Protein AF-0000000079468160 (afdb_homodimer)

Sequence (456 aa):
MKLNCDRSTHDFYAPIHKGIRLGLCQMLTRLGAADAGDPGLIRMLADLRAQLALSDQHLTHEDAVIHTALEARAPGATSRLEQAHDHHRASFEDLEALIGRVERADGTEKNSLLRALYLRFSLFVADDFAHMAEEEQLMLPILQSLFSDEELMALEDAIVSQIPPEEMMAVAGLMIPAATRTDRIGMLSAMRANAPAEAFGAILAVAVQPNISADDFAHLSEGLGLAAMKLNCDRSTHDFYAPIHKGIRLGLCQMLTRLGAADAGDPGLIRMLADLRAQLALSDQHLTHEDAVIHTALEARAPGATSRLEQAHDHHRASFEDLEALIGRVERADGTEKNSLLRALYLRFSLFVADDFAHMAEEEQLMLPILQSLFSDEELMALEDAIVSQIPPEEMMAVAGLMIPAATRTDRIGMLSAMRANAPAEAFGAILAVAVQPNISADDFAHLSEGLGLAA

InterPro domains:
  IPR012312 Hemerythrin-like [PF01814] (27-143)

Radius of gyration: 23.56 Å; Cα contacts (8 Å, |Δi|>4): 410; chains: 2; bounding box: 48×80×62 Å

Foldseek 3Di:
DPPVPQQAPDDPLPLLVLLLLQLLVVLLVVLVPDAQPDPCVVVSLVSVLVSLVLVLLVLVLCVVFVVVVCCVQPPPLCVVVVVLSVVSVVLSVVLVVLSVVLVPDDDPVNRVSSVVSSVSSVVSSVSVVVSSCCCRPPVVSVCSNRDHNVRVVVSSVVSVVPQDLVSVLQSLLRSLQSDDLVVNLVVLLVCCVPDDPVSSVCSLPPRNVVRHDPVSNVSSCVSNVNDD/DPCVVQQAPDDPLPLLVLLLLQLLVVLLVVLVPDAQPDPCVVVSLVSVLVSLVLVLLVLVLCVVFVVVVCCVQPPPLCVVVVVLSVVSVVLSVVLVVLSVVLVPDDDPVNRVSSVVSSVSSVVSSVSVVVSSCCCRPPVVSVCSNRDHNVRVVVSSVVSVVPQDLVSVLQSLLRSLQSDDLVVNLVVLLVCCVPDDPVSSVCSLPPRNVVRHDPVSNVSSCVSNVNDD

Nearest PDB structures (foldseek):
  3cax-assembly1_A-2  TM=7.598E-01  e=4.972E-02  Pyrococcus furiosus DSM 3638
  8i4v-assembly1_B  TM=3.149E-01  e=8.273E+00  Saccharomyces cerevisiae S288C
  3cax-assembly1_A-2  TM=7.599E-01  e=5.541E-02  Pyrococcus furiosus DSM 3638
  8i4v-assembly1_B  TM=3.149E-01  e=9.119E+00  Saccharomyces cerevisiae S288C

Secondary structure (DSSP, 8-state):
-----------SHHHHHHHHHHHHHHHHHHHHT--TT-TTHHHHHHHHHHHHHHHHHHHHHIIIIIIHHHHHHSTTTTHHHHHHHHHHHHHHHHHHHHHHHHHH--HHHHHHHHHHHHHHHHHHHHHHHHHHHHIIIIIHHHHHHHS-HHHHHHHHHHHHTT--HHHHHHHHHHHHHHS-HHHHHHHHHHHHHHS-HHHHHHIIIIIIGGGS-HHHHHHHHHHHT---/-----------SHHHHHHHHHHHHHHHHHHHHT--TT-TTHHHHHHHHHHHHHHHHHHHHHIIIIIIHHHHHHSTTTTHHHHHHHHHHHHHHHHHHHHHHHHHH--HHHHHHHHHHHHHHHHHHHHHHHHHHHHIIIIIHHHHHHHS-HHHHHHHHHHHHTT--HHHHHHHHHHHHHHS-HHHHHHHHHHHHHHS-HHHHHHIIIIIIGGGS-HHHHHHHHHHHT---

Solvent-accessible surface area (backbone atoms only — not comparable to full-atom values): 24228 Å² total; per-residue (Å²): 129,81,80,74,79,82,58,33,78,74,69,81,56,58,55,56,50,37,9,50,52,38,51,52,38,52,48,50,45,52,46,48,26,53,46,71,83,43,90,57,44,68,59,48,54,52,50,49,50,51,52,52,48,51,54,50,49,53,51,50,46,40,51,68,47,54,43,47,55,46,34,74,76,36,75,71,73,45,52,69,58,52,53,50,50,52,52,49,53,52,50,51,51,53,51,51,52,45,51,54,50,36,72,70,42,56,68,71,58,18,38,54,42,42,50,51,44,36,54,54,48,46,44,48,51,17,51,50,41,47,49,51,45,45,44,61,70,52,46,42,58,52,50,24,70,74,35,51,42,70,54,50,50,49,52,51,48,58,48,58,75,66,52,51,70,70,56,45,40,57,48,44,34,27,22,46,55,21,33,22,70,67,50,34,38,54,54,51,51,52,41,54,75,72,40,57,68,66,58,41,51,45,39,46,62,65,21,39,51,79,53,45,54,72,68,56,46,52,52,42,32,57,69,67,66,49,82,130,129,80,81,74,78,81,59,32,80,74,70,81,54,58,54,57,50,38,8,50,52,38,51,51,36,51,47,51,44,52,45,48,25,53,45,70,82,43,89,55,45,69,59,48,54,51,51,48,50,51,51,54,50,51,54,50,50,53,51,51,46,40,52,68,46,53,43,45,56,45,34,73,77,37,75,71,72,45,53,69,57,52,51,50,50,52,52,49,51,53,48,52,52,53,51,51,53,44,52,53,49,35,74,72,43,56,69,71,58,18,39,56,41,44,51,52,44,37,54,53,48,45,46,49,50,16,51,48,40,46,50,52,46,45,42,62,70,53,48,43,58,51,48,24,72,74,35,50,45,68,53,50,50,50,50,50,48,56,48,58,74,67,52,51,70,72,56,46,39,57,48,43,34,28,22,47,55,22,33,21,72,68,50,34,38,52,53,51,51,53,41,53,75,72,40,57,68,67,58,41,51,46,39,45,61,65,21,39,52,79,51,46,54,72,69,56,45,50,52,41,32,56,69,69,65,50,81,130

pLDDT: mean 94.37, std 10.46, range [26.03, 98.94]

Organism: NCBI:txid2803784

Structure (mmCIF, N/CA/C/O backbone):
data_AF-0000000079468160-model_v1
#
loop_
_entity.id
_entity.type
_entity.pdbx_description
1 polymer 'Hemerythrin domain-containing protein'
#
loop_
_atom_site.group_PDB
_atom_site.id
_atom_site.type_symbol
_atom_site.label_atom_id
_atom_site.label_alt_id
_atom_site.label_comp_id
_atom_site.label_asym_id
_atom_site.label_entity_id
_atom_site.label_seq_id
_atom_site.pdbx_PDB_ins_code
_atom_site.Cartn_x
_atom_site.Cartn_y
_atom_site.Cartn_z
_atom_site.occupancy
_atom_site.B_iso_or_equiv
_atom_site.auth_seq_id
_atom_site.auth_comp_id
_atom_site.auth_asym_id
_atom_site.auth_atom_id
_atom_site.pdbx_PDB_model_num
ATOM 1 N N . MET A 1 1 ? 7.051 45.562 -8.484 1 26.53 1 MET A N 1
ATOM 2 C CA . MET A 1 1 ? 5.879 45.156 -7.711 1 26.53 1 MET A CA 1
ATOM 3 C C . MET A 1 1 ? 5.871 43.656 -7.457 1 26.53 1 MET A C 1
ATOM 5 O O . MET A 1 1 ? 5.809 42.875 -8.398 1 26.53 1 MET A O 1
ATOM 9 N N . LYS A 1 2 ? 6.859 43.188 -6.602 1 32.94 2 LYS A N 1
ATOM 10 C CA . LYS A 1 2 ? 7.094 41.812 -6.215 1 32.94 2 LYS A CA 1
ATOM 11 C C . LYS A 1 2 ? 5.777 41.062 -5.953 1 32.94 2 LYS A C 1
ATOM 13 O O . LYS A 1 2 ? 5.012 41.469 -5.074 1 32.94 2 LYS A O 1
ATOM 18 N N . LEU A 1 3 ? 4.973 40.75 -6.863 1 32.41 3 LEU A N 1
ATOM 19 C CA . LEU A 1 3 ? 3.689 40.094 -6.676 1 32.41 3 LEU A CA 1
ATOM 20 C C . LEU A 1 3 ? 3.816 38.938 -5.68 1 32.41 3 LEU A C 1
ATOM 22 O O . LEU A 1 3 ? 4.312 37.875 -6.023 1 32.41 3 LEU A O 1
ATOM 26 N N . ASN A 1 4 ? 4.477 39.062 -4.527 1 39.03 4 ASN A N 1
ATOM 27 C CA . ASN A 1 4 ? 4.75 38.25 -3.346 1 39.03 4 ASN A CA 1
ATOM 28 C C . ASN A 1 4 ? 3.541 37.406 -2.959 1 39.03 4 ASN A C 1
ATOM 30 O O . ASN A 1 4 ? 2.711 37.844 -2.152 1 39.03 4 ASN A O 1
ATOM 34 N N . CYS A 1 5 ? 2.551 37.031 -3.816 1 41.97 5 CYS A N 1
ATOM 35 C CA . CYS A 1 5 ? 1.235 36.438 -3.6 1 41.97 5 CYS A CA 1
ATOM 36 C C . CYS A 1 5 ? 1.303 35.312 -2.568 1 41.97 5 CYS A C 1
ATOM 38 O O . CYS A 1 5 ? 2.014 34.344 -2.766 1 41.97 5 CYS A O 1
ATOM 40 N N . ASP A 1 6 ? 0.942 35.438 -1.215 1 54.81 6 ASP A N 1
ATOM 41 C CA . ASP A 1 6 ? 0.751 34.938 0.147 1 54.81 6 ASP A CA 1
ATOM 42 C C . ASP A 1 6 ? -0.031 33.625 0.154 1 54.81 6 ASP A C 1
ATOM 44 O O . ASP A 1 6 ? -1.231 33.625 0.435 1 54.81 6 ASP A O 1
ATOM 48 N N . ARG A 1 7 ? -0.004 32.844 -0.821 1 66.44 7 ARG A N 1
ATOM 49 C CA . ARG A 1 7 ? -0.732 31.578 -0.77 1 66.44 7 ARG A CA 1
ATOM 50 C C . ARG A 1 7 ? -0.345 30.781 0.466 1 66.44 7 ARG A C 1
ATOM 52 O O . ARG A 1 7 ? 0.827 30.734 0.847 1 66.44 7 ARG A O 1
ATOM 59 N N . SER A 1 8 ? -1.439 30.406 1.175 1 75 8 SER A N 1
ATOM 60 C CA . SER A 1 8 ? -1.218 29.547 2.34 1 75 8 SER A CA 1
ATOM 61 C C . SER A 1 8 ? -0.362 28.344 1.983 1 75 8 SER A C 1
ATOM 63 O O . SER A 1 8 ? -0.337 27.906 0.829 1 75 8 SER A O 1
ATOM 65 N N . THR A 1 9 ? 0.377 28.016 2.898 1 86.25 9 THR A N 1
ATOM 66 C CA . THR A 1 9 ? 1.233 26.844 2.713 1 86.25 9 THR A CA 1
ATOM 67 C C . THR A 1 9 ? 0.844 25.734 3.68 1 86.25 9 THR A C 1
ATOM 69 O O . THR A 1 9 ? 1.489 24.688 3.717 1 86.25 9 THR A O 1
ATOM 72 N N . HIS A 1 10 ? -0.301 25.984 4.449 1 94.25 10 HIS A N 1
ATOM 73 C CA . HIS A 1 10 ? -0.669 24.984 5.449 1 94.25 10 HIS A CA 1
ATOM 74 C C . HIS A 1 10 ? -1.247 23.734 4.793 1 94.25 10 HIS A C 1
ATOM 76 O O . HIS A 1 10 ? -2.16 23.828 3.971 1 94.25 10 HIS A O 1
ATOM 82 N N . ASP A 1 11 ? -0.686 22.578 5.121 1 96.06 11 ASP A N 1
ATOM 83 C CA . ASP A 1 11 ? -1.086 21.281 4.578 1 96.06 11 ASP A CA 1
ATOM 84 C C . ASP A 1 11 ? -1.559 20.344 5.688 1 96.06 11 ASP A C 1
ATOM 86 O O . ASP A 1 11 ? -0.743 19.719 6.363 1 96.06 11 ASP A O 1
ATOM 90 N N . PHE A 1 12 ? -2.893 20.25 5.797 1 95.81 12 PHE A N 1
ATOM 91 C CA . PHE A 1 12 ? -3.418 19.391 6.852 1 95.81 12 PHE A CA 1
ATOM 92 C C . PHE A 1 12 ? -3.715 18 6.316 1 95.81 12 PHE A C 1
ATOM 94 O O . PHE A 1 12 ? -4.121 17.109 7.07 1 95.81 12 PHE A O 1
ATOM 101 N N . TYR A 1 13 ? -3.506 17.719 4.992 1 97.88 13 TYR A N 1
ATOM 102 C CA . TYR A 1 13 ? -3.789 16.422 4.402 1 97.88 13 TYR A CA 1
ATOM 103 C C . TYR A 1 13 ? -2.623 15.461 4.609 1 97.88 13 TYR A C 1
ATOM 105 O O . TYR A 1 13 ? -2.826 14.281 4.914 1 97.88 13 TYR A O 1
ATOM 113 N N . ALA A 1 14 ? -1.449 15.977 4.484 1 97.12 14 ALA A N 1
ATOM 114 C CA . ALA A 1 14 ? -0.262 15.133 4.344 1 97.12 14 ALA A CA 1
ATOM 115 C C . ALA A 1 14 ? -0.095 14.219 5.551 1 97.12 14 ALA A C 1
ATOM 117 O O . ALA A 1 14 ? 0.056 13 5.398 1 97.12 14 ALA A O 1
ATOM 118 N N . PRO A 1 15 ? -0.147 14.703 6.793 1 97.31 15 PRO A N 1
ATOM 119 C CA . PRO A 1 15 ? 0.118 13.805 7.922 1 97.31 15 PRO A CA 1
ATOM 120 C C . PRO A 1 15 ? -0.888 12.664 8.016 1 97.31 15 PRO A C 1
ATOM 122 O O . PRO A 1 15 ? -0.495 11.492 8.102 1 97.31 15 PRO A O 1
ATOM 125 N N . ILE A 1 16 ? -2.143 12.977 7.98 1 98.31 16 ILE A N 1
ATOM 126 C CA . ILE A 1 16 ? -3.156 11.945 8.172 1 98.31 16 ILE A CA 1
ATOM 127 C C . ILE A 1 16 ? -3.176 11.016 6.957 1 98.31 16 ILE A C 1
ATOM 129 O O . ILE A 1 16 ? -3.369 9.805 7.098 1 98.31 16 ILE A O 1
ATOM 133 N N . HIS A 1 17 ? -2.975 11.516 5.707 1 98.88 17 HIS A N 1
ATOM 134 C CA . HIS A 1 17 ? -2.961 10.672 4.516 1 98.88 17 HIS A CA 1
ATOM 135 C C . HIS A 1 17 ? -1.777 9.711 4.531 1 98.88 17 HIS A C 1
ATOM 137 O O . HIS A 1 17 ? -1.905 8.555 4.121 1 98.88 17 HIS A O 1
ATOM 143 N N . LYS A 1 18 ? -0.642 10.219 5.016 1 98.69 18 LYS A N 1
ATOM 144 C CA . LYS A 1 18 ? 0.485 9.305 5.184 1 98.69 18 LYS A CA 1
ATOM 145 C C . LYS A 1 18 ? 0.137 8.18 6.148 1 98.69 18 LYS A C 1
ATOM 147 O O . LYS A 1 18 ? 0.497 7.023 5.918 1 98.69 18 LYS A O 1
ATOM 152 N N . GLY A 1 19 ? -0.506 8.531 7.223 1 98.75 19 GLY A N 1
ATOM 153 C CA . GLY A 1 19 ? -0.935 7.527 8.18 1 98.75 19 GLY A CA 1
ATOM 154 C C . GLY A 1 19 ? -1.899 6.516 7.594 1 98.75 19 GLY A C 1
ATOM 155 O O . GLY A 1 19 ? -1.748 5.309 7.805 1 98.75 19 GLY A O 1
ATOM 156 N N . ILE A 1 20 ? -2.848 7.008 6.879 1 98.88 20 ILE A N 1
ATOM 157 C CA . ILE A 1 20 ? -3.844 6.133 6.273 1 98.88 20 ILE A CA 1
ATOM 158 C C . ILE A 1 20 ? -3.176 5.219 5.246 1 98.88 20 ILE A C 1
ATOM 160 O O . ILE A 1 20 ? -3.443 4.016 5.207 1 98.88 20 ILE A O 1
ATOM 164 N N . ARG A 1 21 ? -2.252 5.754 4.402 1 98.88 21 ARG A N 1
ATOM 165 C CA . ARG A 1 21 ? -1.53 4.926 3.441 1 98.88 21 ARG A CA 1
ATOM 166 C C . ARG A 1 21 ? -0.73 3.838 4.148 1 98.88 21 ARG A C 1
ATOM 168 O O . ARG A 1 21 ? -0.696 2.691 3.697 1 98.88 21 ARG A O 1
ATOM 175 N N . LEU A 1 22 ? -0.133 4.215 5.273 1 98.81 22 LEU A N 1
ATOM 176 C CA . LEU A 1 22 ? 0.614 3.225 6.047 1 98.81 22 LEU A CA 1
ATOM 177 C C . LEU A 1 22 ? -0.301 2.102 6.523 1 98.81 22 LEU A C 1
ATOM 179 O O . LEU A 1 22 ? 0.002 0.923 6.324 1 98.81 22 LEU A O 1
ATOM 183 N N . GLY A 1 23 ? -1.374 2.473 7.141 1 98.81 23 GLY A N 1
ATOM 184 C CA . GLY A 1 23 ? -2.301 1.471 7.641 1 98.81 23 GLY A CA 1
ATOM 185 C C . GLY A 1 23 ? -2.848 0.565 6.555 1 98.81 23 GLY A C 1
ATOM 186 O O . GLY A 1 23 ? -2.945 -0.649 6.742 1 98.81 23 GLY A O 1
ATOM 187 N N . LEU A 1 24 ? -3.213 1.173 5.438 1 98.94 24 LEU A N 1
ATOM 188 C CA . LEU A 1 24 ? -3.742 0.399 4.32 1 98.94 24 LEU A CA 1
ATOM 189 C C . LEU A 1 24 ? -2.693 -0.568 3.779 1 98.94 24 LEU A C 1
ATOM 191 O O . LEU A 1 24 ? -3.004 -1.724 3.484 1 98.94 24 LEU A O 1
ATOM 195 N N . CYS A 1 25 ? -1.461 -0.125 3.648 1 98.88 25 CYS A N 1
ATOM 196 C CA . CYS A 1 25 ? -0.372 -0.979 3.188 1 98.88 25 CYS A CA 1
ATOM 197 C C . CYS A 1 25 ? -0.14 -2.135 4.152 1 98.88 25 CYS A C 1
ATOM 199 O O . CYS A 1 25 ? 0.029 -3.279 3.73 1 98.88 25 CYS A O 1
ATOM 201 N N . GLN A 1 26 ? -0.162 -1.803 5.414 1 98.31 26 GLN A N 1
ATOM 202 C CA . GLN A 1 26 ? 0.035 -2.84 6.422 1 98.31 26 GLN A CA 1
ATOM 203 C C . GLN A 1 26 ? -1.06 -3.9 6.344 1 98.31 26 GLN A C 1
ATOM 205 O O . GLN A 1 26 ? -0.772 -5.098 6.363 1 98.31 26 GLN A O 1
ATOM 210 N N . MET A 1 27 ? -2.232 -3.467 6.227 1 98.75 27 MET A N 1
ATOM 211 C CA . MET A 1 27 ? -3.348 -4.41 6.211 1 98.75 27 MET A CA 1
ATOM 212 C C . MET A 1 27 ? -3.34 -5.242 4.934 1 98.75 27 MET A C 1
ATOM 214 O O . MET A 1 27 ? -3.65 -6.434 4.961 1 98.75 27 MET A O 1
ATOM 218 N N . LEU A 1 28 ? -3.027 -4.594 3.818 1 98.88 28 LEU A N 1
ATOM 219 C CA . LEU A 1 28 ? -3.004 -5.312 2.549 1 98.88 28 LEU A CA 1
ATOM 220 C C . LEU A 1 28 ? -1.978 -6.438 2.58 1 98.88 28 LEU A C 1
ATOM 222 O O . LEU A 1 28 ? -2.264 -7.555 2.146 1 98.88 28 LEU A O 1
ATOM 226 N N . THR A 1 29 ? -0.837 -6.152 3.092 1 98.12 29 THR A N 1
ATOM 227 C CA . THR A 1 29 ? 0.236 -7.137 3.141 1 98.12 29 THR A CA 1
ATOM 228 C C . THR A 1 29 ? -0.121 -8.273 4.09 1 98.12 29 THR A C 1
ATOM 230 O O . THR A 1 29 ? 0.099 -9.445 3.775 1 98.12 29 THR A O 1
ATOM 233 N N . ARG A 1 30 ? -0.714 -7.965 5.207 1 97.62 30 ARG A N 1
ATOM 234 C CA . ARG A 1 30 ? -1.143 -8.992 6.152 1 97.62 30 ARG A CA 1
ATOM 235 C C . ARG A 1 30 ? -2.232 -9.875 5.551 1 97.62 30 ARG A C 1
ATOM 237 O O . ARG A 1 30 ? -2.184 -11.102 5.672 1 97.62 30 ARG A O 1
ATOM 244 N N . LEU A 1 31 ? -3.131 -9.203 4.926 1 98.19 31 LEU A N 1
ATOM 245 C CA . LEU A 1 31 ? -4.234 -9.93 4.309 1 98.19 31 LEU A CA 1
ATOM 246 C C . LEU A 1 31 ? -3.73 -10.859 3.209 1 98.19 31 LEU A C 1
ATOM 248 O O . LEU A 1 31 ? -4.207 -11.984 3.074 1 98.19 31 LEU A O 1
ATOM 252 N N . GLY A 1 32 ? -2.797 -10.438 2.473 1 97.69 32 GLY A N 1
ATOM 253 C CA . GLY A 1 32 ? -2.244 -11.219 1.379 1 97.69 32 GLY A CA 1
ATOM 254 C C . GLY A 1 32 ? -1.582 -12.5 1.838 1 97.69 32 GLY A C 1
ATOM 255 O O . GLY A 1 32 ? -1.55 -13.484 1.099 1 97.69 32 GLY A O 1
ATOM 256 N N . ALA A 1 33 ? -1.105 -12.5 3.039 1 97.12 33 ALA A N 1
ATOM 257 C CA . ALA A 1 33 ? -0.34 -13.641 3.543 1 97.12 33 ALA A CA 1
ATOM 258 C C . ALA A 1 33 ? -1.195 -14.516 4.453 1 97.12 33 ALA A C 1
ATOM 260 O O . ALA A 1 33 ? -0.725 -15.539 4.965 1 97.12 33 ALA A O 1
ATOM 261 N N . ALA A 1 34 ? -2.449 -14.195 4.609 1 95.75 34 ALA A N 1
ATOM 262 C CA . ALA A 1 34 ? -3.297 -14.898 5.57 1 95.75 34 ALA A CA 1
ATOM 263 C C . ALA A 1 34 ? -3.975 -16.109 4.926 1 95.75 34 ALA A C 1
ATOM 265 O O . ALA A 1 34 ? -4.371 -16.047 3.758 1 95.75 34 ALA A O 1
ATOM 266 N N . ASP A 1 35 ? -4.094 -17.125 5.711 1 94.19 35 ASP A N 1
ATOM 267 C CA . ASP A 1 35 ? -4.922 -18.266 5.316 1 94.19 35 ASP A CA 1
ATOM 268 C C . ASP A 1 35 ? -5.805 -18.719 6.473 1 94.19 35 ASP A C 1
ATOM 270 O O . ASP A 1 35 ? -5.73 -18.172 7.574 1 94.19 35 ASP A O 1
ATOM 274 N N . ALA A 1 36 ? -6.668 -19.719 6.16 1 94 36 ALA A N 1
ATOM 275 C CA . ALA A 1 36 ? -7.711 -20.141 7.09 1 94 36 ALA A CA 1
ATOM 276 C C . ALA A 1 36 ? -7.109 -20.719 8.367 1 94 36 ALA A C 1
ATOM 278 O O . ALA A 1 36 ? -7.73 -20.688 9.43 1 94 36 ALA A O 1
ATOM 279 N N . GLY A 1 37 ? -5.922 -21.234 8.352 1 89.75 37 GLY A N 1
ATOM 280 C CA . GLY A 1 37 ? -5.301 -21.859 9.508 1 89.75 37 GLY A CA 1
ATOM 281 C C . GLY A 1 37 ? -4.445 -20.906 10.312 1 89.75 37 GLY A C 1
ATOM 282 O O . GLY A 1 37 ? -3.848 -21.297 11.32 1 89.75 37 GLY A O 1
ATOM 283 N N . ASP A 1 38 ? -4.383 -19.656 9.977 1 90.25 38 ASP A N 1
ATOM 284 C CA . ASP A 1 38 ? -3.58 -18.656 10.664 1 90.25 38 ASP A CA 1
ATOM 285 C C . ASP A 1 38 ? -4.129 -18.375 12.062 1 90.25 38 ASP A C 1
ATOM 287 O O . ASP A 1 38 ? -5.277 -17.953 12.203 1 90.25 38 ASP A O 1
ATOM 291 N N . PRO A 1 39 ? -3.293 -18.578 13.117 1 89 39 PRO A N 1
ATOM 292 C CA . PRO A 1 39 ? -3.756 -18.328 14.484 1 89 39 PRO A CA 1
ATOM 293 C C . PRO A 1 39 ? -4.098 -16.859 14.727 1 89 39 PRO A C 1
ATOM 295 O O . PRO A 1 39 ? -4.863 -16.547 15.641 1 89 39 PRO A O 1
ATOM 298 N N . GLY A 1 40 ? -3.586 -16.031 13.922 1 93.69 40 GLY A N 1
ATOM 299 C CA . GLY A 1 40 ? -3.824 -14.602 14.094 1 93.69 40 GLY A CA 1
ATOM 300 C C . GLY A 1 40 ? -4.953 -14.078 13.227 1 93.69 40 GLY A C 1
ATOM 301 O O . GLY A 1 40 ? -5.172 -12.867 13.148 1 93.69 40 GLY A O 1
ATOM 302 N N . LEU A 1 41 ? -5.68 -14.938 12.602 1 96.12 41 LEU A N 1
ATOM 303 C CA . LEU A 1 41 ? -6.656 -14.531 11.594 1 96.12 41 LEU A CA 1
ATOM 304 C C . LEU A 1 41 ? -7.75 -13.672 12.219 1 96.12 41 LEU A C 1
ATOM 306 O O . LEU A 1 41 ? -8.117 -12.633 11.672 1 96.12 41 LEU A O 1
ATOM 310 N N . ILE A 1 42 ? -8.281 -14.039 13.367 1 96.62 42 ILE A N 1
ATOM 311 C CA . ILE A 1 42 ? -9.359 -13.312 14.031 1 96.62 42 ILE A CA 1
ATOM 312 C C . ILE A 1 42 ? -8.906 -11.891 14.367 1 96.62 42 ILE A C 1
ATOM 314 O O . ILE A 1 42 ? -9.625 -10.93 14.102 1 96.62 42 ILE A O 1
ATOM 318 N N . ARG A 1 43 ? -7.766 -11.812 14.922 1 97.38 43 ARG A N 1
ATOM 319 C CA . ARG A 1 43 ? -7.215 -10.508 15.25 1 97.38 43 ARG A CA 1
ATOM 320 C C . ARG A 1 43 ? -7 -9.672 13.992 1 97.38 43 ARG A C 1
ATOM 322 O O . ARG A 1 43 ? -7.27 -8.469 13.984 1 97.38 43 ARG A O 1
ATOM 329 N N . MET A 1 44 ? -6.512 -10.289 12.984 1 97.69 44 MET A N 1
ATOM 330 C CA . MET A 1 44 ? -6.27 -9.57 11.727 1 97.69 44 MET A CA 1
ATOM 331 C C . MET A 1 44 ? -7.57 -9 11.164 1 97.69 44 MET A C 1
ATOM 333 O O . MET A 1 44 ? -7.602 -7.863 10.703 1 97.69 44 MET A O 1
ATOM 337 N N . LEU A 1 45 ? -8.648 -9.758 11.18 1 98.62 45 LEU A N 1
ATOM 338 C CA . LEU A 1 45 ? -9.938 -9.281 10.68 1 98.62 45 LEU A CA 1
ATOM 339 C C . LEU A 1 45 ? -10.453 -8.125 11.531 1 98.62 45 LEU A C 1
ATOM 341 O O . LEU A 1 45 ? -11.039 -7.172 11 1 98.62 45 LEU A O 1
ATOM 345 N N . ALA A 1 46 ? -10.211 -8.188 12.836 1 98.5 46 ALA A N 1
ATOM 346 C CA . ALA A 1 46 ? -10.57 -7.078 13.711 1 98.5 46 ALA A CA 1
ATOM 347 C C . ALA A 1 46 ? -9.766 -5.824 13.367 1 98.5 46 ALA A C 1
ATOM 349 O O . ALA A 1 46 ? -10.312 -4.719 13.344 1 98.5 46 ALA A O 1
ATOM 350 N N . ASP A 1 47 ? -8.492 -6.023 13.148 1 98.31 47 ASP A N 1
ATOM 351 C CA . ASP A 1 47 ? -7.637 -4.906 12.758 1 98.31 47 ASP A CA 1
ATOM 352 C C . ASP A 1 47 ? -8.102 -4.297 11.438 1 98.31 47 ASP A C 1
ATOM 354 O O . ASP A 1 47 ? -8.031 -3.08 11.25 1 98.31 47 ASP A O 1
ATOM 358 N N . LEU A 1 48 ? -8.5 -5.137 10.5 1 98.81 48 LEU A N 1
ATOM 359 C CA . LEU A 1 48 ? -9 -4.648 9.219 1 98.81 48 LEU A CA 1
ATOM 360 C C . LEU A 1 48 ? -10.25 -3.793 9.414 1 98.81 48 LEU A C 1
ATOM 362 O O . LEU A 1 48 ? -10.367 -2.719 8.82 1 98.81 48 LEU A O 1
ATOM 366 N N . ARG A 1 49 ? -11.148 -4.195 10.25 1 98.69 49 ARG A N 1
ATOM 367 C CA . ARG A 1 49 ? -12.336 -3.412 10.555 1 98.69 49 ARG A CA 1
ATOM 368 C C . ARG A 1 49 ? -11.961 -2.064 11.164 1 98.69 49 ARG A C 1
ATOM 370 O O . ARG A 1 49 ? -12.562 -1.041 10.828 1 98.69 49 ARG A O 1
ATOM 377 N N . ALA A 1 50 ? -11.047 -2.139 12.055 1 98.44 50 ALA A N 1
ATOM 378 C CA . ALA A 1 50 ? -10.594 -0.9 12.688 1 98.44 50 ALA A CA 1
ATOM 379 C C . ALA A 1 50 ? -10.016 0.06 11.648 1 98.44 50 ALA A C 1
ATOM 381 O O . ALA A 1 50 ? -10.266 1.267 11.703 1 98.44 50 ALA A O 1
ATOM 382 N N . GLN A 1 51 ? -9.234 -0.471 10.734 1 98.69 51 GLN A N 1
ATOM 383 C CA . GLN A 1 51 ? -8.672 0.35 9.672 1 98.69 51 GLN A CA 1
ATOM 384 C C . GLN A 1 51 ? -9.773 0.956 8.805 1 98.69 51 GLN A C 1
ATOM 386 O O . GLN A 1 51 ? -9.703 2.133 8.438 1 98.69 51 GLN A O 1
ATOM 391 N N . LEU A 1 52 ? -10.766 0.175 8.414 1 98.81 52 LEU A N 1
ATOM 392 C CA . LEU A 1 52 ? -11.875 0.662 7.605 1 98.81 52 LEU A CA 1
ATOM 393 C C . LEU A 1 52 ? -12.656 1.735 8.352 1 98.81 52 LEU A C 1
ATOM 395 O O . LEU A 1 52 ? -13.062 2.738 7.762 1 98.81 52 LEU A O 1
ATOM 399 N N . ALA A 1 53 ? -12.828 1.552 9.648 1 98.38 53 ALA A N 1
ATOM 400 C CA . ALA A 1 53 ? -13.523 2.541 10.469 1 98.38 53 ALA A CA 1
ATOM 401 C C . ALA A 1 53 ? -12.75 3.857 10.508 1 98.38 53 ALA A C 1
ATOM 403 O O . ALA A 1 53 ? -13.344 4.934 10.422 1 98.38 53 ALA A O 1
ATOM 404 N N . LEU A 1 54 ? -11.492 3.756 10.672 1 98.31 54 LEU A N 1
ATOM 405 C CA . LEU A 1 54 ? -10.656 4.949 10.68 1 98.31 54 LEU A CA 1
ATOM 406 C C . LEU A 1 54 ? -10.758 5.695 9.352 1 98.31 54 LEU A C 1
ATOM 408 O O . LEU A 1 54 ? -10.867 6.926 9.336 1 98.31 54 LEU A O 1
ATOM 412 N N . SER A 1 55 ? -10.727 4.984 8.258 1 98.69 55 SER A N 1
ATOM 413 C CA . SER A 1 55 ? -10.867 5.602 6.945 1 98.69 55 SER A CA 1
ATOM 414 C C . SER A 1 55 ? -12.219 6.293 6.809 1 98.69 55 SER A C 1
ATOM 416 O O . SER A 1 55 ? -12.305 7.395 6.254 1 98.69 55 SER A O 1
ATOM 418 N N . ASP A 1 56 ? -13.234 5.676 7.27 1 98.5 56 ASP A N 1
ATOM 419 C CA . ASP A 1 56 ? -14.57 6.262 7.215 1 98.5 56 ASP A CA 1
ATOM 420 C C . ASP A 1 56 ? -14.656 7.523 8.07 1 98.5 56 ASP A C 1
ATOM 422 O O . ASP A 1 56 ? -15.25 8.523 7.656 1 98.5 56 ASP A O 1
ATOM 426 N N . GLN A 1 57 ? -14.094 7.445 9.258 1 98.31 57 GLN A N 1
ATOM 427 C CA . GLN A 1 57 ? -14.078 8.609 10.141 1 98.31 57 GLN A CA 1
ATOM 428 C C . GLN A 1 57 ? -13.32 9.773 9.508 1 98.31 57 GLN A C 1
ATOM 430 O O . GLN A 1 57 ? -13.727 10.93 9.641 1 98.31 57 GLN A O 1
ATOM 435 N N . HIS A 1 58 ? -12.227 9.469 8.836 1 98.44 58 HIS A N 1
ATOM 436 C CA . HIS A 1 58 ? -11.484 10.492 8.109 1 98.44 58 HIS A CA 1
ATOM 437 C C . HIS A 1 58 ? -12.383 11.211 7.105 1 98.44 58 HIS A C 1
ATOM 439 O O . HIS A 1 58 ? -12.398 12.445 7.051 1 98.44 58 HIS A O 1
ATOM 445 N N . LEU A 1 59 ? -13.141 10.484 6.328 1 98.31 59 LEU A N 1
ATOM 446 C CA . LEU A 1 59 ? -14.055 11.062 5.348 1 98.31 59 LEU A CA 1
ATOM 447 C C . LEU A 1 59 ? -15.133 11.898 6.035 1 98.31 59 LEU A C 1
ATOM 449 O O . LEU A 1 59 ? -15.492 12.977 5.551 1 98.31 59 LEU A O 1
ATOM 453 N N . THR A 1 60 ? -15.617 11.398 7.121 1 98.06 60 THR A N 1
ATOM 454 C CA . THR A 1 60 ? -16.672 12.07 7.859 1 98.06 60 THR A CA 1
ATOM 455 C C . THR A 1 60 ? -16.203 13.438 8.359 1 98.06 60 THR A C 1
ATOM 457 O O . THR A 1 60 ? -16.922 14.43 8.234 1 98.06 60 THR A O 1
ATOM 460 N N . HIS A 1 61 ? -15.031 13.492 8.914 1 98 61 HIS A N 1
ATOM 461 C CA . HIS A 1 61 ? -14.469 14.75 9.383 1 98 61 HIS A CA 1
ATOM 462 C C . HIS A 1 61 ? -14.273 15.727 8.234 1 98 61 HIS A C 1
ATOM 464 O O . HIS A 1 61 ? -14.57 16.922 8.367 1 98 61 HIS A O 1
ATOM 470 N N . GLU A 1 62 ? -13.75 15.258 7.129 1 98.19 62 GLU A N 1
ATOM 471 C CA . GLU A 1 62 ? -13.539 16.094 5.953 1 98.19 62 GLU A CA 1
ATOM 472 C C . GLU A 1 62 ? -14.859 16.688 5.465 1 98.19 62 GLU A C 1
ATOM 474 O O . GLU A 1 62 ? -14.938 17.891 5.16 1 98.19 62 GLU A O 1
ATOM 479 N N . ASP A 1 63 ? -15.867 15.859 5.359 1 97.81 63 ASP A N 1
ATOM 480 C CA . ASP A 1 63 ? -17.188 16.297 4.922 1 97.81 63 ASP A CA 1
ATOM 481 C C . ASP A 1 63 ? -17.734 17.391 5.844 1 97.81 63 ASP A C 1
ATOM 483 O O . ASP A 1 63 ? -18.219 18.422 5.375 1 97.81 63 ASP A O 1
ATOM 487 N N . ALA A 1 64 ? -17.641 17.188 7.102 1 97.81 64 ALA A N 1
ATOM 488 C CA . ALA A 1 64 ? -18.266 18.047 8.102 1 97.81 64 ALA A CA 1
ATOM 489 C C . ALA A 1 64 ? -17.578 19.391 8.188 1 97.81 64 ALA A C 1
ATOM 491 O O . ALA A 1 64 ? -18.234 20.422 8.406 1 97.81 64 ALA A O 1
ATOM 492 N N . VAL A 1 65 ? -16.281 19.391 7.973 1 98.38 65 VAL A N 1
ATOM 493 C CA . VAL A 1 65 ? -15.555 20.625 8.281 1 98.38 65 VAL A CA 1
ATOM 494 C C . VAL A 1 65 ? -15 21.234 7 1 98.38 65 VAL A C 1
ATOM 496 O O . VAL A 1 65 ? -15.406 22.328 6.598 1 98.38 65 VAL A O 1
ATOM 499 N N . ILE A 1 66 ? -14.188 20.5 6.258 1 98.12 66 ILE A N 1
ATOM 500 C CA . ILE A 1 66 ? -13.453 21.031 5.121 1 98.12 66 ILE A CA 1
ATOM 501 C C . ILE A 1 66 ? -14.414 21.281 3.959 1 98.12 66 ILE A C 1
ATOM 503 O O . ILE A 1 66 ? -14.438 22.375 3.387 1 98.12 66 ILE A O 1
ATOM 507 N N . HIS A 1 67 ? -15.172 20.234 3.596 1 97.81 67 HIS A N 1
ATOM 508 C CA . HIS A 1 67 ? -16.078 20.375 2.465 1 97.81 67 HIS A CA 1
ATOM 509 C C . HIS A 1 67 ? -17.141 21.453 2.736 1 97.81 67 HIS A C 1
ATOM 511 O O . HIS A 1 67 ? -17.484 22.219 1.839 1 97.81 67 HIS A O 1
ATOM 517 N N . THR A 1 68 ? -17.609 21.484 3.984 1 97.94 68 THR A N 1
ATOM 518 C CA . THR A 1 68 ? -18.578 22.5 4.359 1 97.94 68 THR A CA 1
ATOM 519 C C . THR A 1 68 ? -18 23.891 4.168 1 97.94 68 THR A C 1
ATOM 521 O O . THR A 1 68 ? -18.625 24.766 3.551 1 97.94 68 THR A O 1
ATOM 524 N N . ALA A 1 69 ? -16.812 24.141 4.66 1 97.94 69 ALA A N 1
ATOM 525 C CA . ALA A 1 69 ? -16.172 25.438 4.531 1 97.94 69 ALA A CA 1
ATOM 526 C C . ALA A 1 69 ? -15.914 25.781 3.066 1 97.94 69 ALA A C 1
ATOM 528 O O . ALA A 1 69 ? -16.141 26.922 2.641 1 97.94 69 ALA A O 1
ATOM 529 N N . LEU A 1 70 ? -15.414 24.797 2.334 1 97.12 70 LEU A N 1
ATOM 530 C CA . LEU A 1 70 ? -15.086 25.016 0.928 1 97.12 70 LEU A CA 1
ATOM 531 C C . LEU A 1 70 ? -16.344 25.344 0.129 1 97.12 70 LEU A C 1
ATOM 533 O O . LEU A 1 70 ? -16.328 26.234 -0.721 1 97.12 70 LEU A O 1
ATOM 537 N N . GLU A 1 71 ? -17.422 24.656 0.379 1 96.31 71 GLU A N 1
ATOM 538 C CA . GLU A 1 71 ? -18.672 24.875 -0.337 1 96.31 71 GLU A CA 1
ATOM 539 C C . GLU A 1 71 ? -19.234 26.266 -0.055 1 96.31 71 GLU A C 1
ATOM 541 O O . GLU A 1 71 ? -19.859 26.875 -0.923 1 96.31 71 GLU A O 1
ATOM 546 N N . ALA A 1 72 ? -19 26.75 1.102 1 96.94 72 ALA A N 1
ATOM 547 C CA . ALA A 1 72 ? -19.469 28.094 1.454 1 96.94 72 ALA A CA 1
ATOM 548 C C . ALA A 1 72 ? -18.766 29.156 0.617 1 96.94 72 ALA A C 1
ATOM 550 O O . ALA A 1 72 ? -19.359 30.172 0.262 1 96.94 72 ALA A O 1
ATOM 551 N N . ARG A 1 73 ? -17.547 28.922 0.238 1 96.62 73 ARG A N 1
ATOM 552 C CA . ARG A 1 73 ? -16.766 29.922 -0.489 1 96.62 73 ARG A CA 1
ATOM 553 C C . ARG A 1 73 ? -16.766 29.625 -1.985 1 96.62 73 ARG A C 1
ATOM 555 O O . ARG A 1 73 ? -16.625 30.531 -2.803 1 96.62 73 ARG A O 1
ATOM 562 N N . ALA A 1 74 ? -16.875 28.375 -2.307 1 96.25 74 ALA A N 1
ATOM 563 C CA . ALA A 1 74 ? -16.859 27.938 -3.701 1 96.25 74 ALA A CA 1
ATOM 564 C C . ALA A 1 74 ? -17.922 26.859 -3.949 1 96.25 74 ALA A C 1
ATOM 566 O O . ALA A 1 74 ? -17.594 25.688 -4.062 1 96.25 74 ALA A O 1
ATOM 567 N N . PRO A 1 75 ? -19.141 27.359 -4.141 1 96.06 75 PRO A N 1
ATOM 568 C CA . PRO A 1 75 ? -20.234 26.391 -4.332 1 96.06 75 PRO A CA 1
ATOM 569 C C . PRO A 1 75 ? -19.953 25.422 -5.477 1 96.06 75 PRO A C 1
ATOM 571 O O . PRO A 1 75 ? -19.547 25.828 -6.562 1 96.06 75 PRO A O 1
ATOM 574 N N . GLY A 1 76 ? -20.094 24.094 -5.242 1 95.56 76 GLY A N 1
ATOM 575 C CA . GLY A 1 76 ? -19.922 23.047 -6.25 1 95.56 76 GLY A CA 1
ATOM 576 C C . GLY A 1 76 ? -18.531 22.484 -6.277 1 95.56 76 GLY A C 1
ATOM 577 O O . GLY A 1 76 ? -18.281 21.469 -6.938 1 95.56 76 GLY A O 1
ATOM 578 N N . ALA A 1 77 ? -17.641 23.078 -5.508 1 94.81 77 ALA A N 1
ATOM 579 C CA . ALA A 1 77 ? -16.219 22.703 -5.562 1 94.81 77 ALA A CA 1
ATOM 580 C C . ALA A 1 77 ? -16 21.297 -5.008 1 94.81 77 ALA A C 1
ATOM 582 O O . ALA A 1 77 ? -15 20.656 -5.312 1 94.81 77 ALA A O 1
ATOM 583 N N . THR A 1 78 ? -16.891 20.797 -4.211 1 95.5 78 THR A N 1
ATOM 584 C CA . THR A 1 78 ? -16.656 19.516 -3.527 1 95.5 78 THR A CA 1
ATOM 585 C C . THR A 1 78 ? -17.453 18.391 -4.191 1 95.5 78 THR A C 1
ATOM 587 O O . THR A 1 78 ? -17.375 17.25 -3.762 1 95.5 78 THR A O 1
ATOM 590 N N . SER A 1 79 ? -18.156 18.625 -5.242 1 95.25 79 SER A N 1
ATOM 591 C CA . SER A 1 79 ? -19.094 17.672 -5.812 1 95.25 79 SER A CA 1
ATOM 592 C C . SER A 1 79 ? -18.406 16.359 -6.176 1 95.25 79 SER A C 1
ATOM 594 O O . SER A 1 79 ? -18.875 15.281 -5.828 1 95.25 79 SER A O 1
ATOM 596 N N . ARG A 1 80 ? -17.297 16.453 -6.855 1 94.44 80 ARG A N 1
ATOM 597 C CA . ARG A 1 80 ? -16.562 15.266 -7.254 1 94.44 80 ARG A CA 1
ATOM 598 C C . ARG A 1 80 ? -16.062 14.5 -6.035 1 94.44 80 ARG A C 1
ATOM 600 O O . ARG A 1 80 ? -16.109 13.266 -6.008 1 94.44 80 ARG A O 1
ATOM 607 N N . LEU A 1 81 ? -15.594 15.164 -5.047 1 95.75 81 LEU A N 1
ATOM 608 C CA . LEU A 1 81 ? -15.07 14.531 -3.842 1 95.75 81 LEU A CA 1
ATOM 609 C C . LEU A 1 81 ? -16.188 13.852 -3.057 1 95.75 81 LEU A C 1
ATOM 611 O O . LEU A 1 81 ? -15.977 12.797 -2.463 1 95.75 81 LEU A O 1
ATOM 615 N N . GLU A 1 82 ? -17.344 14.484 -3.059 1 94.88 82 GLU A N 1
ATOM 616 C CA . GLU A 1 82 ? -18.484 13.883 -2.383 1 94.88 82 GLU A CA 1
ATOM 617 C C . GLU A 1 82 ? -18.891 12.57 -3.049 1 94.88 82 GLU A C 1
ATOM 619 O O . GLU A 1 82 ? -19.234 11.602 -2.367 1 94.88 82 GLU A O 1
ATOM 624 N N . GLN A 1 83 ? -18.875 12.578 -4.316 1 96.25 83 GLN A N 1
ATOM 625 C CA . GLN A 1 83 ? -19.156 11.352 -5.043 1 96.25 83 GLN A CA 1
ATOM 626 C C . GLN A 1 83 ? -18.125 10.266 -4.723 1 96.25 83 GLN A C 1
ATOM 628 O O . GLN A 1 83 ? -18.484 9.102 -4.555 1 96.25 83 GLN A O 1
ATOM 633 N N . ALA A 1 84 ? -16.891 10.648 -4.672 1 97 84 ALA A N 1
ATOM 634 C CA . ALA A 1 84 ? -15.836 9.703 -4.309 1 97 84 ALA A CA 1
ATOM 635 C C . ALA A 1 84 ? -16.047 9.156 -2.902 1 97 84 ALA A C 1
ATOM 637 O O . ALA A 1 84 ? -15.844 7.965 -2.656 1 97 84 ALA A O 1
ATOM 638 N N . HIS A 1 85 ? -16.453 9.992 -1.931 1 98.12 85 HIS A N 1
ATOM 639 C CA . HIS A 1 85 ? -16.719 9.547 -0.565 1 98.12 85 HIS A CA 1
ATOM 640 C C . HIS A 1 85 ? -17.844 8.531 -0.521 1 98.12 85 HIS A C 1
ATOM 642 O O . HIS A 1 85 ? -17.781 7.555 0.222 1 98.12 85 HIS A O 1
ATOM 648 N N . ASP A 1 86 ? -18.859 8.805 -1.324 1 97.62 86 ASP A N 1
ATOM 649 C CA . ASP A 1 86 ? -19.969 7.852 -1.401 1 97.62 86 ASP A CA 1
ATOM 650 C C . ASP A 1 86 ? -19.5 6.504 -1.938 1 97.62 86 ASP A C 1
ATOM 652 O O . ASP A 1 8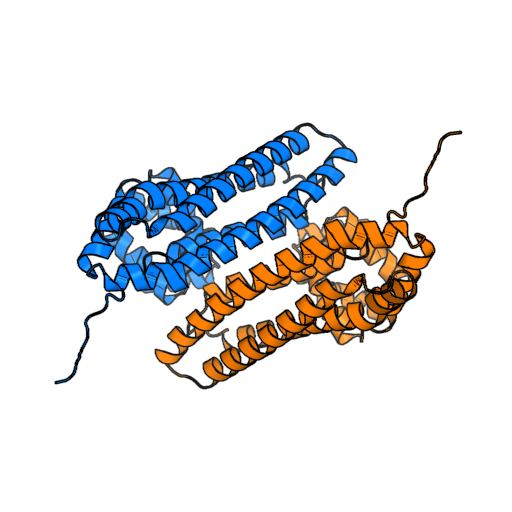6 ? -19.906 5.453 -1.437 1 97.62 86 ASP A O 1
ATOM 656 N N . HIS A 1 87 ? -18.703 6.539 -2.949 1 97.81 87 HIS A N 1
ATOM 657 C CA . HIS A 1 87 ? -18.141 5.312 -3.5 1 97.81 87 HIS A CA 1
ATOM 658 C C . HIS A 1 87 ? -17.312 4.566 -2.453 1 97.81 87 HIS A C 1
ATOM 660 O O . HIS A 1 87 ? -17.391 3.342 -2.355 1 97.81 87 HIS A O 1
ATOM 666 N N . HIS A 1 88 ? -16.516 5.273 -1.688 1 98.44 88 HIS A N 1
ATOM 667 C CA . HIS A 1 88 ? -15.727 4.66 -0.63 1 98.44 88 HIS A CA 1
ATOM 668 C C . HIS A 1 88 ? -16.625 4.008 0.421 1 98.44 88 HIS A C 1
ATOM 670 O O . HIS A 1 88 ? -16.328 2.906 0.892 1 98.44 88 HIS A O 1
ATOM 676 N N . ARG A 1 89 ? -17.688 4.672 0.8 1 98.44 89 ARG A N 1
ATOM 677 C CA . ARG A 1 89 ? -18.578 4.113 1.81 1 98.44 89 ARG A CA 1
ATOM 678 C C . ARG A 1 89 ? -19.234 2.834 1.31 1 98.44 89 ARG A C 1
ATOM 680 O O . ARG A 1 89 ? -19.438 1.889 2.078 1 98.44 89 ARG A O 1
ATOM 687 N N . ALA A 1 90 ? -19.578 2.811 0.034 1 98.44 90 ALA A N 1
ATOM 688 C CA . ALA A 1 90 ? -20.062 1.563 -0.556 1 98.44 90 ALA A CA 1
ATOM 689 C C . ALA A 1 90 ? -19 0.47 -0.474 1 98.44 90 ALA A C 1
ATOM 691 O O . ALA A 1 90 ? -19.312 -0.689 -0.194 1 98.44 90 ALA A O 1
ATOM 692 N N . SER A 1 91 ? -17.766 0.815 -0.737 1 98.62 91 SER A N 1
ATOM 693 C CA . SER A 1 91 ? -16.672 -0.136 -0.627 1 98.62 91 SER A CA 1
ATOM 694 C C . SER A 1 91 ? -16.531 -0.653 0.8 1 98.62 91 SER A C 1
ATOM 696 O O . SER A 1 91 ? -16.266 -1.838 1.013 1 98.62 91 SER A O 1
ATOM 698 N N . PHE A 1 92 ? -16.656 0.257 1.817 1 98.75 92 PHE A N 1
ATOM 699 C CA . PHE A 1 92 ? -16.594 -0.169 3.211 1 98.75 92 PHE A CA 1
ATOM 700 C C . PHE A 1 92 ? -17.656 -1.215 3.506 1 98.75 92 PHE A C 1
ATOM 702 O O . PHE A 1 92 ? -17.391 -2.207 4.188 1 98.75 92 PHE A O 1
ATOM 709 N N . GLU A 1 93 ? -18.844 -1.005 2.996 1 98.56 93 GLU A N 1
ATOM 710 C CA . GLU A 1 93 ? -19.938 -1.952 3.197 1 98.56 93 GLU A CA 1
ATOM 711 C C . GLU A 1 93 ? -19.625 -3.301 2.559 1 98.56 93 GLU A C 1
ATOM 713 O O . GLU A 1 93 ? -19.859 -4.352 3.164 1 98.56 93 GLU A O 1
ATOM 718 N N . ASP A 1 94 ? -19.141 -3.264 1.325 1 98.56 94 ASP A N 1
ATOM 719 C CA . ASP A 1 94 ? -18.75 -4.484 0.631 1 98.56 94 ASP A CA 1
ATOM 720 C C . ASP A 1 94 ? -17.703 -5.258 1.426 1 98.56 94 ASP A C 1
ATOM 722 O O . ASP A 1 94 ? -17.797 -6.477 1.58 1 98.56 94 ASP A O 1
ATOM 726 N N . LEU A 1 95 ? -16.688 -4.574 1.88 1 98.88 95 LEU A N 1
ATOM 727 C CA . LEU A 1 95 ? -15.586 -5.195 2.602 1 98.88 95 LEU A CA 1
ATOM 728 C C . LEU A 1 95 ? -16.062 -5.77 3.932 1 98.88 95 LEU A C 1
ATOM 730 O O . LEU A 1 95 ? -15.656 -6.871 4.316 1 98.88 95 LEU A O 1
ATOM 734 N N . GLU A 1 96 ? -16.922 -5.012 4.621 1 98.75 96 GLU A N 1
ATOM 735 C CA . GLU A 1 96 ? -17.484 -5.527 5.863 1 98.75 96 GLU A CA 1
ATOM 736 C C . GLU A 1 96 ? -18.281 -6.801 5.621 1 98.75 96 GLU A C 1
ATOM 738 O O . GLU A 1 96 ? -18.203 -7.75 6.41 1 98.75 96 GLU A O 1
ATOM 743 N N . ALA A 1 97 ? -19.078 -6.805 4.559 1 98.69 97 ALA A N 1
ATOM 744 C CA . ALA A 1 97 ? -19.844 -7.992 4.215 1 98.69 97 ALA A CA 1
ATOM 745 C C . ALA A 1 97 ? -18.922 -9.188 3.947 1 98.69 97 ALA A C 1
ATOM 747 O O . ALA A 1 97 ? -19.203 -10.305 4.387 1 98.69 97 ALA A O 1
ATOM 748 N N . LEU A 1 98 ? -17.812 -9 3.238 1 98.69 98 LEU A N 1
ATOM 749 C CA . LEU A 1 98 ? -16.859 -10.062 2.941 1 98.69 98 LEU A CA 1
ATOM 750 C C . LEU A 1 98 ? -16.188 -10.562 4.215 1 98.69 98 LEU A C 1
ATOM 752 O O . LEU A 1 98 ? -15.984 -11.766 4.383 1 98.69 98 LEU A O 1
ATOM 756 N N . ILE A 1 99 ? -15.836 -9.625 5.109 1 98.75 99 ILE A N 1
ATOM 757 C CA . ILE A 1 99 ? -15.258 -10.008 6.395 1 98.75 99 ILE A CA 1
ATOM 758 C C . ILE A 1 99 ? -16.219 -10.93 7.141 1 98.75 99 ILE A C 1
ATOM 760 O O . ILE A 1 99 ? -15.82 -11.969 7.656 1 98.75 99 ILE A O 1
ATOM 764 N N . GLY A 1 100 ? -17.516 -10.555 7.191 1 98.5 100 GLY A N 1
ATOM 765 C CA . GLY A 1 100 ? -18.516 -11.383 7.832 1 98.5 100 GLY A CA 1
ATOM 766 C C . GLY A 1 100 ? -18.609 -12.773 7.238 1 98.5 100 GLY A C 1
ATOM 767 O O . GLY A 1 100 ? -18.766 -13.758 7.965 1 98.5 100 GLY A O 1
ATOM 768 N N . ARG A 1 101 ? -18.531 -12.883 5.93 1 98.38 101 ARG A N 1
ATOM 769 C CA . ARG A 1 101 ? -18.562 -14.18 5.262 1 98.38 101 ARG A CA 1
ATOM 770 C C . ARG A 1 101 ? -17.344 -15.016 5.625 1 98.38 101 ARG A C 1
ATOM 772 O O . ARG A 1 101 ? -17.453 -16.219 5.828 1 98.38 101 ARG A O 1
ATOM 779 N N . VAL A 1 102 ? -16.203 -14.406 5.688 1 98.25 102 VAL A N 1
ATOM 780 C CA . VAL A 1 102 ? -14.984 -15.117 6.074 1 98.25 102 VAL A CA 1
ATOM 781 C C . VAL A 1 102 ? -15.141 -15.68 7.484 1 98.25 102 VAL A C 1
ATOM 783 O O . VAL A 1 102 ? -14.789 -16.844 7.738 1 98.25 102 VAL A O 1
ATOM 786 N N . GLU A 1 103 ? -15.664 -14.914 8.359 1 97.38 103 GLU A N 1
ATOM 787 C CA . GLU A 1 103 ? -15.805 -15.312 9.758 1 97.38 103 GLU A CA 1
ATOM 788 C C . GLU A 1 103 ? -16.734 -16.516 9.898 1 97.38 103 GLU A C 1
ATOM 790 O O . GLU A 1 103 ? -16.547 -17.344 10.805 1 97.38 103 GLU A O 1
ATOM 795 N N . ARG A 1 104 ? -17.625 -16.688 8.969 1 96.94 104 ARG A N 1
ATOM 796 C CA . ARG A 1 104 ? -18.625 -17.734 9.086 1 96.94 104 ARG A CA 1
ATOM 797 C C . ARG A 1 104 ? -18.219 -18.984 8.297 1 96.94 104 ARG A C 1
ATOM 799 O O . ARG A 1 104 ? -18.797 -20.047 8.469 1 96.94 104 ARG A O 1
ATOM 806 N N . ALA A 1 105 ? -17.297 -18.812 7.457 1 96.5 105 ALA A N 1
ATOM 807 C CA . ALA A 1 105 ? -16.906 -19.906 6.574 1 96.5 105 ALA A CA 1
ATOM 808 C C . ALA A 1 105 ? -15.891 -20.828 7.258 1 96.5 105 ALA A C 1
ATOM 810 O O . ALA A 1 105 ? -15.359 -20.5 8.32 1 96.5 105 ALA A O 1
ATOM 811 N N . ASP A 1 106 ? -15.742 -22.047 6.645 1 90.19 106 ASP A N 1
ATOM 812 C CA . ASP A 1 106 ? -14.734 -22.984 7.133 1 90.19 106 ASP A CA 1
ATOM 813 C C . ASP A 1 106 ? -13.938 -23.578 5.98 1 90.19 106 ASP A C 1
ATOM 815 O O . ASP A 1 106 ? -14.297 -23.406 4.812 1 90.19 106 ASP A O 1
ATOM 819 N N . GLY A 1 107 ? -12.719 -24.047 6.391 1 85 107 GLY A N 1
ATOM 820 C CA . GLY A 1 107 ? -11.898 -24.844 5.488 1 85 107 GLY A CA 1
ATOM 821 C C . GLY A 1 107 ? -11.602 -24.141 4.18 1 85 107 GLY A C 1
ATOM 822 O O . GLY A 1 107 ? -11.18 -22.969 4.176 1 85 107 GLY A O 1
ATOM 823 N N . THR A 1 108 ? -11.836 -24.844 3.082 1 85.88 108 THR A N 1
ATOM 824 C CA . THR A 1 108 ? -11.5 -24.422 1.73 1 85.88 108 THR A CA 1
ATOM 825 C C . THR A 1 108 ? -12.312 -23.188 1.332 1 85.88 108 THR A C 1
ATOM 827 O O . THR A 1 108 ? -11.797 -22.281 0.669 1 85.88 108 THR A O 1
ATOM 830 N N . GLU A 1 109 ? -13.5 -23.125 1.734 1 94.5 109 GLU A N 1
ATOM 831 C CA . GLU A 1 109 ? -14.32 -21.953 1.426 1 94.5 109 GLU A CA 1
ATOM 832 C C . GLU A 1 109 ? -13.742 -20.703 2.059 1 94.5 109 GLU A C 1
ATOM 834 O O . GLU A 1 109 ? -13.758 -19.625 1.447 1 94.5 109 GLU A O 1
ATOM 839 N N . LYS A 1 110 ? -13.258 -20.859 3.27 1 96.69 110 LYS A N 1
ATOM 840 C CA . LYS A 1 110 ? -12.672 -19.719 3.969 1 96.69 110 LYS A CA 1
ATOM 841 C C . LYS A 1 110 ? -11.461 -19.172 3.219 1 96.69 110 LYS A C 1
ATOM 843 O O . LYS A 1 110 ? -11.289 -17.953 3.098 1 96.69 110 LYS A O 1
ATOM 848 N N . ASN A 1 111 ? -10.633 -20.062 2.715 1 95.62 111 ASN A N 1
ATOM 849 C CA . ASN A 1 111 ? -9.477 -19.625 1.941 1 95.62 111 ASN A CA 1
ATOM 850 C C . ASN A 1 111 ? -9.898 -18.875 0.682 1 95.62 111 ASN A C 1
ATOM 852 O O . ASN A 1 111 ? -9.289 -17.859 0.327 1 95.62 111 ASN A O 1
ATOM 856 N N . SER A 1 112 ? -10.906 -19.344 -0.008 1 95.06 112 SER A N 1
ATOM 857 C CA . SER A 1 112 ? -11.406 -18.672 -1.202 1 95.06 112 SER A CA 1
ATOM 858 C C . SER A 1 112 ? -11.945 -17.297 -0.867 1 95.06 112 SER A C 1
ATOM 860 O O . SER A 1 112 ? -11.727 -16.328 -1.614 1 95.06 112 SER A O 1
ATOM 862 N N . LEU A 1 113 ? -12.609 -17.172 0.243 1 97.69 113 LEU A N 1
ATOM 863 C CA . LEU A 1 113 ? -13.18 -15.906 0.666 1 97.69 113 LEU A CA 1
ATOM 864 C C . LEU A 1 113 ? -12.086 -14.938 1.096 1 97.69 113 LEU A C 1
ATOM 866 O O . LEU A 1 113 ? -12.195 -13.727 0.867 1 97.69 113 LEU A O 1
ATOM 870 N N . LEU A 1 114 ? -11.055 -15.477 1.719 1 97.75 114 LEU A N 1
ATOM 871 C CA . LEU A 1 114 ? -9.914 -14.641 2.084 1 97.75 114 LEU A CA 1
ATOM 872 C C . LEU A 1 114 ? -9.25 -14.055 0.842 1 97.75 114 LEU A C 1
ATOM 874 O O . LEU A 1 114 ? -8.852 -12.891 0.834 1 97.75 114 LEU A O 1
ATOM 878 N N . ARG A 1 115 ? -9.156 -14.805 -0.148 1 96.12 115 ARG A N 1
ATOM 879 C CA . ARG A 1 115 ? -8.609 -14.32 -1.412 1 96.12 115 ARG A CA 1
ATOM 880 C C . ARG A 1 115 ? -9.492 -13.242 -2.014 1 96.12 115 ARG A C 1
ATOM 882 O O . ARG A 1 115 ? -9 -12.219 -2.498 1 96.12 115 ARG A O 1
ATOM 889 N N . ALA A 1 116 ? -10.773 -13.438 -2.023 1 97.25 116 ALA A N 1
ATOM 890 C CA . ALA A 1 116 ? -11.719 -12.438 -2.527 1 97.25 116 ALA A CA 1
ATOM 891 C C . ALA A 1 116 ? -11.609 -11.141 -1.737 1 97.25 116 ALA A C 1
ATOM 893 O O . ALA A 1 116 ? -11.648 -10.047 -2.314 1 97.25 116 ALA A O 1
ATOM 894 N N . LEU A 1 117 ? -11.5 -11.312 -0.432 1 98.62 117 LEU A N 1
ATOM 895 C CA . LEU A 1 117 ? -11.352 -10.156 0.439 1 98.62 117 LEU A CA 1
ATOM 896 C C . LEU A 1 117 ? -10.07 -9.391 0.113 1 98.62 117 LEU A C 1
ATOM 898 O O . LEU A 1 117 ? -10.078 -8.164 0.034 1 98.62 117 LEU A O 1
ATOM 902 N N . TYR A 1 118 ? -9.008 -10.133 -0.093 1 98.56 118 TYR A N 1
ATOM 903 C CA . TYR A 1 118 ? -7.719 -9.547 -0.447 1 98.56 118 TYR A CA 1
ATOM 904 C C . TYR A 1 118 ? -7.82 -8.742 -1.738 1 98.56 118 TYR A C 1
ATOM 906 O O . TYR A 1 118 ? -7.359 -7.598 -1.804 1 98.56 118 TYR A O 1
ATOM 914 N N . LEU A 1 119 ? -8.438 -9.289 -2.713 1 98 119 LEU A N 1
ATOM 915 C CA . LEU A 1 119 ? -8.547 -8.633 -4.012 1 98 119 LEU A CA 1
ATOM 916 C C . LEU A 1 119 ? -9.445 -7.402 -3.932 1 98 119 LEU A C 1
ATOM 918 O O . LEU A 1 119 ? -9.117 -6.355 -4.496 1 98 119 LEU A O 1
ATOM 922 N N . ARG A 1 120 ? -10.531 -7.527 -3.248 1 98.56 120 ARG A N 1
ATOM 923 C CA . ARG A 1 120 ? -11.438 -6.387 -3.098 1 98.56 120 ARG A CA 1
ATOM 924 C C . ARG A 1 120 ? -10.766 -5.262 -2.314 1 98.56 120 ARG A C 1
ATOM 926 O O . ARG A 1 120 ? -10.945 -4.086 -2.637 1 98.56 120 ARG A O 1
ATOM 933 N N . PHE A 1 121 ? -10.047 -5.676 -1.276 1 98.88 121 PHE A N 1
ATOM 934 C CA . PHE A 1 121 ? -9.344 -4.68 -0.475 1 98.88 121 PHE A CA 1
ATOM 935 C C . PHE A 1 121 ? -8.258 -3.99 -1.295 1 98.88 121 PHE A C 1
ATOM 937 O O . PHE A 1 121 ? -8.086 -2.773 -1.205 1 98.88 121 PHE A O 1
ATOM 944 N N . SER A 1 122 ? -7.555 -4.727 -2.074 1 98.81 122 SER A N 1
ATOM 945 C CA . SER A 1 122 ? -6.539 -4.137 -2.938 1 98.81 122 SER A CA 1
ATOM 946 C C . SER A 1 122 ? -7.141 -3.09 -3.869 1 98.81 122 SER A C 1
ATOM 948 O O . SER A 1 122 ? -6.535 -2.041 -4.105 1 98.81 122 SER A O 1
ATOM 950 N N . LEU A 1 123 ? -8.281 -3.297 -4.41 1 98.5 123 LEU A N 1
ATOM 951 C CA . LEU A 1 123 ? -8.961 -2.338 -5.273 1 98.5 123 LEU A CA 1
ATOM 952 C C . LEU A 1 123 ? -9.367 -1.093 -4.492 1 98.5 123 LEU A C 1
ATOM 954 O O . LEU A 1 123 ? -9.273 0.025 -5.004 1 98.5 123 LEU A O 1
ATOM 958 N N . PHE A 1 124 ? -9.836 -1.359 -3.305 1 98.88 124 PHE A N 1
ATOM 959 C CA . PHE A 1 124 ? -10.164 -0.212 -2.465 1 98.88 124 PHE A C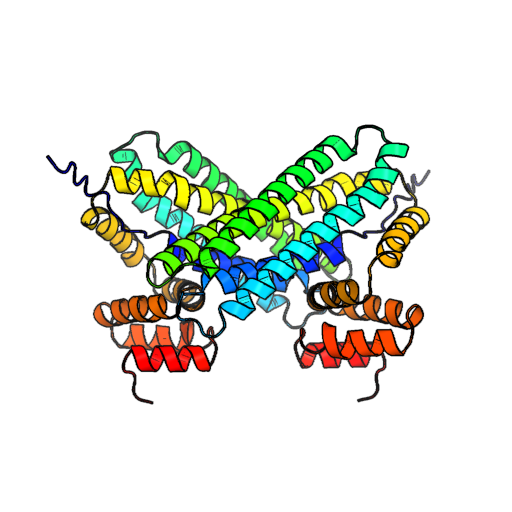A 1
ATOM 960 C C . PHE A 1 124 ? -8.922 0.644 -2.219 1 98.88 124 PHE A C 1
ATOM 962 O O . PHE A 1 124 ? -8.992 1.873 -2.268 1 98.88 124 PHE A O 1
ATOM 969 N N . VAL A 1 125 ? -7.797 0.007 -1.895 1 98.88 125 VAL A N 1
ATOM 970 C CA . VAL A 1 125 ? -6.543 0.718 -1.652 1 98.88 125 VAL A CA 1
ATOM 971 C C . VAL A 1 125 ? -6.18 1.555 -2.877 1 98.88 125 VAL A C 1
ATOM 973 O O . VAL A 1 125 ? -5.812 2.725 -2.75 1 98.88 125 VAL A O 1
ATOM 976 N N . ALA A 1 126 ? -6.312 1.005 -4.035 1 98.69 126 ALA A N 1
ATOM 977 C CA . ALA A 1 126 ? -6.051 1.738 -5.273 1 98.69 126 ALA A CA 1
ATOM 978 C C . ALA A 1 126 ? -6.934 2.977 -5.375 1 98.69 126 ALA A C 1
ATOM 980 O O . ALA A 1 126 ? -6.449 4.074 -5.648 1 98.69 126 ALA A O 1
ATOM 981 N N . ASP A 1 127 ? -8.18 2.801 -5.141 1 98.5 127 ASP A N 1
ATOM 982 C CA . ASP A 1 127 ? -9.141 3.893 -5.227 1 98.5 127 ASP A CA 1
ATOM 983 C C . ASP A 1 127 ? -8.828 4.984 -4.203 1 98.5 127 ASP A C 1
ATOM 985 O O . ASP A 1 127 ? -8.914 6.176 -4.516 1 98.5 127 ASP A O 1
ATOM 989 N N . ASP A 1 128 ? -8.539 4.535 -3.039 1 98.75 128 ASP A N 1
ATOM 990 C CA . ASP A 1 128 ? -8.297 5.488 -1.963 1 98.75 128 ASP A CA 1
ATOM 991 C C . ASP A 1 128 ? -7.008 6.277 -2.207 1 98.75 128 ASP A C 1
ATOM 993 O O . ASP A 1 128 ? -6.949 7.477 -1.935 1 98.75 128 ASP A O 1
ATOM 997 N N . PHE A 1 129 ? -5.953 5.605 -2.686 1 98.75 129 PHE A N 1
ATOM 998 C CA . PHE A 1 129 ? -4.711 6.305 -3.002 1 98.75 129 PHE A CA 1
ATOM 999 C C . PHE A 1 129 ? -4.945 7.359 -4.078 1 98.75 129 PHE A C 1
ATOM 1001 O O . PHE A 1 129 ? -4.441 8.477 -3.977 1 98.75 129 PHE A O 1
ATOM 1008 N N . ALA A 1 130 ? -5.723 7.023 -5.086 1 98 130 ALA A N 1
ATOM 1009 C CA . ALA A 1 130 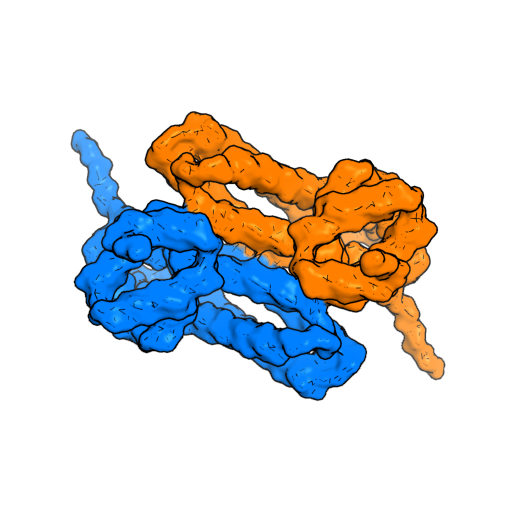? -6.07 7.996 -6.121 1 98 130 ALA A CA 1
ATOM 1010 C C . ALA A 1 130 ? -6.875 9.156 -5.535 1 98 130 ALA A C 1
ATOM 1012 O O . ALA A 1 130 ? -6.648 10.312 -5.887 1 98 130 ALA A O 1
ATOM 1013 N N . HIS A 1 131 ? -7.766 8.812 -4.668 1 98.44 131 HIS A N 1
ATOM 1014 C CA . HIS A 1 131 ? -8.609 9.812 -4.02 1 98.44 131 HIS A CA 1
ATOM 1015 C C . HIS A 1 131 ? -7.773 10.781 -3.189 1 98.44 131 HIS A C 1
ATOM 1017 O O . HIS A 1 131 ? -7.941 12 -3.297 1 98.44 131 HIS A O 1
ATOM 1023 N N . MET A 1 132 ? -6.898 10.289 -2.418 1 98.5 132 MET A N 1
ATOM 1024 C CA . MET A 1 132 ? -6.035 11.133 -1.593 1 98.5 132 MET A CA 1
ATOM 1025 C C . MET A 1 132 ? -5.129 12 -2.461 1 98.5 132 MET A C 1
ATOM 1027 O O . MET A 1 132 ? -4.852 13.148 -2.125 1 98.5 132 MET A O 1
ATOM 1031 N N . ALA A 1 133 ? -4.695 11.445 -3.555 1 97.25 133 ALA A N 1
ATOM 1032 C CA . ALA A 1 133 ? -3.883 12.234 -4.477 1 97.25 133 ALA A CA 1
ATOM 1033 C C . ALA A 1 133 ? -4.668 13.422 -5.02 1 97.25 133 ALA A C 1
ATOM 1035 O O . ALA A 1 133 ? -4.125 14.523 -5.152 1 97.25 133 ALA A O 1
ATOM 1036 N N . GLU A 1 134 ? -5.879 13.219 -5.352 1 97.31 134 GLU A N 1
ATOM 1037 C CA . GLU A 1 134 ? -6.727 14.305 -5.828 1 97.31 134 GLU A CA 1
ATOM 1038 C C . GLU A 1 134 ? -6.859 15.406 -4.777 1 97.31 134 GLU A C 1
ATOM 1040 O O . GLU A 1 134 ? -6.762 16.594 -5.098 1 97.31 134 GLU A O 1
ATOM 1045 N N . GLU A 1 135 ? -7.031 15.008 -3.555 1 98.12 135 GLU A N 1
ATOM 1046 C CA . GLU A 1 135 ? -7.152 15.977 -2.471 1 98.12 135 GLU A CA 1
ATOM 1047 C C . GLU A 1 135 ? -5.84 16.734 -2.258 1 98.12 135 GLU A C 1
ATOM 1049 O O . GLU A 1 135 ? -5.836 17.953 -2.125 1 98.12 135 GLU A O 1
ATOM 1054 N N . GLU A 1 136 ? -4.809 16.047 -2.348 1 97.69 136 GLU A N 1
ATOM 1055 C CA . GLU A 1 136 ? -3.504 16.625 -2.045 1 97.69 136 GLU A CA 1
ATOM 1056 C C . GLU A 1 136 ? -3.01 17.5 -3.189 1 97.69 136 GLU A C 1
ATOM 1058 O O . GLU A 1 136 ? -2.381 18.531 -2.959 1 97.69 136 GLU A O 1
ATOM 1063 N N . GLN A 1 137 ? -3.336 17.109 -4.406 1 95.44 137 GLN A N 1
ATOM 1064 C CA . GLN A 1 137 ? -2.686 17.75 -5.547 1 95.44 137 GLN A CA 1
ATOM 1065 C C . GLN A 1 137 ? -3.633 18.719 -6.254 1 95.44 137 GLN A C 1
ATOM 1067 O O . GLN A 1 137 ? -3.191 19.625 -6.957 1 95.44 137 GLN A O 1
ATOM 1072 N N . LEU A 1 138 ? -4.906 18.547 -6.062 1 95.31 138 LEU A N 1
ATOM 1073 C CA . LEU A 1 138 ? -5.863 19.422 -6.746 1 95.31 138 LEU A CA 1
ATOM 1074 C C . LEU A 1 138 ? -6.664 20.234 -5.746 1 95.31 138 LEU A C 1
ATOM 1076 O O . LEU A 1 138 ? -6.719 21.469 -5.848 1 95.31 138 LEU A O 1
ATOM 1080 N N . MET A 1 139 ? -7.203 19.641 -4.73 1 96.19 139 MET A N 1
ATOM 1081 C CA . MET A 1 139 ? -8.086 20.328 -3.793 1 96.19 139 MET A CA 1
ATOM 1082 C C . MET A 1 139 ? -7.293 21.234 -2.852 1 96.19 139 MET A C 1
ATOM 1084 O O . MET A 1 139 ? -7.715 22.344 -2.549 1 96.19 139 MET A O 1
ATOM 1088 N N . LEU A 1 140 ? -6.172 20.734 -2.363 1 96.88 140 LEU A N 1
ATOM 1089 C CA . LEU A 1 140 ? -5.395 21.5 -1.395 1 96.88 140 LEU A CA 1
ATOM 1090 C C . LEU A 1 140 ? -4.957 22.844 -1.983 1 96.88 140 LEU A C 1
ATOM 1092 O O . LEU A 1 140 ? -5.109 23.891 -1.345 1 96.88 140 LEU A O 1
ATOM 1096 N N . PRO A 1 141 ? -4.445 22.891 -3.221 1 95.5 141 PRO A N 1
ATOM 1097 C CA . PRO A 1 141 ? -4.105 24.188 -3.811 1 95.5 141 PRO A CA 1
ATOM 1098 C C . PRO A 1 141 ? -5.305 25.125 -3.898 1 95.5 141 PRO A C 1
ATOM 1100 O O . PRO A 1 141 ? -5.16 26.344 -3.723 1 95.5 141 PRO A O 1
ATOM 1103 N N . ILE A 1 142 ? -6.457 24.594 -4.141 1 95.19 142 ILE A N 1
ATOM 1104 C CA . ILE A 1 142 ? -7.672 25.406 -4.176 1 95.19 142 ILE A CA 1
ATOM 1105 C C . ILE A 1 142 ? -7.969 25.953 -2.783 1 95.19 142 ILE A C 1
ATOM 1107 O O . ILE A 1 142 ? -8.242 27.156 -2.625 1 95.19 142 ILE A O 1
ATOM 1111 N N . LEU A 1 143 ? -7.895 25.141 -1.811 1 97.31 143 LEU A N 1
ATOM 1112 C CA . LEU A 1 143 ? -8.086 25.578 -0.429 1 97.31 143 LEU A CA 1
ATOM 1113 C C . LEU A 1 143 ? -7.09 26.672 -0.058 1 97.31 143 LEU A C 1
ATOM 1115 O O . LEU A 1 143 ? -7.469 27.688 0.518 1 97.31 143 LEU A O 1
ATOM 1119 N N . GLN A 1 144 ? -5.871 26.484 -0.46 1 96.94 144 GLN A N 1
ATOM 1120 C CA . GLN A 1 144 ? -4.797 27.406 -0.107 1 96.94 144 GLN A CA 1
ATOM 1121 C C . GLN A 1 144 ? -4.953 28.734 -0.837 1 96.94 144 GLN A C 1
ATOM 1123 O O . GLN A 1 144 ? -4.395 29.75 -0.414 1 96.94 144 GLN A O 1
ATOM 1128 N N . SER A 1 145 ? -5.688 28.719 -1.906 1 96 145 SER A N 1
ATOM 1129 C CA . SER A 1 145 ? -5.953 29.953 -2.633 1 96 145 SER A CA 1
ATOM 1130 C C . SER A 1 145 ? -7.141 30.703 -2.037 1 96 145 SER A C 1
ATOM 1132 O O . SER A 1 145 ? -7.25 31.922 -2.178 1 96 145 SER A O 1
ATOM 1134 N N . LEU A 1 146 ? -7.957 30.031 -1.329 1 96.75 146 LEU A N 1
ATOM 1135 C CA . LEU A 1 146 ? -9.211 30.625 -0.863 1 96.75 146 LEU A CA 1
ATOM 1136 C C . LEU A 1 146 ? -9.133 30.953 0.623 1 96.75 146 LEU A C 1
ATOM 1138 O O . LEU A 1 146 ? -9.93 31.75 1.126 1 96.75 146 LEU A O 1
ATOM 1142 N N . PHE A 1 147 ? -8.289 30.312 1.293 1 97.38 147 PHE A N 1
ATOM 1143 C CA . PHE A 1 147 ? -8.195 30.453 2.74 1 97.38 147 PHE A CA 1
ATOM 1144 C C . PHE A 1 147 ? -6.789 30.875 3.15 1 97.38 147 PHE A C 1
ATOM 1146 O O . PHE A 1 147 ? -5.805 30.438 2.549 1 97.38 147 PHE A O 1
ATOM 1153 N N . SER A 1 148 ? -6.699 31.656 4.234 1 96.88 148 SER A N 1
ATOM 1154 C CA . SER A 1 148 ? -5.402 31.969 4.828 1 96.88 148 SER A CA 1
ATOM 1155 C C . SER A 1 148 ? -4.863 30.797 5.641 1 96.88 148 SER A C 1
ATOM 1157 O O . SER A 1 148 ? -5.598 29.844 5.93 1 96.88 148 SER A O 1
ATOM 1159 N N . ASP A 1 149 ? -3.633 30.844 5.973 1 97.19 149 ASP A N 1
ATOM 1160 C CA . ASP A 1 149 ? -3.037 29.828 6.828 1 97.19 149 ASP A CA 1
ATOM 1161 C C . ASP A 1 149 ? -3.781 29.719 8.156 1 97.19 149 ASP A C 1
ATOM 1163 O O . ASP A 1 149 ? -4.043 28.625 8.641 1 97.19 149 ASP A O 1
ATOM 1167 N N . GLU A 1 150 ? -4.074 30.875 8.695 1 96.62 150 GLU A N 1
ATOM 1168 C CA . GLU A 1 150 ? -4.789 30.891 9.969 1 96.62 150 GLU A CA 1
ATOM 1169 C C . GLU A 1 150 ? -6.152 30.219 9.852 1 96.62 150 GLU A C 1
ATOM 1171 O O . GLU A 1 150 ? -6.559 29.484 10.75 1 96.62 150 GLU A O 1
ATOM 1176 N N . GLU A 1 151 ? -6.805 30.469 8.773 1 97.44 151 GLU A N 1
ATOM 1177 C CA . GLU A 1 151 ? -8.117 29.859 8.555 1 97.44 151 GLU A CA 1
ATOM 1178 C C . GLU A 1 151 ? -8 28.359 8.375 1 97.44 151 GLU A C 1
ATOM 1180 O O . GLU A 1 151 ? -8.82 27.594 8.906 1 97.44 151 GLU A O 1
ATOM 1185 N N . LEU A 1 152 ? -7.062 27.938 7.609 1 97.75 152 LEU A N 1
ATOM 1186 C CA . LEU A 1 152 ? -6.863 26.516 7.41 1 97.75 152 LEU A CA 1
ATOM 1187 C C . LEU A 1 152 ? -6.492 25.828 8.719 1 97.75 152 LEU A C 1
ATOM 1189 O O . LEU A 1 152 ? -6.945 24.719 8.992 1 97.75 152 LEU A O 1
ATOM 1193 N N . MET A 1 153 ? -5.695 26.484 9.477 1 96.5 153 MET A N 1
ATOM 1194 C CA . MET A 1 153 ? -5.344 25.938 10.781 1 96.5 153 MET A CA 1
ATOM 1195 C C . MET A 1 153 ? -6.574 25.828 11.68 1 96.5 153 MET A C 1
ATOM 1197 O O . MET A 1 153 ? -6.703 24.859 12.438 1 96.5 153 MET A O 1
ATOM 1201 N N . ALA A 1 154 ? -7.426 26.781 11.609 1 97.38 154 ALA A N 1
ATOM 1202 C CA . ALA A 1 154 ? -8.656 26.75 12.391 1 97.38 154 ALA A CA 1
ATOM 1203 C C . ALA A 1 154 ? -9.547 25.578 11.969 1 97.38 154 ALA A C 1
ATOM 1205 O O . ALA A 1 154 ? -10.195 24.953 12.812 1 97.38 154 ALA A O 1
ATOM 1206 N N . LEU A 1 155 ? -9.617 25.281 10.672 1 97.81 155 LEU A N 1
ATOM 1207 C CA . LEU A 1 155 ? -10.359 24.125 10.188 1 97.81 155 LEU A CA 1
ATOM 1208 C C . LEU A 1 155 ? -9.766 22.828 10.727 1 97.81 155 LEU A C 1
ATOM 1210 O O . LEU A 1 155 ? -10.492 21.953 11.172 1 97.81 155 LEU A O 1
ATOM 1214 N N . GLU A 1 156 ? -8.484 22.734 10.609 1 96.94 156 GLU A N 1
ATOM 1215 C CA . GLU A 1 156 ? -7.805 21.562 11.156 1 96.94 156 GLU A CA 1
ATOM 1216 C C . GLU A 1 156 ? -8.109 21.391 12.641 1 96.94 156 GLU A C 1
ATOM 1218 O O . GLU A 1 156 ? -8.391 20.281 13.102 1 96.94 156 GLU A O 1
ATOM 1223 N N . ASP A 1 157 ? -8.039 22.484 13.375 1 95.81 157 ASP A N 1
ATOM 1224 C CA . ASP A 1 157 ? -8.312 22.453 14.805 1 95.81 157 ASP A CA 1
ATOM 1225 C C . ASP A 1 157 ? -9.742 22 15.078 1 95.81 157 ASP A C 1
ATOM 1227 O O . ASP A 1 157 ? -10 21.281 16.047 1 95.81 157 ASP A O 1
ATOM 1231 N N . ALA A 1 158 ? -10.617 22.469 14.273 1 97.38 158 ALA A N 1
ATOM 1232 C CA . ALA A 1 158 ? -12.016 22.062 14.422 1 97.38 158 ALA A CA 1
ATOM 1233 C C . ALA A 1 158 ? -12.164 20.547 14.266 1 97.38 158 ALA A C 1
ATOM 1235 O O . ALA A 1 158 ? -12.93 19.922 14.992 1 97.38 158 ALA A O 1
ATOM 1236 N N . ILE A 1 159 ? -11.438 19.969 13.32 1 97.5 159 ILE A N 1
ATOM 1237 C CA . ILE A 1 159 ? -11.477 18.516 13.125 1 97.5 159 ILE A CA 1
ATOM 1238 C C . ILE A 1 159 ? -10.875 17.812 14.344 1 97.5 159 ILE A C 1
ATOM 1240 O O . ILE A 1 159 ? -11.492 16.922 14.914 1 97.5 159 ILE A O 1
ATOM 1244 N N . VAL A 1 160 ? -9.734 18.219 14.758 1 94.06 160 VAL A N 1
ATOM 1245 C CA . VAL A 1 160 ? -8.977 17.562 15.82 1 94.06 160 VAL A CA 1
ATOM 1246 C C . VAL A 1 160 ? -9.773 17.609 17.125 1 94.06 160 VAL A C 1
ATOM 1248 O O . VAL A 1 160 ? -9.773 16.641 17.891 1 94.06 160 VAL A O 1
ATOM 1251 N N . SER A 1 161 ? -10.43 18.688 17.359 1 92.88 161 SER A N 1
ATOM 1252 C CA . SER A 1 161 ? -11.18 18.875 18.594 1 92.88 161 SER A CA 1
ATOM 1253 C C . SER A 1 161 ? -12.367 17.938 18.688 1 92.88 161 SER A C 1
ATOM 1255 O O . SER A 1 161 ? -12.922 17.719 19.766 1 92.88 161 SER A O 1
ATOM 1257 N N . GLN A 1 162 ? -12.727 17.359 17.578 1 93.75 162 GLN A N 1
ATOM 1258 C CA . GLN A 1 162 ? -13.891 16.484 17.562 1 93.75 162 GLN A CA 1
ATOM 1259 C C . GLN A 1 162 ? -13.484 15.016 17.609 1 93.75 162 GLN A C 1
ATOM 1261 O O . GLN A 1 162 ? -14.336 14.133 17.734 1 93.75 162 GLN A O 1
ATOM 1266 N N . ILE A 1 163 ? -12.25 14.719 17.547 1 94.62 163 ILE A N 1
ATOM 1267 C CA . ILE A 1 163 ? -11.773 13.336 17.547 1 94.62 163 ILE A CA 1
ATOM 1268 C C . ILE A 1 163 ? -11.758 12.797 18.984 1 94.62 163 ILE A C 1
ATOM 1270 O O . ILE A 1 163 ? -11.023 13.297 19.828 1 94.62 163 ILE A O 1
ATOM 1274 N N . PRO A 1 164 ? -12.547 11.773 19.266 1 94.31 164 PRO A N 1
ATOM 1275 C CA . PRO A 1 164 ? -12.508 11.188 20.594 1 94.31 164 PRO A CA 1
ATOM 1276 C C . PRO A 1 164 ? -11.156 10.555 20.922 1 94.31 164 PRO A C 1
ATOM 1278 O O . PRO A 1 164 ? -10.391 10.219 20.016 1 94.31 164 PRO A O 1
ATOM 1281 N N . PRO A 1 165 ? -10.891 10.305 22.172 1 92 165 PRO A N 1
ATOM 1282 C CA . PRO A 1 165 ? -9.57 9.828 22.594 1 92 165 PRO A CA 1
ATOM 1283 C C . PRO A 1 165 ? -9.195 8.492 21.969 1 92 165 PRO A C 1
ATOM 1285 O O . PRO A 1 165 ? -8.047 8.305 21.547 1 92 165 PRO A O 1
ATOM 1288 N N . GLU A 1 166 ? -10.078 7.613 21.891 1 93.12 166 GLU A N 1
ATOM 1289 C CA . GLU A 1 166 ? -9.773 6.309 21.312 1 93.12 166 GLU A CA 1
ATOM 1290 C C . GLU A 1 166 ? -9.398 6.426 19.844 1 93.12 166 GLU A C 1
ATOM 1292 O O . GLU A 1 166 ? -8.453 5.785 19.375 1 93.12 166 GLU A O 1
ATOM 1297 N N . GLU A 1 167 ? -10.148 7.234 19.141 1 95.88 167 GLU A N 1
ATOM 1298 C CA . GLU A 1 167 ? -9.828 7.484 17.75 1 95.88 167 GLU A CA 1
ATOM 1299 C C . GLU A 1 167 ? -8.484 8.188 17.609 1 95.88 167 GLU A C 1
ATOM 1301 O O . GLU A 1 167 ? -7.707 7.887 16.703 1 95.88 167 GLU A O 1
ATOM 1306 N N . MET A 1 168 ? -8.234 9.133 18.484 1 94.94 168 MET A N 1
ATOM 1307 C CA . MET A 1 168 ? -6.973 9.867 18.469 1 94.94 168 MET A CA 1
ATOM 1308 C C . MET A 1 168 ? -5.793 8.914 18.641 1 94.94 168 MET A C 1
ATOM 1310 O O . MET A 1 168 ? -4.77 9.055 17.984 1 94.94 168 MET A O 1
ATOM 1314 N N . MET A 1 169 ? -5.984 7.926 19.5 1 94.94 169 MET A N 1
ATOM 1315 C CA . MET A 1 169 ? -4.945 6.926 19.734 1 94.94 169 MET A CA 1
ATOM 1316 C C . MET A 1 169 ? -4.668 6.129 18.453 1 94.94 169 MET A C 1
ATOM 1318 O O . MET A 1 169 ? -3.508 5.91 18.094 1 94.94 169 MET A O 1
ATOM 1322 N N . ALA A 1 170 ? -5.707 5.742 17.797 1 96.75 170 ALA A N 1
ATOM 1323 C CA . ALA A 1 170 ? -5.578 4.965 16.562 1 96.75 170 ALA A CA 1
ATOM 1324 C C . ALA A 1 170 ? -4.914 5.785 15.469 1 96.75 170 ALA A C 1
ATOM 1326 O O . ALA A 1 170 ? -4.016 5.301 14.773 1 96.75 170 ALA A O 1
ATOM 1327 N N . VAL A 1 171 ? -5.332 7.008 15.352 1 97.56 171 VAL A N 1
ATOM 1328 C CA . VAL A 1 171 ? -4.809 7.902 14.32 1 97.56 171 VAL A CA 1
ATOM 1329 C C . VAL A 1 171 ? -3.33 8.18 14.586 1 97.56 171 VAL A C 1
ATOM 1331 O O . VAL A 1 171 ? -2.5 8.094 13.68 1 97.56 171 VAL A O 1
ATOM 1334 N N . ALA A 1 172 ? -2.979 8.492 15.836 1 97.12 172 ALA A N 1
ATOM 1335 C CA . ALA A 1 172 ? -1.588 8.758 16.188 1 97.12 172 ALA A CA 1
ATOM 1336 C C . ALA A 1 172 ? -0.708 7.543 15.93 1 97.12 172 ALA A C 1
ATOM 1338 O O . ALA A 1 172 ? 0.433 7.68 15.477 1 97.12 172 ALA A O 1
ATOM 1339 N N . GLY A 1 173 ? -1.241 6.379 16.172 1 97.69 173 GLY A N 1
ATOM 1340 C CA . GLY A 1 173 ? -0.511 5.137 15.969 1 97.69 173 GLY A CA 1
ATOM 1341 C C . GLY A 1 173 ? -0.145 4.887 14.523 1 97.69 173 GLY A C 1
ATOM 1342 O O . GLY A 1 173 ? 0.714 4.051 14.227 1 97.69 173 GLY A O 1
ATOM 1343 N N . LEU A 1 174 ? -0.759 5.602 13.602 1 98.31 174 LEU A N 1
ATOM 1344 C CA . LEU A 1 174 ? -0.46 5.473 12.18 1 98.31 174 LEU A CA 1
ATOM 1345 C C . LEU A 1 174 ? 0.258 6.711 11.664 1 98.31 174 LEU A C 1
ATOM 1347 O O . LEU A 1 174 ? 1.233 6.602 10.914 1 98.31 174 LEU A O 1
ATOM 1351 N N . MET A 1 175 ? -0.161 7.867 12.094 1 98.12 175 MET A N 1
ATOM 1352 C CA . MET A 1 175 ? 0.356 9.133 11.578 1 98.12 175 MET A CA 1
ATOM 1353 C C . MET A 1 175 ? 1.812 9.328 11.984 1 98.12 175 MET A C 1
ATOM 1355 O O . MET A 1 175 ? 2.637 9.742 11.172 1 98.12 175 MET A O 1
ATOM 1359 N N . ILE A 1 176 ? 2.129 9.039 13.211 1 97.81 176 ILE A N 1
ATOM 1360 C CA . ILE A 1 176 ? 3.457 9.344 13.734 1 97.81 176 ILE A CA 1
ATOM 1361 C C . ILE A 1 176 ? 4.488 8.414 13.102 1 97.81 176 ILE A C 1
ATOM 1363 O O . ILE A 1 176 ? 5.5 8.875 12.57 1 97.81 176 ILE A O 1
ATOM 1367 N N . PRO A 1 177 ? 4.211 7.137 13.047 1 97.69 177 PRO A N 1
ATOM 1368 C CA . PRO A 1 177 ? 5.18 6.273 12.367 1 97.69 177 PRO A CA 1
ATOM 1369 C C . PRO A 1 177 ? 5.324 6.594 10.883 1 97.69 177 PRO A C 1
ATOM 1371 O O . PRO A 1 177 ? 6.363 6.309 10.281 1 97.69 177 PRO A O 1
ATOM 1374 N N . ALA A 1 178 ? 4.32 7.172 10.297 1 98.38 178 ALA A N 1
ATOM 1375 C CA . ALA A 1 178 ? 4.336 7.449 8.867 1 98.38 178 ALA A CA 1
ATOM 1376 C C . ALA A 1 178 ? 5.066 8.75 8.57 1 98.38 178 ALA A C 1
ATOM 1378 O O . ALA A 1 178 ? 5.406 9.031 7.414 1 98.38 178 ALA A O 1
ATOM 1379 N N . ALA A 1 179 ? 5.316 9.555 9.562 1 97.75 179 ALA A N 1
ATOM 1380 C CA . ALA A 1 179 ? 5.945 10.859 9.398 1 97.75 179 ALA A CA 1
ATOM 1381 C C . ALA A 1 179 ? 7.465 10.742 9.328 1 97.75 179 ALA A C 1
ATOM 1383 O O . ALA A 1 179 ? 8.031 9.727 9.758 1 97.75 179 ALA A O 1
ATOM 1384 N N . THR A 1 180 ? 8.109 11.727 8.75 1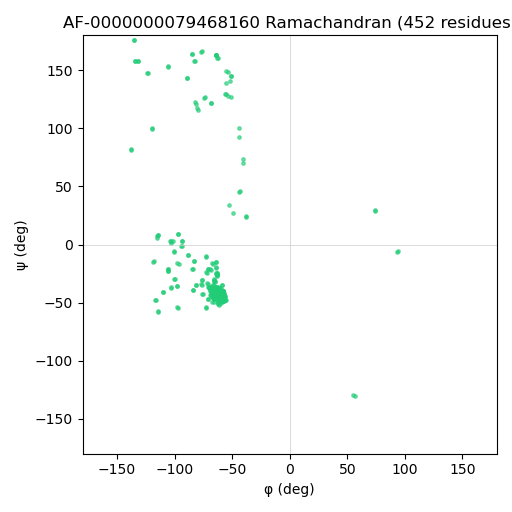 96.12 180 THR A N 1
ATOM 1385 C CA . THR A 1 180 ? 9.562 11.812 8.797 1 96.12 180 THR A CA 1
ATOM 1386 C C . THR A 1 180 ? 10.047 12 10.234 1 96.12 180 THR A C 1
ATOM 1388 O O . THR A 1 180 ? 9.273 12.406 11.109 1 96.12 180 THR A O 1
ATOM 1391 N N . ARG A 1 181 ? 11.297 11.75 10.445 1 93.5 181 ARG A N 1
ATOM 1392 C CA . ARG A 1 181 ? 11.875 11.93 11.773 1 93.5 181 ARG A CA 1
ATOM 1393 C C . ARG A 1 181 ? 11.695 13.367 12.258 1 93.5 181 ARG A C 1
ATOM 1395 O O . ARG A 1 181 ? 11.352 13.594 13.414 1 93.5 181 ARG A O 1
ATOM 1402 N N . THR A 1 182 ? 11.875 14.273 11.383 1 92.75 182 THR A N 1
ATOM 1403 C CA . THR A 1 182 ? 11.727 15.68 11.734 1 92.75 182 THR A CA 1
ATOM 1404 C C . THR A 1 182 ? 10.266 16.016 12.055 1 92.75 182 THR A C 1
ATOM 1406 O O . THR A 1 182 ? 9.977 16.672 13.055 1 92.75 182 THR A O 1
ATOM 1409 N N . ASP A 1 183 ? 9.406 15.523 11.242 1 95.5 183 ASP A N 1
ATOM 1410 C CA . ASP A 1 183 ? 7.992 15.82 11.43 1 95.5 183 ASP A CA 1
ATOM 1411 C C . ASP A 1 183 ? 7.465 15.188 12.719 1 95.5 183 ASP A C 1
ATOM 1413 O O . ASP A 1 183 ? 6.586 15.75 13.375 1 95.5 183 ASP A O 1
ATOM 1417 N N . ARG A 1 184 ? 7.957 14.023 13.094 1 96.94 184 ARG A N 1
ATOM 1418 C CA . ARG A 1 184 ? 7.539 13.359 14.32 1 96.94 184 ARG A CA 1
ATOM 1419 C C . ARG A 1 184 ? 7.773 14.25 15.539 1 96.94 184 ARG A C 1
ATOM 1421 O O . ARG A 1 184 ? 6.891 14.398 16.391 1 96.94 184 ARG A O 1
ATOM 1428 N N . ILE A 1 185 ? 8.93 14.789 15.555 1 96.12 185 ILE A N 1
ATOM 1429 C CA . ILE A 1 185 ? 9.289 15.648 16.672 1 96.12 185 ILE A CA 1
ATOM 1430 C C . ILE A 1 185 ? 8.352 16.859 16.719 1 96.12 185 ILE A C 1
ATOM 1432 O O . ILE A 1 185 ? 7.844 17.219 17.781 1 96.12 185 ILE A O 1
ATOM 1436 N N . GLY A 1 186 ? 8.141 17.453 15.555 1 95.25 186 GLY A N 1
ATOM 1437 C CA . GLY A 1 186 ? 7.238 18.594 15.492 1 95.25 186 GLY A CA 1
ATOM 1438 C C . GLY A 1 186 ? 5.824 18.266 15.938 1 95.25 186 GLY A C 1
ATOM 1439 O O . GLY A 1 186 ? 5.223 19 16.703 1 95.25 186 GLY A O 1
ATOM 1440 N N . MET A 1 187 ? 5.316 17.156 15.477 1 95.56 187 MET A N 1
ATOM 1441 C CA . MET A 1 187 ? 3.953 16.734 15.789 1 95.56 187 MET A CA 1
ATOM 1442 C C . MET A 1 187 ? 3.795 16.469 17.281 1 95.56 187 MET A C 1
ATOM 1444 O O . MET A 1 187 ? 2.838 16.938 17.906 1 95.56 187 MET A O 1
ATOM 1448 N N . LEU A 1 188 ? 4.719 15.781 17.844 1 96.81 188 LEU A N 1
ATOM 1449 C CA . LEU A 1 188 ? 4.594 15.398 19.234 1 96.81 188 LEU A CA 1
ATOM 1450 C C . LEU A 1 188 ? 4.895 16.578 20.156 1 96.81 188 LEU A C 1
ATOM 1452 O O . LEU A 1 188 ? 4.328 16.688 21.234 1 96.81 188 LEU A O 1
ATOM 1456 N N . SER A 1 189 ? 5.766 17.484 19.703 1 96.5 189 SER A N 1
ATOM 1457 C CA . SER A 1 189 ? 5.973 18.719 20.438 1 96.5 189 SER A CA 1
ATOM 1458 C C . SER A 1 189 ? 4.688 19.531 20.531 1 96.5 189 SER A C 1
ATOM 1460 O O . SER A 1 189 ? 4.352 20.047 21.609 1 96.5 189 SER A O 1
ATOM 1462 N N . ALA A 1 190 ? 4.043 19.609 19.438 1 93.31 190 ALA A N 1
ATOM 1463 C CA . ALA A 1 190 ? 2.777 20.344 19.422 1 93.31 190 ALA A CA 1
ATOM 1464 C C . ALA A 1 190 ? 1.748 19.672 20.328 1 93.31 190 ALA A C 1
ATOM 1466 O O . ALA A 1 190 ? 1.019 20.344 21.047 1 93.31 190 ALA A O 1
ATOM 1467 N N . MET A 1 191 ? 1.672 18.391 20.312 1 93.06 191 MET A N 1
ATOM 1468 C CA . MET A 1 191 ? 0.742 17.656 21.156 1 93.06 191 MET A CA 1
ATOM 1469 C C . MET A 1 191 ? 1.062 17.859 22.641 1 93.06 191 MET A C 1
ATOM 1471 O O . MET A 1 191 ? 0.158 18.047 23.453 1 93.06 191 MET A O 1
ATOM 1475 N N . ARG A 1 192 ? 2.279 17.828 22.891 1 94.88 192 ARG A N 1
ATOM 1476 C CA . ARG A 1 192 ? 2.711 18.016 24.266 1 94.88 192 ARG A CA 1
ATOM 1477 C C . ARG A 1 192 ? 2.305 19.391 24.781 1 94.88 192 ARG A C 1
ATOM 1479 O O . ARG A 1 192 ? 1.917 19.531 25.938 1 94.88 192 ARG A O 1
ATOM 1486 N N . ALA A 1 193 ? 2.391 20.344 23.969 1 93.19 193 ALA A N 1
ATOM 1487 C CA . ALA A 1 193 ? 2.096 21.734 24.344 1 93.19 193 ALA A CA 1
ATOM 1488 C C . ALA A 1 193 ? 0.595 21.938 24.531 1 93.19 193 ALA A C 1
ATOM 1490 O O . ALA A 1 193 ? 0.173 22.797 25.312 1 93.19 193 ALA A O 1
ATOM 1491 N N . ASN A 1 194 ? -0.217 21.062 23.875 1 88.94 194 ASN A N 1
ATOM 1492 C CA . ASN A 1 194 ? -1.634 21.406 23.797 1 88.94 194 ASN A CA 1
ATOM 1493 C C . ASN A 1 194 ? -2.502 20.359 24.484 1 88.94 194 ASN A C 1
ATOM 1495 O O . ASN A 1 194 ? -3.691 20.578 24.719 1 88.94 194 ASN A O 1
ATOM 1499 N N . ALA A 1 195 ? -1.953 19.234 24.75 1 89.88 195 ALA A N 1
ATOM 1500 C CA . ALA A 1 195 ? -2.729 18.156 25.359 1 89.88 195 ALA A CA 1
ATOM 1501 C C . ALA A 1 195 ? -2.355 17.984 26.828 1 89.88 195 ALA A C 1
ATOM 1503 O O . ALA A 1 195 ? -1.259 18.375 27.25 1 89.88 195 ALA A O 1
ATOM 1504 N N . PRO A 1 196 ? -3.348 17.469 27.656 1 92.12 196 PRO A N 1
ATOM 1505 C CA . PRO A 1 196 ? -2.975 17.094 29.031 1 92.12 196 PRO A CA 1
ATOM 1506 C C . PRO A 1 196 ? -1.795 16.125 29.078 1 92.12 196 PRO A C 1
ATOM 1508 O O . PRO A 1 196 ? -1.659 15.273 28.203 1 92.12 196 PRO A O 1
ATOM 1511 N N . ALA A 1 197 ? -1.053 16.266 30.141 1 94.25 197 ALA A N 1
ATOM 1512 C CA . ALA A 1 197 ? 0.165 15.469 30.297 1 94.25 197 ALA A CA 1
ATOM 1513 C C . ALA A 1 197 ? -0.14 13.977 30.25 1 94.25 197 ALA A C 1
ATOM 1515 O O . ALA A 1 197 ? 0.603 13.211 29.625 1 94.25 197 ALA A O 1
ATOM 1516 N N . GLU A 1 198 ? -1.172 13.617 30.828 1 94.5 198 GLU A N 1
ATOM 1517 C CA . GLU A 1 198 ? -1.54 12.203 30.859 1 94.5 198 GLU A CA 1
ATOM 1518 C C . GLU A 1 198 ? -1.887 11.68 29.469 1 94.5 198 GLU A C 1
ATOM 1520 O O . GLU A 1 198 ? -1.536 10.555 29.125 1 94.5 198 GLU A O 1
ATOM 1525 N N . ALA A 1 199 ? -2.59 12.531 28.766 1 93.62 199 ALA A N 1
ATOM 1526 C CA . ALA A 1 199 ? -2.965 12.156 27.406 1 93.62 199 ALA A CA 1
ATOM 1527 C C . ALA A 1 199 ? -1.734 12.031 26.516 1 93.62 199 ALA A C 1
ATOM 1529 O O . ALA A 1 199 ? -1.61 11.078 25.734 1 93.62 199 ALA A O 1
ATOM 1530 N N . PHE A 1 200 ? -0.855 12.945 26.625 1 94.81 200 PHE A N 1
ATOM 1531 C CA . PHE A 1 200 ? 0.389 12.891 25.875 1 94.81 200 PHE A CA 1
ATOM 1532 C C . PHE A 1 200 ? 1.181 11.633 26.219 1 94.81 200 PHE A C 1
ATOM 1534 O O . PHE A 1 200 ? 1.678 10.945 25.328 1 94.81 200 PHE A O 1
ATOM 1541 N N . GLY A 1 201 ? 1.305 11.328 27.5 1 95.5 201 GLY A N 1
ATOM 1542 C CA . GLY A 1 201 ? 1.998 10.133 27.938 1 95.5 201 GLY A CA 1
ATOM 1543 C C . GLY A 1 201 ? 1.404 8.859 27.375 1 95.5 201 GLY A C 1
ATOM 1544 O O . GLY A 1 201 ? 2.137 7.953 26.969 1 95.5 201 GLY A O 1
ATOM 1545 N N . ALA A 1 202 ? 0.159 8.844 27.344 1 95.75 202 ALA A N 1
ATOM 1546 C CA . ALA A 1 202 ? -0.531 7.676 26.812 1 95.75 202 ALA A CA 1
ATOM 1547 C C . ALA A 1 202 ? -0.275 7.523 25.312 1 95.75 202 ALA A C 1
ATOM 1549 O O . ALA A 1 202 ? -0.041 6.414 24.828 1 95.75 202 ALA A O 1
ATOM 1550 N N . ILE A 1 203 ? -0.321 8.594 24.609 1 95.69 203 ILE A N 1
ATOM 1551 C CA . ILE A 1 203 ? -0.07 8.562 23.172 1 95.69 203 ILE A CA 1
ATOM 1552 C C . ILE A 1 203 ? 1.349 8.062 22.906 1 95.69 203 ILE A C 1
ATOM 1554 O O . ILE A 1 203 ? 1.559 7.188 22.062 1 95.69 203 ILE A O 1
ATOM 1558 N N . LEU A 1 204 ? 2.262 8.531 23.641 1 96.19 204 LEU A N 1
ATOM 1559 C CA . LEU A 1 204 ? 3.66 8.164 23.453 1 96.19 204 LEU A CA 1
ATOM 1560 C C . LEU A 1 204 ? 3.875 6.684 23.75 1 96.19 204 LEU A C 1
ATOM 1562 O O . LEU A 1 204 ? 4.48 5.965 22.953 1 96.19 204 LEU A O 1
ATOM 1566 N N . ALA A 1 205 ? 3.297 6.227 24.812 1 96 205 ALA A N 1
ATOM 1567 C CA . ALA A 1 205 ? 3.576 4.883 25.297 1 96 205 ALA A CA 1
ATOM 1568 C C . ALA A 1 205 ? 2.766 3.838 24.531 1 96 205 ALA A C 1
ATOM 1570 O O . ALA A 1 205 ? 3.256 2.736 24.281 1 96 205 ALA A O 1
ATOM 1571 N N . VAL A 1 206 ? 1.597 4.227 24.172 1 95.31 206 VAL A N 1
ATOM 1572 C CA . VAL A 1 206 ? 0.672 3.207 23.688 1 95.31 206 VAL A CA 1
ATOM 1573 C C . VAL A 1 206 ? 0.576 3.277 22.172 1 95.31 206 VAL A C 1
ATOM 1575 O O . VAL A 1 206 ? 0.52 2.246 21.5 1 95.31 206 VAL A O 1
ATOM 1578 N N . ALA A 1 207 ? 0.604 4.453 21.641 1 95.5 207 ALA A N 1
ATOM 1579 C CA . ALA A 1 207 ? 0.36 4.605 20.203 1 95.5 207 ALA A CA 1
ATOM 1580 C C . ALA A 1 207 ? 1.672 4.703 19.438 1 95.5 207 ALA A C 1
ATOM 1582 O O . ALA A 1 207 ? 1.797 4.148 18.344 1 95.5 207 ALA A O 1
ATOM 1583 N N . VAL A 1 208 ? 2.674 5.332 20.016 1 96.44 208 VAL A N 1
ATOM 1584 C CA . VAL A 1 208 ? 3.854 5.691 19.234 1 96.44 208 VAL A CA 1
ATOM 1585 C C . VAL A 1 208 ? 4.945 4.641 19.438 1 96.44 208 VAL A C 1
ATOM 1587 O O . VAL A 1 208 ? 5.363 3.982 18.469 1 96.44 208 VAL A O 1
ATOM 1590 N N . GLN A 1 209 ? 5.32 4.371 20.625 1 96.5 209 GLN A N 1
ATOM 1591 C CA . GLN A 1 209 ? 6.492 3.561 20.938 1 96.5 209 GLN A CA 1
ATOM 1592 C C . GLN A 1 209 ? 6.379 2.166 20.328 1 96.5 209 GLN A C 1
ATOM 1594 O O . GLN A 1 209 ? 7.324 1.675 19.703 1 96.5 209 GLN A O 1
ATOM 1599 N N . PRO A 1 210 ? 5.234 1.531 20.391 1 96.12 210 PRO A N 1
ATOM 1600 C CA . PRO A 1 210 ? 5.164 0.174 19.844 1 96.12 210 PRO A CA 1
ATOM 1601 C C . PRO A 1 210 ? 5.188 0.152 18.312 1 96.12 210 PRO A C 1
ATOM 1603 O O . PRO A 1 210 ? 5.355 -0.911 17.719 1 96.12 210 PRO A O 1
ATOM 1606 N N . ASN A 1 211 ? 5.055 1.332 17.719 1 96 211 ASN A N 1
ATOM 1607 C CA . ASN A 1 211 ? 4.824 1.326 16.281 1 96 211 ASN A CA 1
ATOM 1608 C C . ASN A 1 211 ? 5.988 1.958 15.523 1 96 211 ASN A C 1
ATOM 1610 O O . ASN A 1 211 ? 5.875 2.244 14.336 1 96 211 ASN A O 1
ATOM 1614 N N . ILE A 1 212 ? 7.07 2.25 16.203 1 95.06 212 ILE A N 1
ATOM 1615 C CA . ILE A 1 212 ? 8.281 2.709 15.531 1 95.06 212 ILE A CA 1
ATOM 1616 C C . ILE A 1 212 ? 9.484 1.924 16.047 1 95.06 212 ILE A C 1
ATOM 1618 O O . ILE A 1 212 ? 9.406 1.259 17.078 1 95.06 212 ILE A O 1
ATOM 1622 N N . SER A 1 213 ? 10.594 1.855 15.289 1 92.75 213 SER A N 1
ATOM 1623 C CA . SER A 1 213 ? 11.781 1.123 15.695 1 92.75 213 SER A CA 1
ATOM 1624 C C . SER A 1 213 ? 12.391 1.711 16.969 1 92.75 213 SER A C 1
ATOM 1626 O O . SER A 1 213 ? 12.148 2.875 17.297 1 92.75 213 SER A O 1
ATOM 1628 N N . ALA A 1 214 ? 13.195 0.923 17.625 1 94.31 214 ALA A N 1
ATOM 1629 C CA . ALA A 1 214 ? 13.891 1.383 18.828 1 94.31 214 ALA A CA 1
ATOM 1630 C C . ALA A 1 214 ? 14.797 2.57 18.5 1 94.31 214 ALA A C 1
ATOM 1632 O O . ALA A 1 214 ? 14.883 3.521 19.281 1 94.31 214 ALA A O 1
ATOM 1633 N N . ASP A 1 215 ? 15.438 2.527 17.406 1 92.88 215 ASP A N 1
ATOM 1634 C CA . ASP A 1 215 ? 16.312 3.623 16.984 1 92.88 215 ASP A CA 1
ATOM 1635 C C . ASP A 1 215 ? 15.5 4.898 16.75 1 92.88 215 ASP A C 1
ATOM 1637 O O . ASP A 1 215 ? 15.906 5.984 17.172 1 92.88 215 ASP A O 1
ATOM 1641 N N . ASP A 1 216 ? 14.383 4.793 16.141 1 93.5 216 ASP A N 1
ATOM 1642 C CA . ASP A 1 216 ? 13.523 5.945 15.875 1 93.5 216 ASP A CA 1
ATOM 1643 C C . ASP A 1 216 ? 12.969 6.531 17.172 1 93.5 216 ASP A C 1
ATOM 1645 O O . ASP A 1 216 ? 12.852 7.75 17.297 1 93.5 216 ASP A O 1
ATOM 1649 N N . PHE A 1 217 ? 12.633 5.613 18.016 1 96 217 PHE A N 1
ATOM 1650 C CA . PHE A 1 217 ? 12.102 6.098 19.281 1 96 217 PHE A CA 1
ATOM 1651 C C . PHE A 1 217 ? 13.18 6.812 20.094 1 96 217 PHE A C 1
ATOM 1653 O O . PHE A 1 217 ? 12.906 7.812 20.766 1 96 217 PHE A O 1
ATOM 1660 N N . ALA A 1 218 ? 14.375 6.305 20.047 1 95 218 ALA A N 1
ATOM 1661 C CA . ALA A 1 218 ? 15.492 6.977 20.719 1 95 218 ALA A CA 1
ATOM 1662 C C . ALA A 1 218 ? 15.719 8.367 20.141 1 95 218 ALA A C 1
ATOM 1664 O O . ALA A 1 218 ? 15.891 9.336 20.875 1 95 218 ALA A O 1
ATOM 1665 N N . HIS A 1 219 ? 15.695 8.422 18.875 1 93.56 219 HIS A N 1
ATOM 1666 C CA . HIS A 1 219 ? 15.844 9.711 18.203 1 93.56 219 HIS A CA 1
ATOM 1667 C C . HIS A 1 219 ? 14.719 10.672 18.594 1 93.56 219 HIS A C 1
ATOM 1669 O O . HIS A 1 219 ? 14.969 11.844 18.875 1 93.56 219 HIS A O 1
ATOM 1675 N N . LEU A 1 220 ? 13.516 10.141 18.562 1 95.5 220 LEU A N 1
ATOM 1676 C CA . LEU A 1 220 ? 12.336 10.922 18.922 1 95.5 220 LEU A CA 1
ATOM 1677 C C . LEU A 1 220 ? 12.43 11.414 20.359 1 95.5 220 LEU A C 1
ATOM 1679 O O . LEU A 1 220 ? 12.156 12.586 20.641 1 95.5 220 LEU A O 1
ATOM 1683 N N . SER A 1 221 ? 12.844 10.562 21.234 1 96.38 221 SER A N 1
ATOM 1684 C CA . SER A 1 221 ? 12.969 10.906 22.641 1 96.38 221 SER A CA 1
ATOM 1685 C C . SER A 1 221 ? 14.008 12 22.859 1 96.38 221 SER A C 1
ATOM 1687 O O . SER A 1 221 ? 13.781 12.93 23.641 1 96.38 221 SER A O 1
ATOM 1689 N N . GLU A 1 222 ? 15.016 11.883 22.234 1 95.94 222 GLU A N 1
ATOM 1690 C CA . GLU A 1 222 ? 16.047 12.914 22.297 1 95.94 222 GLU A CA 1
ATOM 1691 C C . GLU A 1 222 ? 15.531 14.25 21.781 1 95.94 222 GLU A C 1
ATOM 1693 O O . GLU A 1 222 ? 15.766 15.289 22.406 1 95.94 222 GLU A O 1
ATOM 1698 N N . GLY A 1 223 ? 14.844 14.234 20.734 1 95.5 223 GLY A N 1
ATOM 1699 C CA . GLY A 1 223 ? 14.305 15.453 20.141 1 95.5 223 GLY A CA 1
ATOM 1700 C C . GLY A 1 223 ? 13.266 16.125 21.016 1 95.5 223 GLY A C 1
ATOM 1701 O O . GLY A 1 223 ? 13.094 17.344 20.953 1 95.5 223 GLY A O 1
ATOM 1702 N N . LEU A 1 224 ? 12.586 15.297 21.766 1 95.94 224 LEU A N 1
ATOM 1703 C CA . LEU A 1 224 ? 11.547 15.812 22.641 1 95.94 224 LEU A CA 1
ATOM 1704 C C . LEU A 1 224 ? 12.125 16.203 24 1 95.94 224 LEU A C 1
ATOM 1706 O O . LEU A 1 224 ? 11.422 16.781 24.844 1 95.94 224 LEU A O 1
ATOM 1710 N N . GLY A 1 225 ? 13.359 15.852 24.219 1 94.94 225 GLY A N 1
ATOM 1711 C CA . GLY A 1 225 ? 13.977 16.125 25.5 1 94.94 225 GLY A CA 1
ATOM 1712 C C . GLY A 1 225 ? 13.477 15.211 26.609 1 94.94 225 GLY A C 1
ATOM 1713 O O . GLY A 1 225 ? 13.344 15.633 27.766 1 94.94 225 GLY A O 1
ATOM 1714 N N . LEU A 1 226 ? 13.109 14.07 26.156 1 87.5 226 LEU A N 1
ATOM 1715 C CA . LEU A 1 226 ? 12.641 13.109 27.141 1 87.5 226 LEU A CA 1
ATOM 1716 C C . LEU A 1 226 ? 13.812 12.398 27.812 1 87.5 226 LEU A C 1
ATOM 1718 O O . LEU A 1 226 ? 14.828 12.125 27.156 1 87.5 226 LEU A O 1
ATOM 1722 N N . ALA A 1 227 ? 13.953 12.469 29.047 1 71.5 227 ALA A N 1
ATOM 1723 C CA . ALA A 1 227 ? 15.031 11.828 29.797 1 71.5 227 ALA A CA 1
ATOM 1724 C C . ALA A 1 227 ? 15.125 10.344 29.453 1 71.5 227 ALA A C 1
ATOM 1726 O O . ALA A 1 227 ? 14.109 9.688 29.234 1 71.5 227 ALA A O 1
ATOM 1727 N N . ALA A 1 228 ? 16.266 9.805 29.344 1 58.94 228 ALA A N 1
ATOM 1728 C CA . ALA A 1 228 ? 16.578 8.398 29.109 1 58.94 228 ALA A CA 1
ATOM 1729 C C . ALA A 1 228 ? 16.219 7.547 30.328 1 58.94 228 ALA A C 1
ATOM 1731 O O . ALA A 1 228 ? 16.25 8.023 31.453 1 58.94 228 ALA A O 1
ATOM 1732 N N . MET B 1 1 ? -26.219 -34.844 -19 1 26.03 1 MET B N 1
ATOM 1733 C CA . MET B 1 1 ? -25 -34.406 -19.672 1 26.03 1 MET B CA 1
ATOM 1734 C C . MET B 1 1 ? -24.297 -33.312 -18.875 1 26.03 1 MET B C 1
ATOM 1736 O O . MET B 1 1 ? -24.828 -32.219 -18.703 1 26.03 1 MET B O 1
ATOM 1740 N N . LYS B 1 2 ? -23.797 -33.719 -17.656 1 33.31 2 LYS B N 1
ATOM 1741 C CA . LYS B 1 2 ? -23.125 -32.844 -16.688 1 33.31 2 LYS B CA 1
ATOM 1742 C C . LYS B 1 2 ? -22.188 -31.875 -17.391 1 33.31 2 LYS B C 1
ATOM 1744 O O . LYS B 1 2 ? -21.266 -32.281 -18.078 1 33.31 2 LYS B O 1
ATOM 1749 N N . LEU B 1 3 ? -22.594 -30.891 -18.047 1 32.22 3 LEU B N 1
ATOM 1750 C CA . LEU B 1 3 ? -21.734 -29.938 -18.766 1 32.22 3 LEU B CA 1
ATOM 1751 C C . LEU B 1 3 ? -20.531 -29.562 -17.906 1 32.22 3 LEU B C 1
ATOM 1753 O O . LEU B 1 3 ? -20.641 -28.75 -16.984 1 32.22 3 LEU B O 1
ATOM 1757 N N . ASN B 1 4 ? -19.812 -30.453 -17.25 1 38.53 4 ASN B N 1
ATOM 1758 C CA . ASN B 1 4 ? -18.609 -30.453 -16.438 1 38.53 4 ASN B CA 1
ATOM 1759 C C . ASN B 1 4 ? -17.562 -29.484 -16.969 1 38.53 4 ASN B C 1
ATOM 1761 O O . ASN B 1 4 ? -16.703 -29.859 -17.781 1 38.53 4 ASN B O 1
ATOM 1765 N N . CYS B 1 5 ? -17.844 -28.391 -17.734 1 42.09 5 CYS B N 1
ATOM 1766 C CA . CYS B 1 5 ? -16.984 -27.484 -18.5 1 42.09 5 CYS B CA 1
ATOM 1767 C C . CYS B 1 5 ? -15.742 -27.094 -17.719 1 42.09 5 CYS B C 1
ATOM 1769 O O . CYS B 1 5 ? -15.844 -26.469 -16.656 1 42.09 5 CYS B O 1
ATOM 1771 N N . ASP B 1 6 ? -14.508 -27.75 -17.766 1 53.81 6 ASP B N 1
ATOM 1772 C CA . ASP B 1 6 ? -13.141 -27.953 -17.312 1 53.81 6 ASP B CA 1
ATOM 1773 C C . ASP B 1 6 ? -12.352 -26.641 -17.344 1 53.81 6 ASP B C 1
ATOM 1775 O O . ASP B 1 6 ? -11.617 -26.391 -18.297 1 53.81 6 ASP B O 1
ATOM 1779 N N . ARG B 1 7 ? -12.891 -25.531 -17.094 1 64.62 7 ARG B N 1
ATOM 1780 C CA . ARG B 1 7 ? -12.125 -24.281 -17.078 1 64.62 7 ARG B CA 1
ATOM 1781 C C . ARG B 1 7 ? -10.883 -24.438 -16.188 1 64.62 7 ARG B C 1
ATOM 1783 O O . ARG B 1 7 ? -10.938 -25.047 -15.133 1 64.62 7 ARG B O 1
ATOM 1790 N N . SER B 1 8 ? -9.758 -24.078 -16.859 1 73.31 8 SER B N 1
ATOM 1791 C CA . SER B 1 8 ? -8.508 -24.078 -16.094 1 73.31 8 SER B CA 1
ATOM 1792 C C . SER B 1 8 ? -8.648 -23.297 -14.797 1 73.31 8 SER B C 1
ATOM 1794 O O . SER B 1 8 ? -9.469 -22.391 -14.703 1 73.31 8 SER B O 1
ATOM 1796 N N . THR B 1 9 ? -7.988 -23.797 -13.891 1 85.62 9 THR B N 1
ATOM 1797 C CA . THR B 1 9 ? -7.98 -23.125 -12.594 1 85.62 9 THR B CA 1
ATOM 1798 C C . THR B 1 9 ? -6.586 -22.609 -12.266 1 85.62 9 THR B C 1
ATOM 1800 O O . THR B 1 9 ? -6.355 -22.078 -11.18 1 85.62 9 THR B O 1
ATOM 1803 N N . HIS B 1 10 ? -5.645 -22.719 -13.312 1 94 10 HIS B N 1
ATOM 1804 C CA . HIS B 1 10 ? -4.273 -22.312 -13.023 1 94 10 HIS B CA 1
ATOM 1805 C C . HIS B 1 10 ? -4.156 -20.797 -12.969 1 94 10 HIS B C 1
ATOM 1807 O O . HIS B 1 10 ? -4.59 -20.094 -13.891 1 94 10 HIS B O 1
ATOM 1813 N N . ASP B 1 11 ? -3.619 -20.281 -11.867 1 95.88 11 ASP B N 1
ATOM 1814 C CA . ASP B 1 11 ? -3.451 -18.844 -11.625 1 95.88 11 ASP B CA 1
ATOM 1815 C C . ASP B 1 11 ? -1.978 -18.484 -11.438 1 95.88 11 ASP B C 1
ATOM 1817 O O . ASP B 1 11 ? -1.431 -18.656 -10.344 1 95.88 11 ASP B O 1
ATOM 1821 N N . PHE B 1 12 ? -1.389 -17.969 -12.531 1 95.69 12 PHE B N 1
ATOM 1822 C CA . PHE B 1 12 ? 0.025 -17.625 -12.438 1 95.69 12 PHE B CA 1
ATOM 1823 C C . PHE B 1 12 ? 0.204 -16.156 -12.055 1 95.69 12 PHE B C 1
ATOM 1825 O O . PHE B 1 12 ? 1.33 -15.688 -11.875 1 95.69 12 PHE B O 1
ATOM 1832 N N . TYR B 1 13 ? -0.904 -15.367 -11.883 1 97.88 13 TYR B N 1
ATOM 1833 C CA . TYR B 1 13 ? -0.814 -13.945 -11.539 1 97.88 13 TYR B CA 1
ATOM 1834 C C . TYR B 1 13 ? -0.659 -13.758 -10.031 1 97.88 13 TYR B C 1
ATOM 1836 O O . TYR B 1 13 ? 0.122 -12.914 -9.586 1 97.88 13 TYR B O 1
ATOM 1844 N N . ALA B 1 14 ? -1.356 -14.547 -9.305 1 97.06 14 ALA B N 1
ATOM 1845 C CA . ALA B 1 14 ? -1.554 -14.289 -7.883 1 97.06 14 ALA B CA 1
ATOM 1846 C C . ALA B 1 14 ? -0.22 -14.242 -7.141 1 97.06 14 ALA B C 1
ATOM 1848 O O . ALA B 1 14 ? 0.066 -13.281 -6.422 1 97.06 14 ALA B O 1
ATOM 1849 N N . PRO B 1 15 ? 0.677 -15.219 -7.285 1 97.25 15 PRO B N 1
ATOM 1850 C CA . PRO B 1 15 ? 1.902 -15.195 -6.48 1 97.25 15 PRO B CA 1
ATOM 1851 C C . PRO B 1 15 ? 2.768 -13.969 -6.762 1 97.25 15 PRO B C 1
ATOM 1853 O O . PRO B 1 15 ? 3.158 -13.258 -5.836 1 97.25 15 PRO B O 1
ATOM 1856 N N . ILE B 1 16 ? 3.043 -13.703 -8 1 98.31 16 ILE B N 1
ATOM 1857 C CA . ILE B 1 16 ? 3.945 -12.609 -8.336 1 98.31 16 ILE B CA 1
ATOM 1858 C C . ILE B 1 16 ? 3.271 -11.273 -8.023 1 98.31 16 ILE B C 1
ATOM 1860 O O . ILE B 1 16 ? 3.928 -10.336 -7.566 1 98.31 16 ILE B O 1
ATOM 1864 N N . HIS B 1 17 ? 1.932 -11.109 -8.242 1 98.88 17 HIS B N 1
ATOM 1865 C CA . HIS B 1 17 ? 1.229 -9.867 -7.945 1 98.88 17 HIS B CA 1
ATOM 1866 C C . HIS B 1 17 ? 1.212 -9.586 -6.445 1 98.88 17 HIS B C 1
ATOM 1868 O O . HIS B 1 17 ? 1.343 -8.438 -6.023 1 98.88 17 HIS B O 1
ATOM 1874 N N . LYS B 1 18 ? 1.052 -10.656 -5.668 1 98.69 18 LYS B N 1
ATOM 1875 C CA . LYS B 1 18 ? 1.167 -10.469 -4.227 1 98.69 18 LYS B CA 1
ATOM 1876 C C . LYS B 1 18 ? 2.549 -9.945 -3.848 1 98.69 18 LYS B C 1
ATOM 1878 O O . LYS B 1 18 ? 2.674 -9.078 -2.986 1 98.69 18 LYS B O 1
ATOM 1883 N N . GLY B 1 19 ? 3.553 -10.516 -4.457 1 98.75 19 GLY B N 1
ATOM 1884 C CA . GLY B 1 19 ? 4.91 -10.047 -4.215 1 98.75 19 GLY B CA 1
ATOM 1885 C C . GLY B 1 19 ? 5.121 -8.594 -4.602 1 98.75 19 GLY B C 1
ATOM 1886 O O . GLY B 1 19 ? 5.715 -7.828 -3.842 1 98.75 19 GLY B O 1
ATOM 1887 N N . ILE B 1 20 ? 4.637 -8.25 -5.746 1 98.88 20 ILE B N 1
ATOM 1888 C CA . ILE B 1 20 ? 4.789 -6.883 -6.23 1 98.88 20 ILE B CA 1
ATOM 1889 C C . ILE B 1 20 ? 4.035 -5.922 -5.316 1 98.88 20 ILE B C 1
ATOM 1891 O O . ILE B 1 20 ? 4.555 -4.867 -4.949 1 98.88 20 ILE B O 1
ATOM 1895 N N . ARG B 1 21 ? 2.787 -6.273 -4.871 1 98.88 21 ARG B N 1
ATOM 1896 C CA . ARG B 1 21 ? 2.039 -5.43 -3.947 1 98.88 21 ARG B CA 1
ATOM 1897 C C . ARG B 1 21 ? 2.795 -5.25 -2.635 1 98.88 21 ARG B C 1
ATOM 1899 O O . ARG B 1 21 ? 2.834 -4.148 -2.082 1 98.88 21 ARG B O 1
ATOM 1906 N N . LEU B 1 22 ? 3.418 -6.332 -2.193 1 98.81 22 LEU B N 1
ATOM 1907 C CA . LEU B 1 22 ? 4.207 -6.238 -0.971 1 98.81 22 LEU B CA 1
ATOM 1908 C C . LEU B 1 22 ? 5.359 -5.254 -1.14 1 98.81 22 LEU B C 1
ATOM 1910 O O . LEU B 1 22 ? 5.543 -4.359 -0.312 1 98.81 22 LEU B O 1
ATOM 1914 N N . GLY B 1 23 ? 6.105 -5.438 -2.178 1 98.81 23 GLY B N 1
ATOM 1915 C CA . GLY B 1 23 ? 7.238 -4.555 -2.416 1 98.81 23 GLY B CA 1
ATOM 1916 C C . GLY B 1 23 ? 6.84 -3.1 -2.557 1 98.81 23 GLY B C 1
ATOM 1917 O O . GLY B 1 23 ? 7.5 -2.213 -2.012 1 98.81 23 GLY B O 1
ATOM 1918 N N . LEU B 1 24 ? 5.758 -2.869 -3.295 1 98.94 24 LEU B N 1
ATOM 1919 C CA . LEU B 1 24 ? 5.277 -1.506 -3.49 1 98.94 24 LEU B CA 1
ATOM 1920 C C . LEU B 1 24 ? 4.836 -0.891 -2.168 1 98.94 24 LEU B C 1
ATOM 1922 O O . LEU B 1 24 ? 5.133 0.274 -1.89 1 98.94 24 LEU B O 1
ATOM 1926 N N . CYS B 1 25 ? 4.137 -1.646 -1.342 1 98.88 25 CYS B N 1
ATOM 1927 C CA . CYS B 1 25 ? 3.703 -1.176 -0.032 1 98.88 25 CYS B CA 1
ATOM 1928 C C . CYS B 1 25 ? 4.898 -0.852 0.856 1 98.88 25 CYS B C 1
ATOM 1930 O O . CYS B 1 25 ? 4.918 0.181 1.527 1 98.88 25 CYS B O 1
ATOM 1932 N N . GLN B 1 26 ? 5.863 -1.724 0.808 1 98.31 26 GLN B N 1
ATOM 1933 C CA . GLN B 1 26 ? 7.059 -1.502 1.611 1 98.31 26 GLN B CA 1
ATOM 1934 C C . GLN B 1 26 ? 7.773 -0.218 1.194 1 98.31 26 GLN B C 1
ATOM 1936 O O . GLN B 1 26 ? 8.156 0.589 2.043 1 98.31 26 GLN B O 1
ATOM 1941 N N . MET B 1 27 ? 7.906 -0.045 -0.047 1 98.75 27 MET B N 1
ATOM 1942 C CA . MET B 1 27 ? 8.633 1.122 -0.535 1 98.75 27 MET B CA 1
ATOM 1943 C C . MET B 1 27 ? 7.855 2.404 -0.258 1 98.75 27 MET B C 1
ATOM 1945 O O . MET B 1 27 ? 8.445 3.434 0.074 1 98.75 27 MET B O 1
ATOM 1949 N N . LEU B 1 28 ? 6.535 2.33 -0.433 1 98.88 28 LEU B N 1
ATOM 1950 C CA . LEU B 1 28 ? 5.711 3.514 -0.2 1 98.88 28 LEU B CA 1
ATOM 1951 C C . LEU B 1 28 ? 5.828 3.977 1.248 1 98.88 28 LEU B C 1
ATOM 1953 O O . LEU B 1 28 ? 5.98 5.172 1.512 1 98.88 28 LEU B O 1
ATOM 1957 N N . THR B 1 29 ? 5.781 3.072 2.143 1 98.06 29 THR B N 1
ATOM 1958 C CA . THR B 1 29 ? 5.84 3.4 3.562 1 98.06 29 THR B CA 1
ATOM 1959 C C . THR B 1 29 ? 7.215 3.943 3.936 1 98.06 29 THR B C 1
ATOM 1961 O O . THR B 1 29 ? 7.32 4.926 4.672 1 98.06 29 THR B O 1
ATOM 1964 N N . ARG B 1 30 ? 8.25 3.373 3.395 1 97.69 30 ARG B N 1
ATOM 1965 C CA . ARG B 1 30 ? 9.609 3.857 3.646 1 97.69 30 ARG B CA 1
ATOM 1966 C C . ARG B 1 30 ? 9.797 5.262 3.082 1 97.69 30 ARG B C 1
ATOM 1968 O O . ARG B 1 30 ? 10.359 6.133 3.75 1 97.69 30 ARG B O 1
ATOM 1975 N N . LEU B 1 31 ? 9.312 5.398 1.909 1 98.19 31 LEU B N 1
ATOM 1976 C CA . LEU B 1 31 ? 9.438 6.695 1.253 1 98.19 31 LEU B CA 1
ATOM 1977 C C . LEU B 1 31 ? 8.68 7.773 2.023 1 98.19 31 LEU B C 1
ATOM 1979 O O . LEU B 1 31 ? 9.164 8.898 2.162 1 98.19 31 LEU B O 1
ATOM 1983 N N . GLY B 1 32 ? 7.562 7.445 2.539 1 97.69 32 GLY B N 1
ATOM 1984 C CA . GLY B 1 32 ? 6.738 8.383 3.281 1 97.69 32 GLY B CA 1
ATOM 1985 C C . GLY B 1 32 ? 7.402 8.898 4.543 1 97.69 32 GLY B C 1
ATOM 1986 O O . GLY B 1 32 ? 7.141 10.023 4.977 1 97.69 32 GLY B O 1
ATOM 1987 N N . ALA B 1 33 ? 8.281 8.125 5.082 1 97.19 33 ALA B N 1
ATOM 1988 C CA . ALA B 1 33 ? 8.891 8.461 6.363 1 97.19 33 ALA B CA 1
ATOM 1989 C C . ALA B 1 33 ? 10.297 9.008 6.172 1 97.19 33 ALA B C 1
ATOM 1991 O O . ALA B 1 33 ? 10.969 9.367 7.141 1 97.19 33 ALA B O 1
ATOM 1992 N N . ALA B 1 34 ? 10.734 9.156 4.957 1 95.88 34 ALA B N 1
ATOM 1993 C CA . ALA B 1 34 ? 12.117 9.555 4.691 1 95.88 34 ALA B CA 1
ATOM 1994 C C . ALA B 1 34 ? 12.258 11.07 4.641 1 95.88 34 ALA B C 1
ATOM 1996 O O . ALA B 1 34 ? 11.367 11.766 4.145 1 95.88 34 ALA B O 1
ATOM 1997 N N . ASP B 1 35 ? 13.359 11.516 5.137 1 94.25 35 ASP B N 1
ATOM 1998 C CA . ASP B 1 35 ? 13.734 12.914 4.949 1 94.25 35 ASP B CA 1
ATOM 1999 C C . ASP B 1 35 ? 15.203 13.039 4.555 1 94.25 35 ASP B C 1
ATOM 2001 O O . ASP B 1 35 ? 15.914 12.039 4.465 1 94.25 35 ASP B O 1
ATOM 2005 N N . ALA B 1 36 ? 15.609 14.305 4.277 1 94.12 36 ALA B N 1
ATOM 2006 C CA . ALA B 1 36 ? 16.922 14.578 3.697 1 94.12 36 ALA B CA 1
ATOM 2007 C C . ALA B 1 36 ? 18.047 14.156 4.645 1 94.12 36 ALA B C 1
ATOM 2009 O O . ALA B 1 36 ? 19.141 13.828 4.203 1 94.12 36 ALA B O 1
ATOM 2010 N N . GLY B 1 37 ? 17.828 14.094 5.918 1 89.88 37 GLY B N 1
ATOM 2011 C CA . GLY B 1 37 ? 18.859 13.758 6.891 1 89.88 37 GLY B CA 1
ATOM 2012 C C . GLY B 1 37 ? 18.891 12.281 7.238 1 89.88 37 GLY B C 1
ATOM 2013 O O . GLY B 1 37 ? 19.703 11.852 8.055 1 89.88 37 GLY B O 1
ATOM 2014 N N . ASP B 1 38 ? 18.094 11.461 6.629 1 90.44 38 ASP B N 1
ATOM 2015 C CA . ASP B 1 38 ? 18.031 10.031 6.898 1 90.44 38 ASP B CA 1
ATOM 2016 C C . ASP B 1 38 ? 19.297 9.32 6.445 1 90.44 38 ASP B C 1
ATOM 2018 O O . ASP B 1 38 ? 19.656 9.359 5.266 1 90.44 38 ASP B O 1
ATOM 2022 N N . PRO B 1 39 ? 20 8.625 7.395 1 89.19 39 PRO B N 1
ATOM 2023 C CA . PRO B 1 39 ? 21.234 7.926 7.027 1 89.19 39 PRO B CA 1
ATOM 2024 C C . PRO B 1 39 ? 21 6.797 6.027 1 89.19 39 PRO B C 1
ATOM 2026 O O . PRO B 1 39 ? 21.922 6.391 5.316 1 89.19 39 PRO B O 1
ATOM 2029 N N . GLY B 1 40 ? 19.812 6.367 5.953 1 93.75 40 GLY B N 1
ATOM 2030 C CA . GLY B 1 40 ? 19.484 5.27 5.055 1 93.75 40 GLY B CA 1
ATOM 2031 C C . GLY B 1 40 ? 18.922 5.734 3.727 1 93.75 40 GLY B C 1
ATOM 2032 O O . GLY B 1 40 ? 18.469 4.918 2.922 1 93.75 40 GLY B O 1
ATOM 2033 N N . LEU B 1 41 ? 18.969 6.996 3.463 1 96.25 41 LEU B N 1
ATOM 2034 C CA . LEU B 1 41 ? 18.266 7.555 2.305 1 96.25 41 LEU B CA 1
ATOM 2035 C C . LEU B 1 41 ? 18.844 7 1.007 1 96.25 41 LEU B C 1
ATOM 2037 O O . LEU B 1 41 ? 18.094 6.613 0.106 1 96.25 41 LEU B O 1
ATOM 2041 N N . ILE B 1 42 ? 20.156 6.914 0.868 1 96.69 42 ILE B N 1
ATOM 2042 C CA . ILE B 1 42 ? 20.812 6.438 -0.345 1 96.69 42 ILE B CA 1
ATOM 2043 C C . ILE B 1 42 ? 20.406 4.996 -0.625 1 96.69 42 ILE B C 1
ATOM 2045 O O . ILE B 1 42 ? 20.047 4.656 -1.755 1 96.69 42 ILE B O 1
ATOM 2049 N N . ARG B 1 43 ? 20.453 4.219 0.381 1 97.38 43 ARG B N 1
ATOM 2050 C CA . ARG B 1 43 ? 20.047 2.826 0.23 1 97.38 43 ARG B CA 1
ATOM 2051 C C . ARG B 1 43 ? 18.578 2.725 -0.145 1 97.38 43 ARG B C 1
ATOM 2053 O O . ARG B 1 43 ? 18.203 1.9 -0.98 1 97.38 43 ARG B O 1
ATOM 2060 N N . MET B 1 44 ? 17.781 3.523 0.467 1 97.75 44 MET B N 1
ATOM 2061 C CA . MET B 1 44 ? 16.344 3.504 0.175 1 97.75 44 MET B CA 1
ATOM 2062 C C . MET B 1 44 ? 16.094 3.844 -1.288 1 97.75 44 MET B C 1
ATOM 2064 O O . MET B 1 44 ? 15.258 3.205 -1.939 1 97.75 44 MET B O 1
ATOM 2068 N N . LEU B 1 45 ? 16.75 4.836 -1.839 1 98.62 45 LEU B N 1
ATOM 2069 C CA . LEU B 1 45 ? 16.578 5.211 -3.236 1 98.62 45 LEU B CA 1
ATOM 2070 C C . LEU B 1 45 ? 17.031 4.09 -4.164 1 98.62 45 LEU B C 1
ATOM 2072 O O . LEU B 1 45 ? 16.406 3.844 -5.199 1 98.62 45 LEU B O 1
ATOM 2076 N N . ALA B 1 46 ? 18.094 3.396 -3.768 1 98.5 46 ALA B N 1
ATOM 2077 C CA . ALA B 1 46 ? 18.531 2.238 -4.535 1 98.5 46 ALA B CA 1
ATOM 2078 C C . ALA B 1 46 ? 17.484 1.127 -4.512 1 98.5 46 ALA B C 1
ATOM 2080 O O . ALA B 1 46 ? 17.219 0.494 -5.535 1 98.5 46 ALA B O 1
ATOM 2081 N N . ASP B 1 47 ? 16.953 0.893 -3.344 1 98.31 47 ASP B N 1
ATOM 2082 C CA . ASP B 1 47 ? 15.891 -0.107 -3.213 1 98.31 47 ASP B CA 1
ATOM 2083 C C . ASP B 1 47 ? 14.68 0.259 -4.062 1 98.31 47 ASP B C 1
ATOM 2085 O O . ASP B 1 47 ? 14.031 -0.616 -4.641 1 98.31 47 ASP B O 1
ATOM 2089 N N . LEU B 1 48 ? 14.328 1.53 -4.094 1 98.81 48 LEU B N 1
ATOM 2090 C CA . LEU B 1 48 ? 13.219 1.988 -4.914 1 98.81 48 LEU B CA 1
ATOM 2091 C C . LEU B 1 48 ? 13.477 1.711 -6.391 1 98.81 48 LEU B C 1
ATOM 2093 O O . LEU B 1 48 ? 12.594 1.217 -7.098 1 98.81 48 LEU B O 1
ATOM 2097 N N . ARG B 1 49 ? 14.656 1.952 -6.867 1 98.69 49 ARG B N 1
ATOM 2098 C CA . ARG B 1 49 ? 15.016 1.651 -8.25 1 98.69 49 ARG B CA 1
ATOM 2099 C C . ARG B 1 49 ? 14.891 0.159 -8.531 1 98.69 49 ARG B C 1
ATOM 2101 O O . ARG B 1 49 ? 14.414 -0.235 -9.602 1 98.69 49 ARG B O 1
ATOM 2108 N N . ALA B 1 50 ? 15.375 -0.583 -7.598 1 98.44 50 ALA B N 1
ATOM 2109 C CA . ALA B 1 50 ? 15.289 -2.031 -7.766 1 98.44 50 ALA B CA 1
ATOM 2110 C C . ALA B 1 50 ? 13.828 -2.482 -7.863 1 98.44 50 ALA B C 1
ATOM 2112 O O . ALA B 1 50 ? 13.5 -3.348 -8.68 1 98.44 50 ALA B O 1
ATOM 2113 N N . GLN B 1 51 ? 12.992 -1.914 -7.043 1 98.69 51 GLN B N 1
ATOM 2114 C CA . GLN B 1 51 ? 11.57 -2.236 -7.094 1 98.69 51 GLN B CA 1
ATOM 2115 C C . GLN B 1 51 ? 10.961 -1.845 -8.438 1 98.69 51 GLN B C 1
ATOM 2117 O O . GLN B 1 51 ? 10.172 -2.598 -9.008 1 98.69 51 GLN B O 1
ATOM 2122 N N . LEU B 1 52 ? 11.266 -0.664 -8.938 1 98.81 52 LEU B N 1
ATOM 2123 C CA . LEU B 1 52 ? 10.766 -0.207 -10.227 1 98.81 52 LEU B CA 1
ATOM 2124 C C . LEU B 1 52 ? 11.258 -1.11 -11.352 1 98.81 52 LEU B C 1
ATOM 2126 O O . LEU B 1 52 ? 10.5 -1.438 -12.266 1 98.81 52 LEU B O 1
ATOM 2130 N N . ALA B 1 53 ? 12.5 -1.548 -11.258 1 98.38 53 ALA B N 1
ATOM 2131 C CA . ALA B 1 53 ? 13.055 -2.459 -12.258 1 98.38 53 ALA B CA 1
ATOM 2132 C C . ALA B 1 53 ? 12.32 -3.797 -12.25 1 98.38 53 ALA B C 1
ATOM 2134 O O . ALA B 1 53 ? 12.031 -4.359 -13.305 1 98.38 53 ALA B O 1
ATOM 2135 N N . LEU B 1 54 ? 12.07 -4.289 -11.102 1 98.31 54 LEU B N 1
ATOM 2136 C CA . LEU B 1 54 ? 11.336 -5.539 -10.977 1 98.31 54 LEU B CA 1
ATOM 2137 C C . LEU B 1 54 ? 9.945 -5.418 -11.594 1 98.31 54 LEU B C 1
ATOM 2139 O O . LEU B 1 54 ? 9.492 -6.32 -12.305 1 98.31 54 LEU B O 1
ATOM 2143 N N . SER B 1 55 ? 9.266 -4.336 -11.328 1 98.69 55 SER B N 1
ATOM 2144 C CA . SER B 1 55 ? 7.949 -4.098 -11.914 1 98.69 55 SER B CA 1
ATOM 2145 C C . SER B 1 55 ? 8.023 -4.047 -13.438 1 98.69 55 SER B C 1
ATOM 2147 O O . SER B 1 55 ? 7.152 -4.594 -14.117 1 98.69 55 SER B O 1
ATOM 2149 N N . ASP B 1 56 ? 9 -3.406 -13.938 1 98.5 56 ASP B N 1
ATOM 2150 C CA . ASP B 1 56 ? 9.18 -3.316 -15.391 1 98.5 56 ASP B CA 1
ATOM 2151 C C . ASP B 1 56 ? 9.453 -4.691 -15.992 1 98.5 56 ASP B C 1
ATOM 2153 O O . ASP B 1 56 ? 8.922 -5.031 -17.047 1 98.5 56 ASP B O 1
ATOM 2157 N N . GLN B 1 57 ? 10.312 -5.441 -15.344 1 98.31 57 GLN B N 1
ATOM 2158 C CA . GLN B 1 57 ? 10.617 -6.789 -15.805 1 98.31 57 GLN B CA 1
ATOM 2159 C C . GLN B 1 57 ? 9.375 -7.668 -15.812 1 98.31 57 GLN B C 1
ATOM 2161 O O . GLN B 1 57 ? 9.188 -8.484 -16.719 1 98.31 57 GLN B O 1
ATOM 2166 N N . HIS B 1 58 ? 8.547 -7.523 -14.797 1 98.44 58 HIS B N 1
ATOM 2167 C CA . HIS B 1 58 ? 7.273 -8.234 -14.758 1 98.44 58 HIS B CA 1
ATOM 2168 C C . HIS B 1 58 ? 6.438 -7.949 -16 1 98.44 58 HIS B C 1
ATOM 2170 O O . HIS B 1 58 ? 5.922 -8.875 -16.641 1 98.44 58 HIS B O 1
ATOM 2176 N N . LEU B 1 59 ? 6.301 -6.695 -16.375 1 98.31 59 LEU B N 1
ATOM 2177 C CA . LEU B 1 59 ? 5.547 -6.309 -17.562 1 98.31 59 LEU B CA 1
ATOM 2178 C C . LEU B 1 59 ? 6.184 -6.883 -18.812 1 98.31 59 LEU B C 1
ATOM 2180 O O . LEU B 1 59 ? 5.477 -7.336 -19.719 1 98.31 59 LEU B O 1
ATOM 2184 N N . THR B 1 60 ? 7.477 -6.848 -18.859 1 98.06 60 THR B N 1
ATOM 2185 C CA . THR B 1 60 ? 8.211 -7.332 -20.031 1 98.06 60 THR B CA 1
ATOM 2186 C C . THR B 1 60 ? 7.953 -8.82 -20.25 1 98.06 60 THR B C 1
ATOM 2188 O O . THR B 1 60 ? 7.707 -9.25 -21.375 1 98.06 60 THR B O 1
ATOM 2191 N N . HIS B 1 61 ? 8.016 -9.602 -19.203 1 98 61 HIS B N 1
ATOM 2192 C CA . HIS B 1 61 ? 7.746 -11.031 -19.297 1 98 61 HIS B CA 1
ATOM 2193 C C . HIS B 1 61 ? 6.312 -11.289 -19.766 1 98 61 HIS B C 1
ATOM 2195 O O . HIS B 1 61 ? 6.07 -12.164 -20.594 1 98 61 HIS B O 1
ATOM 2201 N N . GLU B 1 62 ? 5.367 -10.57 -19.203 1 98.19 62 GLU B N 1
ATOM 2202 C CA . GLU B 1 62 ? 3.967 -10.719 -19.578 1 98.19 62 GLU B CA 1
ATOM 2203 C C . GLU B 1 62 ? 3.766 -10.43 -21.062 1 98.19 62 GLU B C 1
ATOM 2205 O O . GLU B 1 62 ? 3.074 -11.172 -21.766 1 98.19 62 GLU B O 1
ATOM 2210 N N . ASP B 1 63 ? 4.328 -9.344 -21.531 1 97.75 63 ASP B N 1
ATOM 2211 C CA . ASP B 1 63 ? 4.23 -8.953 -22.922 1 97.75 63 ASP B CA 1
ATOM 2212 C C . ASP B 1 63 ? 4.789 -10.047 -23.844 1 97.75 63 ASP B C 1
ATOM 2214 O O . ASP B 1 63 ? 4.152 -10.43 -24.828 1 97.75 63 ASP B O 1
ATOM 2218 N N . ALA B 1 64 ? 5.922 -10.562 -23.5 1 97.81 64 ALA B N 1
ATOM 2219 C CA . ALA B 1 64 ? 6.664 -11.477 -24.359 1 97.81 64 ALA B CA 1
ATOM 2220 C C . ALA B 1 64 ? 5.977 -12.836 -24.438 1 97.81 64 ALA B C 1
ATOM 2222 O O . ALA B 1 64 ? 6 -13.5 -25.469 1 97.81 64 ALA B O 1
ATOM 2223 N N . VAL B 1 65 ? 5.344 -13.227 -23.328 1 98.38 65 VAL B N 1
ATOM 2224 C CA . VAL B 1 65 ? 4.891 -14.617 -23.297 1 98.38 65 VAL B CA 1
ATOM 2225 C C . VAL B 1 65 ? 3.365 -14.656 -23.266 1 98.38 65 VAL B C 1
ATOM 2227 O O . VAL B 1 65 ? 2.738 -15.148 -24.219 1 98.38 65 VAL B O 1
ATOM 2230 N N . ILE B 1 66 ? 2.742 -14.031 -22.297 1 98.06 66 ILE B N 1
ATOM 2231 C CA . ILE B 1 66 ? 1.308 -14.156 -22.062 1 98.06 66 ILE B CA 1
ATOM 2232 C C . ILE B 1 66 ? 0.543 -13.406 -23.156 1 98.06 66 ILE B C 1
ATOM 2234 O O . ILE B 1 66 ? -0.359 -13.953 -23.781 1 98.06 66 ILE B O 1
ATOM 2238 N N . HIS B 1 67 ? 0.888 -12.117 -23.312 1 97.81 67 HIS B N 1
ATOM 2239 C CA . HIS B 1 67 ? 0.17 -11.312 -24.297 1 97.81 67 HIS B CA 1
ATOM 2240 C C . HIS B 1 67 ? 0.347 -11.875 -25.703 1 97.81 67 HIS B C 1
ATOM 2242 O O . HIS B 1 67 ? -0.597 -11.875 -26.5 1 97.81 67 HIS B O 1
ATOM 2248 N N . THR B 1 68 ? 1.573 -12.336 -25.984 1 97.94 68 THR B N 1
ATOM 2249 C CA . THR B 1 68 ? 1.831 -12.945 -27.297 1 97.94 68 THR B CA 1
ATOM 2250 C C . THR B 1 68 ? 0.931 -14.156 -27.516 1 97.94 68 THR B C 1
ATOM 2252 O O . THR B 1 68 ? 0.282 -14.266 -28.547 1 97.94 68 THR B O 1
ATOM 2255 N N . ALA B 1 69 ? 0.862 -15.047 -26.562 1 97.94 69 ALA B N 1
ATOM 2256 C CA . ALA B 1 69 ? 0.029 -16.25 -26.672 1 97.94 69 ALA B CA 1
ATOM 2257 C C . ALA B 1 69 ? -1.447 -15.875 -26.797 1 97.94 69 ALA B C 1
ATOM 2259 O O . ALA B 1 69 ? -2.174 -16.453 -27.609 1 97.94 69 ALA B O 1
ATOM 2260 N N . LEU B 1 70 ? -1.869 -14.93 -25.938 1 97.06 70 LEU B N 1
ATOM 2261 C CA . LEU B 1 70 ? -3.27 -14.523 -25.938 1 97.06 70 LEU B CA 1
ATOM 2262 C C . LEU B 1 70 ? -3.656 -13.891 -27.266 1 97.06 70 LEU B C 1
ATOM 2264 O O . LEU B 1 70 ? -4.734 -14.164 -27.797 1 97.06 70 LEU B O 1
ATOM 2268 N N . GLU B 1 71 ? -2.816 -13.07 -27.812 1 96.31 71 GLU B N 1
ATOM 2269 C CA . GLU B 1 71 ? -3.092 -12.398 -29.078 1 96.31 71 GLU B CA 1
ATOM 2270 C C . GLU B 1 71 ? -3.195 -13.406 -30.234 1 96.31 71 GLU B C 1
ATOM 2272 O O . GLU B 1 71 ? -3.963 -13.195 -31.172 1 96.31 71 GLU B O 1
ATOM 2277 N N . ALA B 1 72 ? -2.475 -14.445 -30.141 1 96.88 72 ALA B N 1
ATOM 2278 C CA . ALA B 1 72 ? -2.531 -15.477 -31.172 1 96.88 72 ALA B CA 1
ATOM 2279 C C . ALA B 1 72 ? -3.898 -16.156 -31.203 1 96.88 72 ALA B C 1
ATOM 2281 O O . ALA B 1 72 ? -4.391 -16.531 -32.25 1 96.88 72 ALA B O 1
ATOM 2282 N N . ARG B 1 73 ? -4.535 -16.25 -30.078 1 96.56 73 ARG B N 1
ATOM 2283 C CA . ARG B 1 73 ? -5.809 -16.969 -30 1 96.56 73 ARG B CA 1
ATOM 2284 C C . ARG B 1 73 ? -6.98 -15.984 -30.016 1 96.56 73 ARG B C 1
ATOM 2286 O O . ARG B 1 73 ? -8.078 -16.328 -30.438 1 96.56 73 ARG B O 1
ATOM 2293 N N . ALA B 1 74 ? -6.742 -14.82 -29.516 1 96.25 74 ALA B N 1
ATOM 2294 C CA . ALA B 1 74 ? -7.773 -13.789 -29.453 1 96.25 74 ALA B CA 1
ATOM 2295 C C . ALA B 1 74 ? -7.215 -12.43 -29.844 1 96.25 74 ALA B C 1
ATOM 2297 O O . ALA B 1 74 ? -6.973 -11.578 -28.984 1 96.25 74 ALA B O 1
ATOM 2298 N N . PRO B 1 75 ? -7.16 -12.242 -31.172 1 96.12 75 PRO B N 1
ATOM 2299 C CA . PRO B 1 75 ? -6.582 -10.984 -31.641 1 96.12 75 PRO B CA 1
ATOM 2300 C C . PRO B 1 75 ? -7.281 -9.758 -31.062 1 96.12 75 PRO B C 1
ATOM 2302 O O . PRO B 1 75 ? -8.508 -9.688 -31.047 1 96.12 75 PRO B O 1
ATOM 2305 N N . GLY B 1 76 ? -6.52 -8.789 -30.484 1 95.56 76 GLY B N 1
ATOM 2306 C CA . GLY B 1 76 ? -7.039 -7.547 -29.938 1 95.56 76 GLY B CA 1
ATOM 2307 C C . GLY B 1 76 ? -7.324 -7.625 -28.453 1 95.56 76 GLY B C 1
ATOM 2308 O O . GLY B 1 76 ? -7.582 -6.605 -27.812 1 95.56 76 GLY B O 1
ATOM 2309 N N . ALA B 1 77 ? -7.188 -8.812 -27.875 1 94.75 77 ALA B N 1
ATOM 2310 C CA . ALA B 1 77 ? -7.57 -9.039 -26.484 1 94.75 77 ALA B CA 1
ATOM 2311 C C . ALA B 1 77 ? -6.625 -8.312 -25.531 1 94.75 77 ALA B C 1
ATOM 2313 O O . ALA B 1 77 ? -6.98 -8.039 -24.391 1 94.75 77 ALA B O 1
ATOM 2314 N N . THR B 1 78 ? -5.445 -7.98 -25.953 1 95.44 78 THR B N 1
ATOM 2315 C CA . THR B 1 78 ? -4.449 -7.426 -25.047 1 95.44 78 THR B CA 1
ATOM 2316 C C . THR B 1 78 ? -4.316 -5.918 -25.234 1 95.44 78 THR B C 1
ATOM 2318 O O . THR B 1 78 ? -3.525 -5.266 -24.562 1 95.44 78 THR B O 1
ATOM 2321 N N . SER B 1 79 ? -5.07 -5.301 -26.094 1 95.31 79 SER B N 1
ATOM 2322 C CA . SER B 1 79 ? -4.871 -3.912 -26.484 1 95.31 79 SER B CA 1
ATOM 2323 C C . SER B 1 79 ? -4.91 -2.982 -25.281 1 95.31 79 SER B C 1
ATOM 2325 O O . SER B 1 79 ? -4.031 -2.131 -25.109 1 95.31 79 SER B O 1
ATOM 2327 N N . ARG B 1 80 ? -5.902 -3.133 -24.453 1 94.56 80 ARG B N 1
ATOM 2328 C CA . ARG B 1 80 ? -6.035 -2.293 -23.266 1 94.56 80 ARG B CA 1
ATOM 2329 C C . ARG B 1 80 ? -4.863 -2.508 -22.312 1 94.56 80 ARG B C 1
ATOM 2331 O O . ARG B 1 80 ? -4.348 -1.551 -21.719 1 94.56 80 ARG B O 1
ATOM 2338 N N . LEU B 1 81 ? -4.434 -3.705 -22.141 1 95.75 81 LEU B N 1
ATOM 2339 C CA . LEU B 1 81 ? -3.328 -4.02 -21.234 1 95.75 81 LEU B CA 1
ATOM 2340 C C . LEU B 1 81 ? -2.016 -3.455 -21.766 1 95.75 81 LEU B C 1
ATOM 2342 O O . LEU B 1 81 ? -1.169 -3.008 -20.984 1 95.75 81 LEU B O 1
ATOM 2346 N N . GLU B 1 82 ? -1.87 -3.49 -23.062 1 94.88 82 GLU B N 1
ATOM 2347 C CA . GLU B 1 82 ? -0.671 -2.922 -23.672 1 94.88 82 GLU B CA 1
ATOM 2348 C C . GLU B 1 82 ? -0.597 -1.415 -23.438 1 94.88 82 GLU B C 1
ATOM 2350 O O . GLU B 1 82 ? 0.478 -0.875 -23.172 1 94.88 82 GLU B O 1
ATOM 2355 N N . GLN B 1 83 ? -1.701 -0.795 -23.562 1 96.31 83 GLN B N 1
ATOM 2356 C CA . GLN B 1 83 ? -1.751 0.635 -23.266 1 96.31 83 GLN B CA 1
ATOM 2357 C C . GLN B 1 83 ? -1.407 0.916 -21.812 1 96.31 83 GLN B C 1
ATOM 2359 O O . GLN B 1 83 ? -0.694 1.875 -21.5 1 96.31 83 GLN B O 1
ATOM 2364 N N . ALA B 1 84 ? -1.928 0.122 -20.953 1 97 84 ALA B N 1
ATOM 2365 C CA . ALA B 1 84 ? -1.614 0.257 -19.531 1 97 84 ALA B CA 1
ATOM 2366 C C . ALA B 1 84 ? -0.122 0.061 -19.266 1 97 84 ALA B C 1
ATOM 2368 O O . ALA B 1 84 ? 0.479 0.784 -18.469 1 97 84 ALA B O 1
ATOM 2369 N N . HIS B 1 85 ? 0.525 -0.919 -19.906 1 98.12 85 HIS B N 1
ATOM 2370 C CA . HIS B 1 85 ? 1.956 -1.161 -19.766 1 98.12 85 HIS B CA 1
ATOM 2371 C C . HIS B 1 85 ? 2.77 0.042 -20.219 1 98.12 85 HIS B C 1
ATOM 2373 O O . HIS B 1 85 ? 3.766 0.405 -19.594 1 98.12 85 HIS B O 1
ATOM 2379 N N . ASP B 1 86 ? 2.322 0.633 -21.312 1 97.62 86 ASP B N 1
ATOM 2380 C CA . ASP B 1 86 ? 2.996 1.834 -21.797 1 97.62 86 ASP B CA 1
ATOM 2381 C C . ASP B 1 86 ? 2.896 2.969 -20.781 1 97.62 86 ASP B C 1
ATOM 2383 O O . ASP B 1 86 ? 3.871 3.688 -20.547 1 97.62 86 ASP B O 1
ATOM 2387 N N . HIS B 1 87 ? 1.742 3.135 -20.234 1 97.88 87 HIS B N 1
ATOM 2388 C CA . HIS B 1 87 ? 1.553 4.145 -19.188 1 97.88 87 HIS B CA 1
ATOM 2389 C C . HIS B 1 87 ? 2.459 3.881 -18 1 97.88 87 HIS B C 1
ATOM 2391 O O . HIS B 1 87 ? 3.043 4.812 -17.438 1 97.88 87 HIS B O 1
ATOM 2397 N N . HIS B 1 88 ? 2.582 2.646 -17.594 1 98.44 88 HIS B N 1
ATOM 2398 C CA . HIS B 1 88 ? 3.457 2.285 -16.484 1 98.44 88 HIS B CA 1
ATOM 2399 C C . HIS B 1 88 ? 4.914 2.609 -16.797 1 98.44 88 HIS B C 1
ATOM 2401 O O . HIS B 1 88 ? 5.645 3.115 -15.945 1 98.44 88 HIS B O 1
ATOM 2407 N N . ARG B 1 89 ? 5.344 2.316 -18 1 98.44 89 ARG B N 1
ATOM 2408 C CA . ARG B 1 89 ? 6.727 2.588 -18.375 1 98.44 89 ARG B CA 1
ATOM 2409 C C . ARG B 1 89 ? 7.016 4.086 -18.359 1 98.44 89 ARG B C 1
ATOM 2411 O O . ARG B 1 89 ? 8.102 4.508 -17.969 1 98.44 89 ARG B O 1
ATOM 2418 N N . ALA B 1 90 ? 6.047 4.879 -18.781 1 98.44 90 ALA B N 1
ATOM 2419 C CA . ALA B 1 90 ? 6.184 6.324 -18.641 1 98.44 90 ALA B CA 1
ATOM 2420 C C . ALA B 1 90 ? 6.312 6.723 -17.172 1 98.44 90 ALA B C 1
ATOM 2422 O O . ALA B 1 90 ? 7.105 7.602 -16.828 1 98.44 90 ALA B O 1
ATOM 2423 N N . SER B 1 91 ? 5.535 6.109 -16.312 1 98.62 91 SER B N 1
ATOM 2424 C CA . SER B 1 91 ? 5.621 6.367 -14.883 1 98.62 91 SER B CA 1
ATOM 2425 C C . SER B 1 91 ? 6.996 6 -14.336 1 98.62 91 SER B C 1
ATOM 2427 O O . SER B 1 91 ? 7.543 6.711 -13.492 1 98.62 91 SER B O 1
ATOM 2429 N N . PHE B 1 92 ? 7.559 4.836 -14.789 1 98.75 92 PHE B N 1
ATOM 2430 C CA . PHE B 1 92 ? 8.891 4.445 -14.359 1 98.75 92 PHE B CA 1
ATOM 2431 C C . PHE B 1 92 ? 9.914 5.516 -14.719 1 98.75 92 PHE B C 1
ATOM 2433 O O . PHE B 1 92 ? 10.789 5.84 -13.914 1 98.75 92 PHE B O 1
ATOM 2440 N N . GLU B 1 93 ? 9.797 6.07 -15.906 1 98.56 93 GLU B N 1
ATOM 2441 C CA . GLU B 1 93 ? 10.711 7.125 -16.344 1 98.56 93 GLU B CA 1
ATOM 2442 C C . GLU B 1 93 ? 10.57 8.367 -15.477 1 98.56 93 GLU B C 1
ATOM 2444 O O . GLU B 1 93 ? 11.57 8.969 -15.078 1 98.56 93 GLU B O 1
ATOM 2449 N N . ASP B 1 94 ? 9.336 8.766 -15.203 1 98.56 94 ASP B N 1
ATOM 2450 C CA . ASP B 1 94 ? 9.078 9.914 -14.336 1 98.56 94 ASP B CA 1
ATOM 2451 C C . ASP B 1 94 ? 9.703 9.703 -12.961 1 98.56 94 ASP B C 1
ATOM 2453 O O . ASP B 1 94 ? 10.336 10.609 -12.414 1 98.56 94 ASP B O 1
ATOM 2457 N N . LEU B 1 95 ? 9.484 8.562 -12.391 1 98.88 95 LEU B N 1
ATOM 2458 C CA . LEU B 1 95 ? 9.969 8.258 -11.047 1 98.88 95 LEU B CA 1
ATOM 2459 C C . LEU B 1 95 ? 11.492 8.219 -11.016 1 98.88 95 LEU B C 1
ATOM 2461 O O . LEU B 1 95 ? 12.109 8.727 -10.078 1 98.88 95 LEU B O 1
ATOM 2465 N N . GLU B 1 96 ? 12.086 7.621 -12.055 1 98.75 96 GLU B N 1
ATOM 2466 C CA . GLU B 1 96 ? 13.539 7.613 -12.141 1 98.75 96 GLU B CA 1
ATOM 2467 C C . GLU B 1 96 ? 14.102 9.031 -12.219 1 98.75 96 GLU B C 1
ATOM 2469 O O . GLU B 1 96 ? 15.109 9.344 -11.594 1 98.75 96 GLU B O 1
ATOM 2474 N N . ALA B 1 97 ? 13.445 9.875 -13.016 1 98.69 97 ALA B N 1
ATOM 2475 C CA . ALA B 1 97 ? 13.875 11.266 -13.125 1 98.69 97 ALA B CA 1
ATOM 2476 C C . ALA B 1 97 ? 13.797 11.969 -11.766 1 98.69 97 ALA B C 1
ATOM 2478 O O . ALA B 1 97 ? 14.695 12.727 -11.398 1 98.69 97 ALA B O 1
ATOM 2479 N N . LEU B 1 98 ? 12.734 11.75 -10.992 1 98.69 98 LEU B N 1
ATOM 2480 C CA . LEU B 1 98 ? 12.57 12.352 -9.672 1 98.69 98 LEU B CA 1
ATOM 2481 C C . LEU B 1 98 ? 13.625 11.836 -8.703 1 98.69 98 LEU B C 1
ATOM 2483 O O . LEU B 1 98 ? 14.164 12.609 -7.902 1 98.69 98 LEU B O 1
ATOM 2487 N N . ILE B 1 99 ? 13.906 10.531 -8.758 1 98.75 99 ILE B N 1
ATOM 2488 C CA . ILE B 1 99 ? 14.969 9.961 -7.934 1 98.75 99 ILE B CA 1
ATOM 2489 C C . ILE B 1 99 ? 16.281 10.68 -8.219 1 98.75 99 ILE B C 1
ATOM 2491 O O . ILE B 1 99 ? 17 11.07 -7.289 1 98.75 99 ILE B O 1
ATOM 2495 N N . GLY B 1 100 ? 16.625 10.867 -9.508 1 98.44 100 GLY B N 1
ATOM 2496 C CA . GLY B 1 100 ? 17.844 11.578 -9.883 1 98.44 100 GLY B CA 1
ATOM 2497 C C . GLY B 1 100 ? 17.906 12.992 -9.336 1 98.44 100 GLY B C 1
ATOM 2498 O O . GLY B 1 100 ? 18.953 13.445 -8.891 1 98.44 100 GLY B O 1
ATOM 2499 N N . ARG B 1 101 ? 16.797 13.688 -9.352 1 98.38 101 ARG B N 1
ATOM 2500 C CA . ARG B 1 101 ? 16.734 15.047 -8.805 1 98.38 101 ARG B CA 1
ATOM 2501 C C . ARG B 1 101 ? 16.953 15.039 -7.297 1 98.38 101 ARG B C 1
ATOM 2503 O O . ARG B 1 101 ? 17.625 15.914 -6.762 1 98.38 101 ARG B O 1
ATOM 2510 N N . VAL B 1 102 ? 16.391 14.094 -6.621 1 98.25 102 VAL B N 1
ATOM 2511 C CA . VAL B 1 102 ? 16.578 13.977 -5.18 1 98.25 102 VAL B CA 1
ATOM 2512 C C . VAL B 1 102 ? 18.062 13.773 -4.875 1 98.25 102 VAL B C 1
ATOM 2514 O O . VAL B 1 102 ? 18.609 14.398 -3.965 1 98.25 102 VAL B O 1
ATOM 2517 N N . GLU B 1 103 ? 18.688 12.945 -5.605 1 97.38 103 GLU B N 1
ATOM 2518 C CA . GLU B 1 103 ? 20.094 12.602 -5.367 1 97.38 103 GLU B CA 1
ATOM 2519 C C . GLU B 1 103 ? 21 13.828 -5.535 1 97.38 103 GLU B C 1
ATOM 2521 O O . GLU B 1 103 ? 22.031 13.938 -4.871 1 97.38 103 GLU B O 1
ATOM 2526 N N . ARG B 1 104 ? 20.578 14.773 -6.328 1 96.94 104 ARG B N 1
ATOM 2527 C CA . ARG B 1 104 ? 21.406 15.922 -6.656 1 96.94 104 ARG B CA 1
ATOM 2528 C C . ARG B 1 104 ? 21.078 17.109 -5.77 1 96.94 104 ARG B C 1
ATOM 2530 O O . ARG B 1 104 ? 21.828 18.078 -5.711 1 96.94 104 ARG B O 1
ATOM 2537 N N . ALA B 1 105 ? 19.984 17.047 -5.148 1 96.5 105 ALA B N 1
ATOM 2538 C CA . ALA B 1 105 ? 19.5 18.188 -4.359 1 96.5 105 ALA B CA 1
ATOM 2539 C C . ALA B 1 105 ? 20.109 18.156 -2.955 1 96.5 105 ALA B C 1
ATOM 2541 O O . ALA B 1 105 ? 20.703 17.156 -2.543 1 96.5 105 ALA B O 1
ATOM 2542 N N . ASP B 1 106 ? 20 19.344 -2.287 1 90.19 106 ASP B N 1
ATOM 2543 C CA . ASP B 1 106 ? 20.438 19.438 -0.898 1 90.19 106 ASP B CA 1
ATOM 2544 C C . ASP B 1 106 ? 19.406 20.172 -0.042 1 90.19 106 ASP B C 1
ATOM 2546 O O . ASP B 1 106 ? 18.453 20.766 -0.57 1 90.19 106 ASP B O 1
ATOM 2550 N N . GLY B 1 107 ? 19.516 19.875 1.285 1 85 107 GLY B N 1
ATOM 2551 C CA . GLY B 1 107 ? 18.766 20.609 2.285 1 85 107 GLY B CA 1
ATOM 2552 C C . GLY B 1 107 ? 17.266 20.609 2.033 1 85 107 GLY B C 1
ATOM 2553 O O . GLY B 1 107 ? 16.688 19.547 1.818 1 85 107 GLY B O 1
ATOM 2554 N N . THR B 1 108 ? 16.688 21.797 2.064 1 85.88 108 THR B N 1
ATOM 2555 C CA . THR B 1 108 ? 15.25 22.016 1.985 1 85.88 108 THR B CA 1
ATOM 2556 C C . THR B 1 108 ? 14.711 21.578 0.625 1 85.88 108 THR B C 1
ATOM 2558 O O . THR B 1 108 ? 13.617 21.016 0.537 1 85.88 108 THR B O 1
ATOM 2561 N N . GLU B 1 109 ? 15.438 21.781 -0.37 1 94.62 109 GLU B N 1
ATOM 2562 C CA . GLU B 1 109 ? 15 21.344 -1.694 1 94.62 109 GLU B CA 1
ATOM 2563 C C . GLU B 1 109 ? 14.859 19.828 -1.762 1 94.62 109 GLU B C 1
ATOM 2565 O O . GLU B 1 109 ? 13.93 19.312 -2.383 1 94.62 109 GLU B O 1
ATOM 2570 N N . LYS B 1 110 ? 15.789 19.156 -1.127 1 96.69 110 LYS B N 1
ATOM 2571 C CA . LYS B 1 110 ? 15.75 17.703 -1.12 1 96.69 110 LYS B CA 1
ATOM 2572 C C . LYS B 1 110 ? 14.484 17.188 -0.436 1 96.69 110 LYS B C 1
ATOM 2574 O O . LYS B 1 110 ? 13.852 16.25 -0.913 1 96.69 110 LYS B O 1
ATOM 2579 N N . ASN B 1 111 ? 14.125 17.812 0.66 1 95.69 111 ASN B N 1
ATOM 2580 C CA . ASN B 1 111 ? 12.898 17.422 1.35 1 95.69 111 ASN B CA 1
ATOM 2581 C C . ASN B 1 111 ? 11.672 17.625 0.47 1 95.69 111 ASN B C 1
ATOM 2583 O O . ASN B 1 111 ? 10.773 16.781 0.446 1 95.69 111 ASN B O 1
ATOM 2587 N N . SER B 1 112 ? 11.602 18.734 -0.238 1 95.12 112 SER B N 1
ATOM 2588 C CA . SER B 1 112 ? 10.484 19 -1.139 1 95.12 112 SER B CA 1
ATOM 2589 C C . SER B 1 112 ? 10.422 17.969 -2.26 1 95.12 112 SER B C 1
ATOM 2591 O O . SER B 1 112 ? 9.344 17.516 -2.637 1 95.12 112 SER B O 1
ATOM 2593 N N . LEU B 1 113 ? 11.555 17.594 -2.76 1 97.69 113 LEU B N 1
ATOM 2594 C CA . LEU B 1 113 ? 11.625 16.609 -3.838 1 97.69 113 LEU B CA 1
ATOM 2595 C C . LEU B 1 113 ? 11.25 15.219 -3.336 1 97.69 113 LEU B C 1
ATOM 2597 O O . LEU B 1 113 ? 10.625 14.438 -4.059 1 97.69 113 LEU B O 1
ATOM 2601 N N . LEU B 1 114 ? 11.641 14.922 -2.113 1 97.81 114 LEU B N 1
ATOM 2602 C CA . LEU B 1 114 ? 11.242 13.648 -1.515 1 97.81 114 LEU B CA 1
ATOM 2603 C C . LEU B 1 114 ? 9.727 13.562 -1.373 1 97.81 114 LEU B C 1
ATOM 2605 O O . LEU B 1 114 ? 9.141 12.508 -1.616 1 97.81 114 LEU B O 1
ATOM 2609 N N . ARG B 1 115 ? 9.141 14.602 -1.028 1 96.19 115 ARG B N 1
ATOM 2610 C CA . ARG B 1 115 ? 7.684 14.648 -0.947 1 96.19 115 ARG B CA 1
ATOM 2611 C C . ARG B 1 115 ? 7.051 14.453 -2.32 1 96.19 115 ARG B C 1
ATOM 2613 O O . ARG B 1 115 ? 6.074 13.711 -2.461 1 96.19 115 ARG B O 1
ATOM 2620 N N . ALA B 1 116 ? 7.555 15.109 -3.322 1 97.31 116 ALA B N 1
ATOM 2621 C CA . ALA B 1 116 ? 7.055 14.953 -4.684 1 97.31 116 ALA B CA 1
ATOM 2622 C C . ALA B 1 116 ? 7.195 13.508 -5.16 1 97.31 116 ALA B C 1
ATOM 2624 O O . ALA B 1 116 ? 6.293 12.969 -5.801 1 97.31 116 ALA B O 1
ATOM 2625 N N . LEU B 1 117 ? 8.344 12.953 -4.828 1 98.62 117 LEU B N 1
ATOM 2626 C CA . LEU B 1 117 ? 8.594 11.562 -5.18 1 98.62 117 LEU B CA 1
ATOM 2627 C C . LEU B 1 117 ? 7.586 10.641 -4.5 1 98.62 117 LEU B C 1
ATOM 2629 O O . LEU B 1 117 ? 7.047 9.727 -5.133 1 98.62 117 LEU B O 1
ATOM 2633 N N . TYR B 1 118 ? 7.332 10.898 -3.238 1 98.56 118 TYR B N 1
ATOM 2634 C CA . TYR B 1 118 ? 6.367 10.117 -2.469 1 98.56 118 TYR B CA 1
ATOM 2635 C C . TYR B 1 118 ? 4.984 10.188 -3.104 1 98.56 118 TYR B C 1
ATOM 2637 O O . TYR B 1 118 ? 4.328 9.156 -3.289 1 98.56 118 TYR B O 1
ATOM 2645 N N . LEU B 1 119 ? 4.57 11.336 -3.477 1 98 119 LEU B N 1
ATOM 2646 C CA . LEU B 1 119 ? 3.24 11.523 -4.043 1 98 119 LEU B CA 1
ATOM 2647 C C . LEU B 1 119 ? 3.139 10.875 -5.418 1 98 119 LEU B C 1
ATOM 2649 O O . LEU B 1 119 ? 2.141 10.219 -5.73 1 98 119 LEU B O 1
ATOM 2653 N N . ARG B 1 120 ? 4.137 11.055 -6.215 1 98.62 120 ARG B N 1
ATOM 2654 C CA . ARG B 1 120 ? 4.133 10.438 -7.539 1 98.62 120 ARG B CA 1
ATOM 2655 C C . ARG B 1 120 ? 4.145 8.922 -7.441 1 98.62 120 ARG B C 1
ATOM 2657 O O . ARG B 1 120 ? 3.475 8.234 -8.219 1 98.62 120 ARG B O 1
ATOM 2664 N N . PHE B 1 121 ? 4.953 8.438 -6.492 1 98.88 121 PHE B N 1
ATOM 2665 C CA . PHE B 1 121 ? 5.02 6.992 -6.301 1 98.88 121 PHE B CA 1
ATOM 2666 C C . PHE B 1 121 ? 3.684 6.449 -5.809 1 98.88 121 PHE B C 1
ATOM 2668 O O . PHE B 1 121 ? 3.232 5.395 -6.258 1 98.88 121 PHE B O 1
ATOM 2675 N N . SER B 1 122 ? 3.057 7.141 -4.926 1 98.81 122 SER B N 1
ATOM 2676 C CA . SER B 1 122 ? 1.744 6.723 -4.445 1 98.81 122 SER B CA 1
ATOM 2677 C C . SER B 1 122 ? 0.744 6.609 -5.59 1 98.81 122 SER B C 1
ATOM 2679 O O . SER B 1 122 ? -0.069 5.684 -5.621 1 98.81 122 SER B O 1
ATOM 2681 N N . LEU B 1 123 ? 0.749 7.484 -6.531 1 98.44 123 LEU B N 1
ATOM 2682 C CA . LEU B 1 123 ? -0.134 7.434 -7.691 1 98.44 123 LEU B CA 1
ATOM 2683 C C . LEU B 1 123 ? 0.197 6.234 -8.57 1 98.44 123 LEU B C 1
ATOM 2685 O O . LEU B 1 123 ? -0.704 5.582 -9.102 1 98.44 123 LEU B O 1
ATOM 2689 N N . PHE B 1 124 ? 1.482 6.027 -8.711 1 98.88 124 PHE B N 1
ATOM 2690 C CA . PHE B 1 124 ? 1.871 4.844 -9.469 1 98.88 124 PHE B CA 1
ATOM 2691 C C . PHE B 1 124 ? 1.336 3.58 -8.812 1 98.88 124 PHE B C 1
ATOM 2693 O O . PHE B 1 124 ? 0.843 2.68 -9.492 1 98.88 124 PHE B O 1
ATOM 2700 N N . VAL B 1 125 ? 1.476 3.469 -7.477 1 98.88 125 VAL B N 1
ATOM 2701 C CA . VAL B 1 125 ? 0.986 2.312 -6.734 1 98.88 125 VAL B CA 1
ATOM 2702 C C . VAL B 1 125 ? -0.511 2.137 -6.98 1 98.88 125 VAL B C 1
ATOM 2704 O O . VAL B 1 125 ? -0.978 1.024 -7.238 1 98.88 125 VAL B O 1
ATOM 2707 N N . ALA B 1 126 ? -1.251 3.199 -6.945 1 98.69 126 ALA B N 1
ATOM 2708 C CA . ALA B 1 126 ? -2.684 3.145 -7.227 1 98.69 126 ALA B CA 1
ATOM 2709 C C . ALA B 1 126 ? -2.947 2.578 -8.617 1 98.69 126 ALA B C 1
ATOM 2711 O O . ALA B 1 126 ? -3.77 1.673 -8.781 1 98.69 126 ALA B O 1
ATOM 2712 N N . ASP B 1 127 ? -2.262 3.08 -9.578 1 98.5 127 ASP B N 1
ATOM 2713 C CA . ASP B 1 127 ? -2.43 2.648 -10.961 1 98.5 127 ASP B CA 1
ATOM 2714 C C . ASP B 1 127 ? -2.08 1.17 -11.125 1 98.5 127 ASP B C 1
ATOM 2716 O O . ASP B 1 127 ? -2.773 0.434 -11.828 1 98.5 127 ASP B O 1
ATOM 2720 N N . ASP B 1 128 ? -1 0.828 -10.516 1 98.75 128 ASP B N 1
ATOM 2721 C CA . ASP B 1 128 ? -0.527 -0.545 -10.664 1 98.75 128 ASP B CA 1
ATOM 2722 C C . ASP B 1 128 ? -1.477 -1.529 -9.984 1 98.75 128 ASP B C 1
ATOM 2724 O O . ASP B 1 128 ? -1.729 -2.617 -10.508 1 98.75 128 ASP B O 1
ATOM 2728 N N . PHE B 1 129 ? -1.979 -1.188 -8.797 1 98.81 129 PHE B N 1
ATOM 2729 C CA . PHE B 1 129 ? -2.938 -2.053 -8.125 1 98.81 129 PHE B CA 1
ATOM 2730 C C . PHE B 1 129 ? -4.188 -2.242 -8.977 1 98.81 129 PHE B C 1
ATOM 2732 O O . PHE B 1 129 ? -4.699 -3.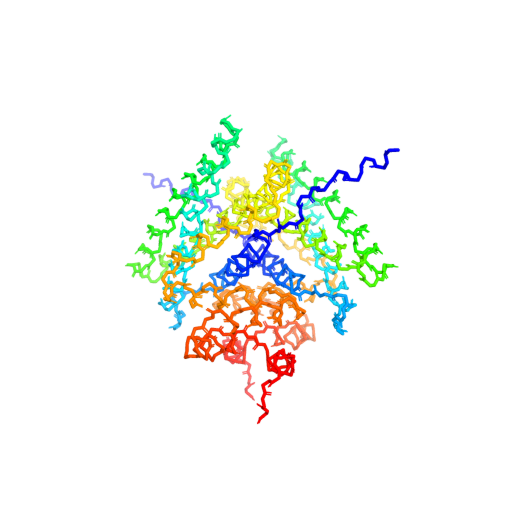355 -9.094 1 98.81 129 PHE B O 1
ATOM 2739 N N . ALA B 1 130 ? -4.668 -1.176 -9.586 1 98 130 ALA B N 1
ATOM 2740 C CA . ALA B 1 130 ? -5.812 -1.277 -10.484 1 98 130 ALA B CA 1
ATOM 2741 C C . ALA B 1 130 ? -5.484 -2.152 -11.688 1 98 130 ALA B C 1
ATOM 2743 O O . ALA B 1 130 ? -6.309 -2.965 -12.117 1 98 130 ALA B O 1
ATOM 2744 N N . HIS B 1 131 ? -4.312 -1.981 -12.195 1 98.44 131 HIS B N 1
ATOM 2745 C CA . HIS B 1 131 ? -3.859 -2.754 -13.344 1 98.44 131 HIS B CA 1
ATOM 2746 C C . HIS B 1 131 ? -3.803 -4.242 -13.016 1 98.44 131 HIS B C 1
ATOM 2748 O O . HIS B 1 131 ? -4.305 -5.07 -13.781 1 98.44 131 HIS B O 1
ATOM 2754 N N . MET B 1 132 ? -3.236 -4.59 -11.93 1 98.5 132 MET B N 1
ATOM 2755 C CA . MET B 1 132 ? -3.146 -5.988 -11.516 1 98.5 132 MET B CA 1
ATOM 2756 C C . MET B 1 132 ? -4.531 -6.574 -11.273 1 98.5 132 MET B C 1
ATOM 2758 O O . MET B 1 132 ? -4.781 -7.742 -11.578 1 98.5 132 MET B O 1
ATOM 2762 N N . ALA B 1 133 ? -5.406 -5.762 -10.75 1 97.31 133 ALA B N 1
ATOM 2763 C CA . ALA B 1 133 ? -6.777 -6.227 -10.555 1 97.31 133 ALA B CA 1
ATOM 2764 C C . ALA B 1 133 ? -7.438 -6.574 -11.883 1 97.31 133 ALA B C 1
ATOM 2766 O O . ALA B 1 133 ? -8.156 -7.57 -11.992 1 97.31 133 ALA B O 1
ATOM 2767 N N . GLU B 1 134 ? -7.23 -5.781 -12.859 1 97.38 134 GLU B N 1
ATOM 2768 C CA . GLU B 1 134 ? -7.777 -6.062 -14.188 1 97.38 134 GLU B CA 1
ATOM 2769 C C . GLU B 1 134 ? -7.254 -7.391 -14.727 1 97.38 134 GLU B C 1
ATOM 2771 O O . GLU B 1 134 ? -8.016 -8.188 -15.281 1 97.38 134 GLU B O 1
ATOM 2776 N N . GLU B 1 135 ? -5.996 -7.625 -14.539 1 98.19 135 GLU B N 1
ATOM 2777 C CA . GLU B 1 135 ? -5.398 -8.875 -15 1 98.19 135 GLU B CA 1
ATOM 2778 C C . GLU B 1 135 ? -5.953 -10.07 -1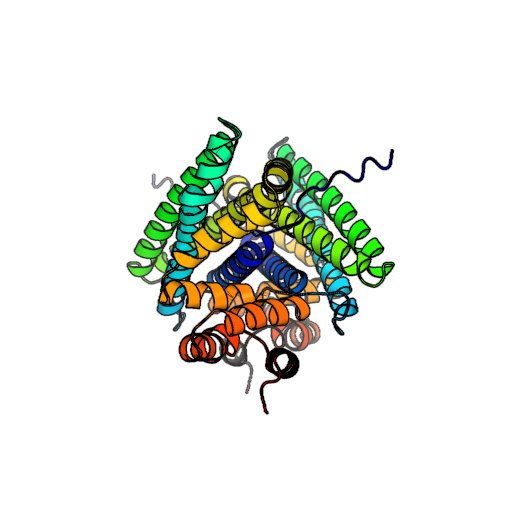4.234 1 98.19 135 GLU B C 1
ATOM 2780 O O . GLU B 1 135 ? -6.32 -11.086 -14.828 1 98.19 135 GLU B O 1
ATOM 2785 N N . GLU B 1 136 ? -6.109 -9.891 -13.008 1 97.69 136 GLU B N 1
ATOM 2786 C CA . GLU B 1 136 ? -6.516 -10.992 -12.141 1 97.69 136 GLU B CA 1
ATOM 2787 C C . GLU B 1 136 ? -8.008 -11.297 -12.297 1 97.69 136 GLU B C 1
ATOM 2789 O O . GLU B 1 136 ? -8.422 -12.453 -12.25 1 97.69 136 GLU B O 1
ATOM 2794 N N . GLN B 1 137 ? -8.797 -10.258 -12.516 1 95.44 137 GLN B N 1
ATOM 2795 C CA . GLN B 1 137 ? -10.242 -10.438 -12.406 1 95.44 137 GLN B CA 1
ATOM 2796 C C . GLN B 1 137 ? -10.891 -10.461 -13.781 1 95.44 137 GLN B C 1
ATOM 2798 O O . GLN B 1 137 ? -12 -10.992 -13.945 1 95.44 137 GLN B O 1
ATOM 2803 N N . LEU B 1 138 ? -10.242 -9.93 -14.773 1 95.31 138 LEU B N 1
ATOM 2804 C CA . LEU B 1 138 ? -10.836 -9.883 -16.094 1 95.31 138 LEU B CA 1
ATOM 2805 C C . LEU B 1 138 ? -10.023 -10.719 -17.094 1 95.31 138 LEU B C 1
ATOM 2807 O O . LEU B 1 138 ? -10.57 -11.594 -17.766 1 95.31 138 LEU B O 1
ATOM 2811 N N . MET B 1 139 ? -8.734 -10.562 -17.125 1 96.19 139 MET B N 1
ATOM 2812 C CA . MET B 1 139 ? -7.898 -11.227 -18.125 1 96.19 139 MET B CA 1
ATOM 2813 C C . MET B 1 139 ? -7.703 -12.695 -17.781 1 96.19 139 MET B C 1
ATOM 2815 O O . MET B 1 139 ? -7.73 -13.555 -18.672 1 96.19 139 MET B O 1
ATOM 2819 N N . LEU B 1 140 ? -7.473 -13 -16.531 1 96.81 140 LEU B N 1
ATOM 2820 C CA . LEU B 1 140 ? -7.203 -14.375 -16.141 1 96.81 140 LEU B CA 1
ATOM 2821 C C . LEU B 1 140 ? -8.367 -15.289 -16.5 1 96.81 140 LEU B C 1
ATOM 2823 O O . LEU B 1 140 ? -8.172 -16.359 -17.078 1 96.81 140 LEU B O 1
ATOM 2827 N N . PRO B 1 141 ? -9.625 -14.898 -16.219 1 95.44 141 PRO B N 1
ATOM 2828 C CA . PRO B 1 141 ? -10.742 -15.742 -16.656 1 95.44 141 PRO B CA 1
ATOM 2829 C C . PRO B 1 141 ? -10.773 -15.961 -18.156 1 95.44 141 PRO B C 1
ATOM 2831 O O . PRO B 1 141 ? -11.133 -17.047 -18.625 1 95.44 141 PRO B O 1
ATOM 2834 N N . ILE B 1 142 ? -10.391 -14.984 -18.922 1 95.06 142 ILE B N 1
ATOM 2835 C CA . ILE B 1 142 ? -10.32 -15.125 -20.359 1 95.06 142 ILE B CA 1
ATOM 2836 C C . ILE B 1 142 ? -9.242 -16.141 -20.734 1 95.06 142 ILE B C 1
ATOM 2838 O O . ILE B 1 142 ? -9.469 -17.031 -21.547 1 95.06 142 ILE B O 1
ATOM 2842 N N . LEU B 1 143 ? -8.109 -16.031 -20.156 1 97.25 143 LEU B N 1
ATOM 2843 C CA . LEU B 1 143 ? -7.023 -16.984 -20.375 1 97.25 143 LEU B CA 1
ATOM 2844 C C . LEU B 1 143 ? -7.465 -18.391 -20.031 1 97.25 143 LEU B C 1
ATOM 2846 O O . LEU B 1 143 ? -7.238 -19.328 -20.797 1 97.25 143 LEU B O 1
ATOM 2850 N N . GLN B 1 144 ? -8.156 -18.531 -18.938 1 96.81 144 GLN B N 1
ATOM 2851 C CA . GLN B 1 144 ? -8.57 -19.828 -18.453 1 96.81 144 GLN B CA 1
ATOM 2852 C C . GLN B 1 144 ? -9.656 -20.438 -19.328 1 96.81 144 GLN B C 1
ATOM 2854 O O . GLN B 1 144 ? -9.875 -21.656 -19.312 1 96.81 144 GLN B O 1
ATOM 2859 N N . SER B 1 145 ? -10.32 -19.594 -20.062 1 95.88 145 SER B N 1
ATOM 2860 C CA . SER B 1 145 ? -11.328 -20.078 -21 1 95.88 145 SER B CA 1
ATOM 2861 C C . SER B 1 145 ? -10.695 -20.5 -22.328 1 95.88 145 SER B C 1
ATOM 2863 O O . SER B 1 145 ? -11.25 -21.328 -23.047 1 95.88 145 SER B O 1
ATOM 2865 N N . LEU B 1 146 ? -9.562 -20.031 -22.609 1 96.69 146 LEU B N 1
ATOM 2866 C CA . LEU B 1 146 ? -8.961 -20.234 -23.922 1 96.69 146 LEU B CA 1
ATOM 2867 C C . LEU B 1 146 ? -7.84 -21.266 -23.844 1 96.69 146 LEU B C 1
ATOM 2869 O O . LEU B 1 146 ? -7.445 -21.828 -24.875 1 96.69 146 LEU B O 1
ATOM 2873 N N . PHE B 1 147 ? -7.301 -21.438 -22.719 1 97.31 147 PHE B N 1
ATOM 2874 C CA . PHE B 1 147 ? -6.148 -22.312 -22.547 1 97.31 147 PHE B CA 1
ATOM 2875 C C . PHE B 1 147 ? -6.438 -23.375 -21.5 1 97.31 147 PHE B C 1
ATOM 2877 O O . PHE B 1 147 ? -7.117 -23.109 -20.5 1 97.31 147 PHE B O 1
ATOM 2884 N N . SER B 1 148 ? -5.844 -24.562 -21.688 1 96.75 148 SER B N 1
ATOM 2885 C CA . SER B 1 148 ? -5.895 -25.609 -20.672 1 96.75 148 SER B CA 1
ATOM 2886 C C . SER B 1 148 ? -4.93 -25.312 -19.531 1 96.75 148 SER B C 1
ATOM 2888 O O . SER B 1 148 ? -4.066 -24.438 -19.656 1 96.75 148 SER B O 1
ATOM 2890 N N . ASP B 1 149 ? -5.082 -26 -18.469 1 97.06 149 ASP B N 1
ATOM 2891 C CA . ASP B 1 149 ? -4.156 -25.875 -17.344 1 97.06 149 ASP B CA 1
ATOM 2892 C C . ASP B 1 149 ? -2.721 -26.156 -17.781 1 97.06 149 ASP B C 1
ATOM 2894 O O . ASP B 1 149 ? -1.792 -25.453 -17.391 1 97.06 149 ASP B O 1
ATOM 2898 N N . GLU B 1 150 ? -2.598 -27.203 -18.547 1 96.5 150 GLU B N 1
ATOM 2899 C CA . GLU B 1 150 ? -1.273 -27.594 -19.031 1 96.5 150 GLU B CA 1
ATOM 2900 C C . GLU B 1 150 ? -0.651 -26.484 -19.875 1 96.5 150 GLU B C 1
ATOM 2902 O O . GLU B 1 150 ? 0.541 -26.188 -19.75 1 96.5 150 GLU B O 1
ATOM 2907 N N . GLU B 1 151 ? -1.449 -25.875 -20.688 1 97.38 151 GLU B N 1
ATOM 2908 C CA . GLU B 1 151 ? -0.963 -24.797 -21.531 1 97.38 151 GLU B CA 1
ATOM 2909 C C . GLU B 1 151 ? -0.577 -23.578 -20.688 1 97.38 151 GLU B C 1
ATOM 2911 O O . GLU B 1 151 ? 0.445 -22.938 -20.953 1 97.38 151 GLU B O 1
ATOM 2916 N N . LEU B 1 152 ? -1.398 -23.234 -19.766 1 97.69 152 LEU B N 1
ATOM 2917 C CA . LEU B 1 152 ? -1.087 -22.094 -18.906 1 97.69 152 LEU B CA 1
ATOM 2918 C C . LEU B 1 152 ? 0.177 -22.375 -18.094 1 97.69 152 LEU B C 1
ATOM 2920 O O . LEU B 1 152 ? 0.993 -21.469 -17.891 1 97.69 152 LEU B O 1
ATOM 2924 N N . MET B 1 153 ? 0.303 -23.562 -17.656 1 96.44 153 MET B N 1
ATOM 2925 C CA . MET B 1 153 ? 1.514 -23.938 -16.922 1 96.44 153 MET B CA 1
ATOM 2926 C C . MET B 1 153 ? 2.742 -23.812 -17.828 1 96.44 153 MET B C 1
ATOM 2928 O O . MET B 1 153 ? 3.812 -23.406 -17.375 1 96.44 153 MET B O 1
ATOM 2932 N N . ALA B 1 154 ? 2.613 -24.188 -19.031 1 97.31 154 ALA B N 1
ATOM 2933 C CA . ALA B 1 154 ? 3.717 -24.078 -19.984 1 97.31 154 ALA B CA 1
ATOM 2934 C C . ALA B 1 154 ? 4.105 -22.609 -20.203 1 97.31 154 ALA B C 1
ATOM 2936 O O . ALA B 1 154 ? 5.289 -22.297 -20.359 1 97.31 154 ALA B O 1
ATOM 2937 N N . LEU B 1 155 ? 3.121 -21.719 -20.281 1 97.81 155 LEU B N 1
ATOM 2938 C CA . LEU B 1 155 ? 3.406 -20.297 -20.391 1 97.81 155 LEU B CA 1
ATOM 2939 C C . LEU B 1 155 ? 4.164 -19.797 -19.156 1 97.81 155 LEU B C 1
ATOM 2941 O O . LEU B 1 155 ? 5.137 -19.047 -19.297 1 97.81 155 LEU B O 1
ATOM 2945 N N . GLU B 1 156 ? 3.67 -20.141 -18.031 1 96.88 156 GLU B N 1
ATOM 2946 C CA . GLU B 1 156 ? 4.359 -19.766 -16.797 1 96.88 156 GLU B CA 1
ATOM 2947 C C . GLU B 1 156 ? 5.801 -20.266 -16.797 1 96.88 156 GLU B C 1
ATOM 2949 O O . GLU B 1 156 ? 6.723 -19.531 -16.438 1 96.88 156 GLU B O 1
ATOM 2954 N N . ASP B 1 157 ? 5.988 -21.5 -17.203 1 95.75 157 ASP B N 1
ATOM 2955 C CA . ASP B 1 157 ? 7.32 -22.094 -17.266 1 95.75 157 ASP B CA 1
ATOM 2956 C C . ASP B 1 157 ? 8.219 -21.312 -18.234 1 95.75 157 ASP B C 1
ATOM 2958 O O . ASP B 1 157 ? 9.414 -21.156 -17.984 1 95.75 157 ASP B O 1
ATOM 2962 N N . ALA B 1 158 ? 7.641 -20.953 -19.312 1 97.38 158 ALA B N 1
ATOM 2963 C CA . ALA B 1 158 ? 8.398 -20.172 -20.281 1 97.38 158 ALA B CA 1
ATOM 2964 C C . ALA B 1 158 ? 8.898 -18.859 -19.672 1 97.38 158 ALA B C 1
ATOM 2966 O O . ALA B 1 158 ? 10.031 -18.438 -19.922 1 97.38 158 ALA B O 1
ATOM 2967 N N . ILE B 1 159 ? 8.07 -18.219 -18.859 1 97.44 159 ILE B N 1
ATOM 2968 C CA . ILE B 1 159 ? 8.469 -16.984 -18.203 1 97.44 159 ILE B CA 1
ATOM 2969 C C . ILE B 1 159 ? 9.578 -17.281 -17.188 1 97.44 1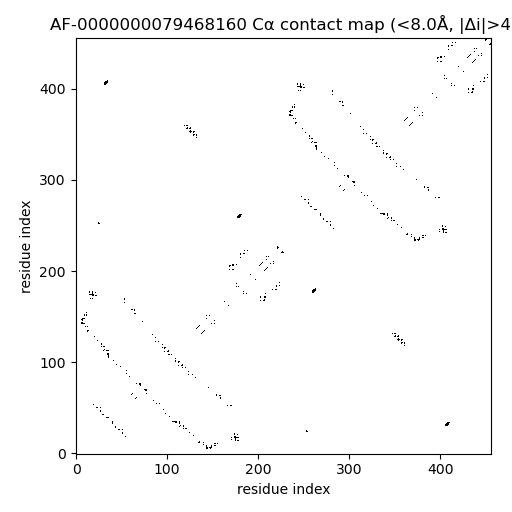59 ILE B C 1
ATOM 2971 O O . ILE B 1 159 ? 10.625 -16.625 -17.203 1 97.44 159 ILE B O 1
ATOM 2975 N N . VAL B 1 160 ? 9.398 -18.234 -16.375 1 94 160 VAL B N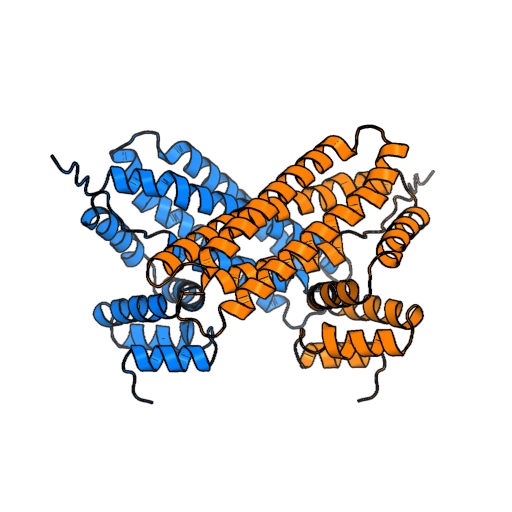 1
ATOM 2976 C CA . VAL B 1 160 ? 10.305 -18.547 -15.273 1 94 160 VAL B CA 1
ATOM 2977 C C . VAL B 1 160 ? 11.672 -18.938 -15.836 1 94 160 VAL B C 1
ATOM 2979 O O . VAL B 1 160 ? 12.703 -18.578 -15.266 1 94 160 VAL B O 1
ATOM 2982 N N . SER B 1 161 ? 11.688 -19.625 -16.906 1 92.75 161 SER B N 1
ATOM 2983 C CA . SER B 1 161 ? 12.922 -20.109 -17.516 1 92.75 161 SER B CA 1
ATOM 2984 C C . SER B 1 161 ? 13.766 -18.953 -18.047 1 92.75 161 SER B C 1
ATOM 2986 O O . SER B 1 161 ? 14.969 -19.125 -18.281 1 92.75 161 SER B O 1
ATOM 2988 N N . GLN B 1 162 ? 13.164 -17.828 -18.188 1 93.62 162 GLN B N 1
ATOM 2989 C CA . GLN B 1 162 ? 13.875 -16.688 -18.766 1 93.62 162 GLN B CA 1
ATOM 2990 C C . GLN B 1 162 ? 14.352 -15.734 -17.672 1 93.62 162 GLN B C 1
ATOM 2992 O O . GLN B 1 162 ? 15.086 -14.773 -17.938 1 93.62 162 GLN B O 1
ATOM 2997 N N . ILE B 1 163 ? 13.992 -15.953 -16.469 1 94.56 163 ILE B N 1
ATOM 2998 C CA . ILE B 1 163 ? 14.359 -15.07 -15.359 1 94.56 163 ILE B CA 1
ATOM 2999 C C . ILE B 1 163 ? 15.789 -15.367 -14.914 1 94.56 163 ILE B C 1
ATOM 3001 O O . ILE B 1 163 ? 16.078 -16.469 -14.445 1 94.56 163 ILE B O 1
ATOM 3005 N N . PRO B 1 164 ? 16.703 -14.398 -15.062 1 94.31 164 PRO B N 1
ATOM 3006 C CA . PRO B 1 164 ? 18.062 -14.633 -14.578 1 94.31 164 PRO B CA 1
ATOM 3007 C C . PRO B 1 164 ? 18.125 -14.82 -13.062 1 94.31 164 PRO B C 1
ATOM 3009 O O . PRO B 1 164 ? 17.219 -14.398 -12.344 1 94.31 164 PRO B O 1
ATOM 3012 N N . PRO B 1 165 ? 19.188 -15.359 -12.562 1 91.94 165 PRO B N 1
ATOM 3013 C CA . PRO B 1 165 ? 19.312 -15.711 -11.148 1 91.94 165 PRO B CA 1
ATOM 3014 C C . PRO B 1 165 ? 19.156 -14.508 -10.227 1 91.94 165 PRO B C 1
ATOM 3016 O O . PRO B 1 165 ? 18.484 -14.602 -9.188 1 91.94 165 PRO B O 1
ATOM 3019 N N . GLU B 1 166 ? 19.719 -13.445 -10.562 1 93.12 166 GLU B N 1
ATOM 3020 C CA . GLU B 1 166 ? 19.641 -12.266 -9.703 1 93.12 166 GLU B CA 1
ATOM 3021 C C . GLU B 1 166 ? 18.203 -11.758 -9.609 1 93.12 166 GLU B C 1
ATOM 3023 O O . GLU B 1 166 ? 17.734 -11.398 -8.531 1 93.12 166 GLU B O 1
ATOM 3028 N N . GLU B 1 167 ? 17.547 -11.75 -10.734 1 95.81 167 GLU B N 1
ATOM 3029 C CA . GLU B 1 167 ? 16.141 -11.367 -10.734 1 95.81 167 GLU B CA 1
ATOM 3030 C C . GLU B 1 167 ? 15.289 -12.367 -9.953 1 95.81 167 GLU B C 1
ATOM 3032 O O . GLU B 1 167 ? 14.367 -11.984 -9.234 1 95.81 167 GLU B O 1
ATOM 3037 N N . MET B 1 168 ? 15.594 -13.633 -10.117 1 94.88 168 MET B N 1
ATOM 3038 C CA . MET B 1 168 ? 14.867 -14.68 -9.398 1 94.88 168 MET B CA 1
ATOM 3039 C C . MET B 1 168 ? 14.992 -14.484 -7.895 1 94.88 168 MET B C 1
ATOM 3041 O O . MET B 1 168 ? 14.016 -14.656 -7.16 1 94.88 168 MET B O 1
ATOM 3045 N N . MET B 1 169 ? 16.172 -14.078 -7.469 1 94.88 169 MET B N 1
ATOM 3046 C CA . MET B 1 169 ? 16.406 -13.82 -6.051 1 94.88 169 MET B CA 1
ATOM 3047 C C . MET B 1 169 ? 15.531 -12.672 -5.555 1 94.88 169 MET B C 1
ATOM 3049 O O . MET B 1 169 ? 14.914 -12.773 -4.492 1 94.88 169 MET B O 1
ATOM 3053 N N . ALA B 1 170 ? 15.461 -11.641 -6.332 1 96.62 170 ALA B N 1
ATOM 3054 C CA . ALA B 1 170 ? 14.664 -10.469 -5.969 1 96.62 170 ALA B CA 1
ATOM 3055 C C . ALA B 1 170 ? 13.172 -10.812 -5.934 1 96.62 170 ALA B C 1
ATOM 3057 O O . ALA B 1 170 ? 12.469 -10.438 -4.996 1 96.62 170 ALA B O 1
ATOM 3058 N N . VAL B 1 171 ? 12.742 -11.539 -6.91 1 97.5 171 VAL B N 1
ATOM 3059 C CA . VAL B 1 171 ? 11.344 -11.922 -7.023 1 97.5 171 VAL B CA 1
ATOM 3060 C C . VAL B 1 171 ? 10.961 -12.844 -5.863 1 97.5 171 VAL B C 1
ATOM 3062 O O . VAL B 1 171 ? 9.938 -12.641 -5.211 1 97.5 171 VAL B O 1
ATOM 3065 N N . ALA B 1 172 ? 11.789 -13.836 -5.582 1 97.06 172 ALA B N 1
ATOM 3066 C CA . ALA B 1 172 ? 11.523 -14.766 -4.48 1 97.06 172 ALA B CA 1
ATOM 3067 C C . ALA B 1 172 ? 11.469 -14.023 -3.146 1 97.06 172 ALA B C 1
ATOM 3069 O O . ALA B 1 172 ? 10.641 -14.344 -2.285 1 97.06 172 ALA B O 1
ATOM 3070 N N . GLY B 1 173 ? 12.312 -13.039 -2.992 1 97.62 173 GLY B N 1
ATOM 3071 C CA . GLY B 1 173 ? 12.375 -12.258 -1.768 1 97.62 173 GLY B CA 1
ATOM 3072 C C . GLY B 1 173 ? 11.102 -11.477 -1.495 1 97.62 173 GLY B C 1
ATOM 3073 O O . GLY B 1 173 ? 10.875 -11.016 -0.374 1 97.62 173 GLY B O 1
ATOM 3074 N N . LEU B 1 174 ? 10.25 -11.336 -2.482 1 98.31 174 LEU B N 1
ATOM 3075 C CA . LEU B 1 174 ? 8.977 -10.641 -2.322 1 98.31 174 LEU B CA 1
ATOM 3076 C C . LEU B 1 174 ? 7.809 -11.617 -2.385 1 98.31 174 LEU B C 1
ATOM 3078 O O . LEU B 1 174 ? 6.879 -11.531 -1.577 1 98.31 174 LEU B O 1
ATOM 3082 N N . MET B 1 175 ? 7.875 -12.562 -3.27 1 98.12 175 MET B N 1
ATOM 3083 C CA . MET B 1 175 ? 6.766 -13.484 -3.514 1 98.12 175 MET B CA 1
ATOM 3084 C C . MET B 1 175 ? 6.547 -14.406 -2.316 1 98.12 175 MET B C 1
ATOM 3086 O O . MET B 1 175 ? 5.406 -14.633 -1.905 1 98.12 175 MET B O 1
ATOM 3090 N N . ILE B 1 176 ? 7.605 -14.914 -1.769 1 97.81 176 ILE B N 1
ATOM 3091 C CA . ILE B 1 176 ? 7.484 -15.93 -0.724 1 97.81 176 ILE B CA 1
ATOM 3092 C C . ILE B 1 176 ? 6.949 -15.289 0.555 1 97.81 176 ILE B C 1
ATOM 3094 O O . ILE B 1 176 ? 5.973 -15.766 1.137 1 97.81 176 ILE B O 1
ATOM 3098 N N . PRO B 1 177 ? 7.496 -14.164 0.955 1 97.69 177 PRO B N 1
ATOM 3099 C CA . PRO B 1 177 ? 6.918 -13.531 2.143 1 97.69 177 PRO B CA 1
ATOM 3100 C C . PRO B 1 177 ? 5.469 -13.094 1.935 1 97.69 177 PRO B C 1
ATOM 3102 O O . PRO B 1 177 ? 4.711 -12.969 2.9 1 97.69 177 PRO B O 1
ATOM 3105 N N . ALA B 1 178 ? 5.082 -12.859 0.719 1 98.38 178 ALA B N 1
ATOM 3106 C CA . ALA B 1 178 ? 3.738 -12.359 0.428 1 98.38 178 ALA B CA 1
ATOM 3107 C C . ALA B 1 178 ? 2.73 -13.508 0.369 1 98.38 178 ALA B C 1
ATOM 3109 O O . ALA B 1 178 ? 1.52 -13.281 0.389 1 98.38 178 ALA B O 1
ATOM 3110 N N . ALA B 1 179 ? 3.188 -14.719 0.291 1 97.75 179 ALA B N 1
ATOM 3111 C CA . ALA B 1 179 ? 2.334 -15.898 0.157 1 97.75 179 ALA B CA 1
ATOM 3112 C C . ALA B 1 179 ? 1.807 -16.344 1.516 1 97.75 179 ALA B C 1
ATOM 3114 O O . ALA B 1 179 ? 2.371 -16 2.555 1 97.75 179 ALA B O 1
ATOM 3115 N N . THR B 1 180 ? 0.712 -17.078 1.51 1 96.12 180 THR B N 1
ATOM 3116 C CA . THR B 1 180 ? 0.228 -17.734 2.725 1 96.12 180 THR B CA 1
ATOM 3117 C C . THR B 1 180 ? 1.222 -18.781 3.211 1 96.12 180 THR B C 1
ATOM 3119 O O . THR B 1 180 ? 2.072 -19.234 2.447 1 96.12 180 THR B O 1
ATOM 3122 N N . ARG B 1 181 ? 1.079 -19.172 4.43 1 93.5 181 ARG B N 1
ATOM 3123 C CA . ARG B 1 181 ? 1.952 -20.203 4.988 1 93.5 181 ARG B CA 1
ATOM 3124 C C . ARG B 1 181 ? 1.877 -21.484 4.168 1 93.5 181 ARG B C 1
ATOM 3126 O O . ARG B 1 181 ? 2.902 -22.109 3.885 1 93.5 181 ARG B O 1
ATOM 3133 N N . THR B 1 182 ? 0.714 -21.828 3.773 1 92.75 182 THR B N 1
ATOM 3134 C CA . THR B 1 182 ? 0.525 -23.031 2.98 1 92.75 182 THR B CA 1
ATOM 3135 C C . THR B 1 182 ? 1.161 -22.891 1.601 1 92.75 182 THR B C 1
ATOM 3137 O O . THR B 1 182 ? 1.867 -23.781 1.135 1 92.75 182 THR B O 1
ATOM 3140 N N . ASP B 1 183 ? 0.946 -21.766 1.01 1 95.44 183 ASP B N 1
ATOM 3141 C CA . ASP B 1 183 ? 1.472 -21.547 -0.333 1 95.44 183 ASP B CA 1
ATOM 3142 C C . ASP B 1 183 ? 2.998 -21.5 -0.324 1 95.44 183 ASP B C 1
ATOM 3144 O O . ASP B 1 183 ? 3.645 -21.922 -1.284 1 95.44 183 ASP B O 1
ATOM 3148 N N . ARG B 1 184 ? 3.611 -20.969 0.724 1 96.88 184 ARG B N 1
ATOM 3149 C CA . ARG B 1 184 ? 5.066 -20.906 0.837 1 96.88 184 ARG B CA 1
ATOM 3150 C C . ARG B 1 184 ? 5.684 -22.297 0.73 1 96.88 184 ARG B C 1
ATOM 3152 O O . ARG B 1 184 ? 6.656 -22.5 -0.005 1 96.88 184 ARG B O 1
ATOM 3159 N N . ILE B 1 185 ? 5.098 -23.172 1.461 1 96.12 185 ILE B N 1
ATOM 3160 C CA . ILE B 1 185 ? 5.609 -24.531 1.462 1 96.12 185 ILE B CA 1
ATOM 3161 C C . ILE B 1 185 ? 5.496 -25.125 0.061 1 96.12 185 ILE B C 1
ATOM 3163 O O . ILE B 1 185 ? 6.441 -25.75 -0.438 1 96.12 185 ILE B O 1
ATOM 3167 N N . GLY B 1 186 ? 4.344 -24.938 -0.54 1 95.19 186 GLY B N 1
ATOM 3168 C CA . GLY B 1 186 ? 4.152 -25.438 -1.89 1 95.19 186 GLY B CA 1
ATOM 3169 C C . GLY B 1 186 ? 5.137 -24.859 -2.889 1 95.19 186 GLY B C 1
ATOM 3170 O O . GLY B 1 186 ? 5.719 -25.594 -3.689 1 95.19 186 GLY B O 1
ATOM 3171 N N . MET B 1 187 ? 5.332 -23.578 -2.834 1 95.44 187 MET B N 1
ATOM 3172 C CA . MET B 1 187 ? 6.223 -22.875 -3.76 1 95.44 187 MET B CA 1
ATOM 3173 C C . MET B 1 187 ? 7.66 -23.359 -3.596 1 95.44 187 MET B C 1
ATOM 3175 O O . MET B 1 187 ? 8.336 -23.656 -4.582 1 95.44 187 MET B O 1
ATOM 3179 N N . LEU B 1 188 ? 8.102 -23.469 -2.393 1 96.75 188 LEU B N 1
ATOM 3180 C CA . LEU B 1 188 ? 9.492 -23.828 -2.152 1 96.75 188 LEU B CA 1
ATOM 3181 C C . LEU B 1 188 ? 9.719 -25.312 -2.383 1 96.75 188 LEU B C 1
ATOM 3183 O O . LEU B 1 188 ? 10.805 -25.719 -2.799 1 96.75 188 LEU B O 1
ATOM 3187 N N . SER B 1 189 ? 8.695 -26.109 -2.137 1 96.5 189 SER B N 1
ATOM 3188 C CA . SER B 1 189 ? 8.797 -27.516 -2.49 1 96.5 189 SER B CA 1
ATOM 3189 C C . SER B 1 189 ? 9 -27.703 -3.99 1 96.5 189 SER B C 1
ATOM 3191 O O . SER B 1 189 ? 9.82 -28.516 -4.418 1 96.5 189 SER B O 1
ATOM 3193 N N . ALA B 1 190 ? 8.227 -26.984 -4.703 1 93.25 190 ALA B N 1
ATOM 3194 C CA . ALA B 1 190 ? 8.359 -27.047 -6.156 1 93.25 190 ALA B CA 1
ATOM 3195 C C . ALA B 1 190 ? 9.742 -26.578 -6.602 1 93.25 190 ALA B C 1
ATOM 3197 O O . ALA B 1 190 ? 10.352 -27.188 -7.488 1 93.25 190 ALA B O 1
ATOM 3198 N N . MET B 1 191 ? 10.25 -25.531 -6.039 1 93.06 191 MET B N 1
ATOM 3199 C CA . MET B 1 191 ? 11.578 -25.031 -6.371 1 93.06 191 MET B CA 1
ATOM 3200 C C . MET B 1 191 ? 12.656 -26.062 -6.039 1 93.06 191 MET B C 1
ATOM 3202 O O . MET B 1 191 ? 13.586 -26.266 -6.82 1 93.06 191 MET B O 1
ATOM 3206 N N . ARG B 1 192 ? 12.477 -26.625 -4.941 1 94.81 192 ARG B N 1
ATOM 3207 C CA . ARG B 1 192 ? 13.445 -27.625 -4.512 1 94.81 192 ARG B CA 1
ATOM 3208 C C . ARG B 1 192 ? 13.492 -28.797 -5.488 1 94.81 192 ARG B C 1
ATOM 3210 O O . ARG B 1 192 ? 14.57 -29.344 -5.766 1 94.81 192 ARG B O 1
ATOM 3217 N N . ALA B 1 193 ? 12.398 -29.172 -5.984 1 93.19 193 ALA B N 1
ATOM 3218 C CA . ALA B 1 193 ? 12.289 -30.312 -6.887 1 93.19 193 ALA B CA 1
ATOM 3219 C C . ALA B 1 193 ? 12.875 -30 -8.258 1 93.19 193 ALA B C 1
ATOM 3221 O O . ALA B 1 193 ? 13.352 -30.891 -8.969 1 93.19 193 ALA B O 1
ATOM 3222 N N . ASN B 1 194 ? 12.906 -28.672 -8.594 1 88.81 194 ASN B N 1
ATOM 3223 C CA . ASN B 1 194 ? 13.188 -28.359 -9.984 1 88.81 194 ASN B CA 1
ATOM 3224 C C . ASN B 1 194 ? 14.469 -27.547 -10.125 1 88.81 194 ASN B C 1
ATOM 3226 O O . ASN B 1 194 ? 14.984 -27.375 -11.234 1 88.81 194 ASN B O 1
ATOM 3230 N N . ALA B 1 195 ? 14.953 -27.016 -9.062 1 89.75 195 ALA B N 1
ATOM 3231 C CA . ALA B 1 195 ? 16.156 -26.203 -9.117 1 89.75 195 ALA B CA 1
ATOM 3232 C C . ALA B 1 195 ? 17.359 -26.953 -8.555 1 89.75 195 ALA B C 1
ATOM 3234 O O . ALA B 1 195 ? 17.203 -27.875 -7.758 1 89.75 195 ALA B O 1
ATOM 3235 N N . PRO B 1 196 ? 18.609 -26.562 -9.047 1 92.06 196 PRO B N 1
ATOM 3236 C CA . PRO B 1 196 ? 19.797 -27.109 -8.391 1 92.06 196 PRO B CA 1
ATOM 3237 C C . PRO B 1 196 ? 19.812 -26.844 -6.891 1 92.06 196 PRO B C 1
ATOM 3239 O O . PRO B 1 196 ? 19.359 -25.781 -6.441 1 92.06 196 PRO B O 1
ATOM 3242 N N . ALA B 1 197 ? 20.422 -27.766 -6.191 1 94.19 197 ALA B N 1
ATOM 3243 C CA . ALA B 1 197 ? 20.453 -27.703 -4.734 1 94.19 197 ALA B CA 1
ATOM 3244 C C . ALA B 1 197 ? 21.094 -26.391 -4.254 1 94.19 197 ALA B C 1
ATOM 3246 O O . ALA B 1 197 ? 20.609 -25.781 -3.301 1 94.19 197 ALA B O 1
ATOM 3247 N N . GLU B 1 198 ? 22.078 -26.016 -4.898 1 94.44 198 GLU B N 1
ATOM 3248 C CA . GLU B 1 198 ? 22.781 -24.797 -4.504 1 94.44 198 GLU B CA 1
ATOM 3249 C C . GLU B 1 198 ? 21.906 -23.562 -4.699 1 94.44 198 GLU B C 1
ATOM 3251 O O . GLU B 1 198 ? 21.922 -22.641 -3.875 1 94.44 198 GLU B O 1
ATOM 3256 N N . ALA B 1 199 ? 21.203 -23.594 -5.816 1 93.62 199 ALA B N 1
ATOM 3257 C CA . ALA B 1 199 ? 20.312 -22.484 -6.102 1 93.62 199 ALA B CA 1
ATOM 3258 C C . ALA B 1 199 ? 19.172 -22.406 -5.086 1 93.62 199 ALA B C 1
ATOM 3260 O O . ALA B 1 199 ? 18.828 -21.344 -4.594 1 93.62 199 ALA B O 1
ATOM 3261 N N . PHE B 1 200 ? 18.625 -23.516 -4.762 1 94.81 200 PHE B N 1
ATOM 3262 C CA . PHE B 1 200 ? 17.578 -23.578 -3.752 1 94.81 200 PHE B CA 1
ATOM 3263 C C . PHE B 1 200 ? 18.094 -23.078 -2.406 1 94.81 200 PHE B C 1
ATOM 3265 O O . PHE B 1 200 ? 17.422 -22.281 -1.735 1 94.81 200 PHE B O 1
ATOM 3272 N N . GLY B 1 201 ? 19.281 -23.531 -2.006 1 95.44 201 GLY B N 1
ATOM 3273 C CA . GLY B 1 201 ? 19.891 -23.094 -0.761 1 95.44 201 GLY B CA 1
ATOM 3274 C C . GLY B 1 201 ? 20.094 -21.594 -0.699 1 95.44 201 GLY B C 1
ATOM 3275 O O . GLY B 1 201 ? 19.844 -20.969 0.337 1 95.44 201 GLY B O 1
ATOM 3276 N N . ALA B 1 202 ? 20.484 -21.078 -1.774 1 95.75 202 ALA B N 1
ATOM 3277 C CA . ALA B 1 202 ? 20.719 -19.641 -1.842 1 95.75 202 ALA B CA 1
ATOM 3278 C C . ALA B 1 202 ? 19.406 -18.875 -1.715 1 95.75 202 ALA B C 1
ATOM 3280 O O . ALA B 1 202 ? 19.328 -17.859 -1.014 1 95.75 202 ALA B O 1
ATOM 3281 N N . ILE B 1 203 ? 18.391 -19.344 -2.367 1 95.62 203 ILE B N 1
ATOM 3282 C CA . ILE B 1 203 ? 17.094 -18.688 -2.299 1 95.62 203 ILE B CA 1
ATOM 3283 C C . ILE B 1 203 ? 16.578 -18.719 -0.86 1 95.62 203 ILE B C 1
ATOM 3285 O O . ILE B 1 203 ? 16.109 -17.703 -0.342 1 95.62 203 ILE B O 1
ATOM 3289 N N . LEU B 1 204 ? 16.703 -19.797 -0.232 1 96.19 204 LEU B N 1
ATOM 3290 C CA . LEU B 1 204 ? 16.219 -19.953 1.133 1 96.19 204 LEU B CA 1
ATOM 3291 C C . LEU B 1 204 ? 16.969 -19.031 2.092 1 96.19 204 LEU B C 1
ATOM 3293 O O . LEU B 1 204 ? 16.359 -18.312 2.881 1 96.19 204 LEU B O 1
ATOM 3297 N N . ALA B 1 205 ? 18.25 -18.984 1.948 1 96 205 ALA B N 1
ATOM 3298 C CA . ALA B 1 205 ? 19.109 -18.297 2.916 1 96 205 ALA B CA 1
ATOM 3299 C C . ALA B 1 205 ? 19.125 -16.797 2.658 1 96 205 ALA B C 1
ATOM 3301 O O . ALA B 1 205 ? 19.156 -16 3.598 1 96 205 ALA B O 1
ATOM 3302 N N . VAL B 1 206 ? 19.062 -16.469 1.414 1 95.25 206 VAL B N 1
ATOM 3303 C CA . VAL B 1 206 ? 19.344 -15.078 1.073 1 95.25 206 VAL B CA 1
ATOM 3304 C C . VAL B 1 206 ? 18.047 -14.336 0.784 1 95.25 206 VAL B C 1
ATOM 3306 O O . VAL B 1 206 ? 17.875 -13.18 1.178 1 95.25 206 VAL B O 1
ATOM 3309 N N . ALA B 1 207 ? 17.109 -15 0.164 1 95.5 207 ALA B N 1
ATOM 3310 C CA . ALA B 1 207 ? 15.906 -14.305 -0.284 1 95.5 207 ALA B CA 1
ATOM 3311 C C . ALA B 1 207 ? 14.766 -14.5 0.707 1 95.5 207 ALA B C 1
ATOM 3313 O O . ALA B 1 207 ? 13.992 -13.578 0.966 1 95.5 207 ALA B O 1
ATOM 3314 N N . VAL B 1 208 ? 14.68 -15.664 1.323 1 96.44 208 VAL B N 1
ATOM 3315 C CA . VAL B 1 208 ? 13.477 -16 2.068 1 96.44 208 VAL B CA 1
ATOM 3316 C C . VAL B 1 208 ? 13.688 -15.719 3.553 1 96.44 208 VAL B C 1
ATOM 3318 O O . VAL B 1 208 ? 12.977 -14.891 4.137 1 96.44 208 VAL B O 1
ATOM 3321 N N . GLN B 1 209 ? 14.68 -16.234 4.148 1 96.44 209 GLN B N 1
ATOM 3322 C CA . GLN B 1 209 ? 14.867 -16.219 5.594 1 96.44 209 GLN B CA 1
ATOM 3323 C C . GLN B 1 209 ? 14.922 -14.789 6.125 1 96.44 209 GLN B C 1
ATOM 3325 O O . GLN B 1 209 ? 14.258 -14.461 7.109 1 96.44 209 GLN B O 1
ATOM 3330 N N . PRO B 1 210 ? 15.609 -13.891 5.473 1 96.12 210 PRO B N 1
ATOM 3331 C CA . PRO B 1 210 ? 15.688 -12.531 6.027 1 96.12 210 PRO B CA 1
ATOM 3332 C C . PRO B 1 210 ? 14.375 -11.766 5.887 1 96.12 210 PRO B C 1
ATOM 3334 O O . PRO B 1 210 ? 14.211 -10.703 6.492 1 96.12 210 PRO B O 1
ATOM 3337 N N . ASN B 1 211 ? 13.461 -12.336 5.113 1 96 211 ASN B N 1
ATOM 3338 C CA . ASN B 1 211 ? 12.305 -11.516 4.75 1 96 211 ASN B CA 1
ATOM 3339 C C . ASN B 1 211 ? 11.016 -12.078 5.348 1 96 211 ASN B C 1
ATOM 3341 O O . ASN B 1 211 ? 9.922 -11.656 4.973 1 96 211 ASN B O 1
ATOM 3345 N N . ILE B 1 212 ? 11.117 -13.055 6.199 1 95.12 212 ILE B N 1
ATOM 3346 C CA . ILE B 1 212 ? 9.953 -13.539 6.934 1 95.12 212 ILE B CA 1
ATOM 3347 C C . ILE B 1 212 ? 10.289 -13.656 8.422 1 95.12 212 ILE B C 1
ATOM 3349 O O . ILE B 1 212 ? 11.461 -13.633 8.797 1 95.12 212 ILE B O 1
ATOM 3353 N N . SER B 1 213 ? 9.297 -13.648 9.32 1 92.75 213 SER B N 1
ATOM 3354 C CA . SER B 1 213 ? 9.523 -13.75 10.758 1 92.75 213 SER B CA 1
ATOM 3355 C C . SER B 1 213 ? 10.18 -15.07 11.125 1 92.75 213 SER B C 1
ATOM 3357 O O . SER B 1 213 ? 10.094 -16.047 10.375 1 92.75 213 SER B O 1
ATOM 3359 N N . ALA B 1 214 ? 10.781 -15.109 12.289 1 94.25 214 ALA B N 1
ATOM 3360 C CA . ALA B 1 214 ? 11.391 -16.328 12.797 1 94.25 214 ALA B CA 1
ATOM 3361 C C . ALA B 1 214 ? 10.352 -17.438 12.945 1 94.25 214 ALA B C 1
ATOM 3363 O O . ALA B 1 214 ? 10.633 -18.609 12.625 1 94.25 214 ALA B O 1
ATOM 3364 N N . ASP B 1 215 ? 9.203 -17.094 13.391 1 92.81 215 ASP B N 1
ATOM 3365 C CA . ASP B 1 215 ? 8.125 -18.078 13.539 1 92.81 215 ASP B CA 1
ATOM 3366 C C . ASP B 1 215 ? 7.699 -18.625 12.188 1 92.81 215 ASP B C 1
ATOM 3368 O O . ASP B 1 215 ? 7.504 -19.844 12.039 1 92.81 215 ASP B O 1
ATOM 3372 N N . ASP B 1 216 ? 7.602 -17.812 11.211 1 93.44 216 ASP B N 1
ATOM 3373 C CA . ASP B 1 216 ? 7.219 -18.25 9.867 1 93.44 216 ASP B CA 1
ATOM 3374 C C . ASP B 1 216 ? 8.297 -19.141 9.25 1 93.44 216 ASP B C 1
ATOM 3376 O O . ASP B 1 216 ? 7.98 -20.094 8.547 1 93.44 216 ASP B O 1
ATOM 3380 N N . PHE B 1 217 ? 9.492 -18.719 9.508 1 95.94 217 PHE B N 1
ATOM 3381 C CA . PHE B 1 217 ? 10.578 -19.531 8.953 1 95.94 217 PHE B CA 1
ATOM 3382 C C . PHE B 1 217 ? 10.625 -20.906 9.609 1 95.94 217 PHE B C 1
ATOM 3384 O O . PHE B 1 217 ? 10.906 -21.906 8.953 1 95.94 217 PHE B O 1
ATOM 3391 N N . ALA B 1 218 ? 10.375 -20.953 10.891 1 94.94 218 ALA B N 1
ATOM 3392 C CA . ALA B 1 218 ? 10.312 -22.234 11.586 1 94.94 218 ALA B CA 1
ATOM 3393 C C . ALA B 1 218 ? 9.203 -23.109 11.016 1 94.94 218 ALA B C 1
ATOM 3395 O O . ALA B 1 218 ? 9.406 -24.297 10.758 1 94.94 218 ALA B O 1
ATOM 3396 N N . HIS B 1 219 ? 8.102 -22.516 10.828 1 93.56 219 HIS B N 1
ATOM 3397 C CA . HIS B 1 219 ? 6.984 -23.234 10.227 1 93.56 219 HIS B CA 1
ATOM 3398 C C . HIS B 1 219 ? 7.332 -23.734 8.828 1 93.56 219 HIS B C 1
ATOM 3400 O O . HIS B 1 219 ? 7.035 -24.875 8.484 1 93.56 219 HIS B O 1
ATOM 3406 N N . LEU B 1 220 ? 7.914 -22.859 8.055 1 95.5 220 LEU B N 1
ATOM 3407 C CA . LEU B 1 220 ? 8.32 -23.188 6.691 1 95.5 220 LEU B CA 1
ATOM 3408 C C . LEU B 1 220 ? 9.336 -24.328 6.688 1 95.5 220 LEU B C 1
ATOM 3410 O O . LEU B 1 220 ? 9.211 -25.266 5.902 1 95.5 220 LEU B O 1
ATOM 3414 N N . SER B 1 221 ? 10.281 -24.25 7.57 1 96.38 221 SER B N 1
ATOM 3415 C CA . SER B 1 221 ? 11.32 -25.266 7.668 1 96.38 221 SER B CA 1
ATOM 3416 C C . SER B 1 221 ? 10.727 -26.625 8.031 1 96.38 221 SER B C 1
ATOM 3418 O O . SER B 1 221 ? 11.117 -27.656 7.469 1 96.38 221 SER B O 1
ATOM 3420 N N . GLU B 1 222 ? 9.891 -26.625 8.898 1 95.88 222 GLU B N 1
ATOM 3421 C CA . GLU B 1 222 ? 9.195 -27.844 9.281 1 95.88 222 GLU B CA 1
ATOM 3422 C C . GLU B 1 222 ? 8.422 -28.438 8.102 1 95.88 222 GLU B C 1
ATOM 3424 O O . GLU B 1 222 ? 8.477 -29.641 7.852 1 95.88 222 GLU B O 1
ATOM 3429 N N . GLY B 1 223 ? 7.75 -27.625 7.391 1 95.5 223 GLY B N 1
ATOM 3430 C CA . GLY B 1 223 ? 6.961 -28.062 6.25 1 95.5 223 GLY B CA 1
ATOM 3431 C C . GLY B 1 223 ? 7.809 -28.625 5.117 1 95.5 223 GLY B C 1
ATOM 3432 O O . GLY B 1 223 ? 7.348 -29.469 4.359 1 95.5 223 GLY B O 1
ATOM 3433 N N . LEU B 1 224 ? 9.008 -28.094 5.039 1 96 224 LEU B N 1
ATOM 3434 C CA . LEU B 1 224 ? 9.914 -28.531 3.988 1 96 224 LEU B CA 1
ATOM 3435 C C . LEU B 1 224 ? 10.734 -29.734 4.445 1 96 224 LEU B C 1
ATOM 3437 O O . LEU B 1 224 ? 11.469 -30.328 3.652 1 96 224 LEU B O 1
ATOM 3441 N N . GLY B 1 225 ? 10.641 -30.047 5.695 1 95 225 GLY B N 1
ATOM 3442 C CA . GLY B 1 225 ? 11.43 -31.141 6.238 1 95 225 GLY B CA 1
ATOM 3443 C C . GLY B 1 225 ? 12.898 -30.781 6.395 1 95 225 GLY B C 1
ATOM 3444 O O . GLY B 1 225 ? 13.773 -31.641 6.199 1 95 225 GLY B O 1
ATOM 3445 N N . LEU B 1 226 ? 13.078 -29.531 6.609 1 86.81 226 LEU B N 1
ATOM 3446 C CA . LEU B 1 226 ? 14.461 -29.109 6.797 1 86.81 226 LEU B CA 1
ATOM 3447 C C . LEU B 1 226 ? 14.914 -29.344 8.234 1 86.81 226 LEU B C 1
ATOM 3449 O O . LEU B 1 226 ? 14.125 -29.203 9.172 1 86.81 226 LEU B O 1
ATOM 3453 N N . ALA B 1 227 ? 15.906 -30.047 8.492 1 73 227 ALA B N 1
ATOM 3454 C CA . ALA B 1 227 ? 16.422 -30.344 9.828 1 73 227 ALA B CA 1
ATOM 3455 C C . ALA B 1 227 ? 16.703 -29.062 10.609 1 73 227 ALA B C 1
ATOM 3457 O O . ALA B 1 227 ? 17.125 -28.062 10.039 1 73 227 ALA B O 1
ATOM 3458 N N . ALA B 1 228 ? 16.391 -29.062 11.797 1 58.97 228 ALA B N 1
ATOM 3459 C CA . ALA B 1 228 ? 16.641 -27.984 12.742 1 58.97 228 ALA B CA 1
ATOM 3460 C C . ALA B 1 228 ? 18.141 -27.812 12.992 1 58.97 228 ALA B C 1
ATOM 3462 O O . ALA B 1 228 ? 18.906 -28.781 12.922 1 58.97 228 ALA B O 1
#